Protein AF-A0AAJ1CRM2-F1 (afdb_monomer_lite)

Secondary structure (DSSP, 8-state):
-------HHHHHHHHHHHHHHHHHHHHHHHHHHHHHHHHHHHHHHHHHHHHHHHHHHHHHHHSEE-TTBSEEEETTEEEEEETTEEEEPSS--TTT-EEPPPSSSSPB-EEE-SS-EEETTEEETTS-TTT-EEEETTEEE-SS-EEEE-SS-EE-HHHHTS-HHHHHHHHHHH--PPP-SEE--EEE-S--SPPEEPTT-TTEEE-SS-EEETTEEETT--TTT-EESSTT-SSEEE-SS-EEETTEEESS---S-EEEE--TT-SS-EEEETTT--EEETTEE--GGGPSPEEE-TT-TT-SS-EEEETTEEEEEETTTTEEEEEES----S--EEEETTEEE-SSEEEEEEEEEEEEEEEETTEEEEEEEEEEEEEEEEEEGGG-EEEEEEGGGTSEEEEEETTEEEEEE-S-GGGT---SEEEE--HHHHHHHHH-S---HHHHHHHHHTTSEEE-PPEEEEEEEEEPPP--HHHHHHHHHHHHHHHHHHHHHHHHHHHHHHHHHHHHHHHHHHHHHHHHHHHHHHTT--

Foldseek 3Di:
DDDDPPPVLVVVLVVVVVVLVVVVVVVVVVVVVVVVVVVVLLVVLVVVVVVQVVVLVVQVVPWDDADQAQWTDDPNWIWGQAPSHTHTAPPDDPVFKHFADDPDDAHGQWIDGCQFTGRRRDTDRPAHRVQWDDQDLQKIHSLFWIKRWARHKDFDVVVVPDDSSVQSSCCPVVVDDRDDRIGTDMDIAPDRADKHAQPLAHQWIDSVPFIAHRNHTQPPDDSVAKDAQDSPDNQWIDGQAFTGGHSDTAPDGDDNQWHWFWALVPPFTWTARPPWLWIDTRNRTADPVFPNWDWALGNAQFDPTIWIDGQAAIWGQQPVVRHIDGFGHHPADADWADPASQWIHGPWWIKGKHKDWDWDWDQDPVGTDTDTFKIKIFIFTPGTPVQKDWDDAALNACQWTWIDGPPWIKTQGRPHCVLVPNARIWTQQDVVVVVPSNPDNYDDSVVVVVCPVVVSTHHDGGHGPTMDIHGDDPDCPVVVVVVVVVCVVVVVVVVVVVVVVVVSVVVVVVSVVVVVVVCVVCVVVVVVVVVVVD

Sequence (534 aa):
MKINGENLSNLKEKNSRKALSKTLLKVVIISILIVVISYLVLIVSVSKMKSDYNFNQEILNNGQKYEKSIYIKYKDKIYACVYGESYQLDNVDIGSFKVLDSMDYSDSCVAVDKNNVYFGNQIVSDLDPNKLYTVGNDYYSDGINSYFCLDTFEKNEDLANKSKIRQYIEYYFFKGEKPQEYSYPFKKVETTKTLKAIKDLRYLASDGEKVYYKGELIKDADLDTLKAVSKYNDDYFYDKNNVYYKTKTLDLSSNENLDLVSVEQGERIYLYDEINGNVSLEEYVFNKKYIPYQVLGIDSGHVKDLMFVSKDGIFFYNFETKEEERVGDNIFKGKITNILSSVISDDKNIYYLQSYNIYKKKRTKHGYRDILVSKNIGIFSLGEKKDWEKIKDIDSGTTGQVWRKGNKYYYFDNLGIDQLIDDVVYEIKDNRTLEKLLDIKYISTDEIREFVRDKKLIAFKGEEVTRASIKYKESHKAEIFLTVFFTIFIGIHVLILYLKWRKVKLETKEIDEEIKRQNKKIEPLIKSYNDKKE

Structure (mmCIF, N/CA/C/O backbone):
data_AF-A0AAJ1CRM2-F1
#
_entry.id   AF-A0AAJ1CRM2-F1
#
loop_
_atom_site.group_PDB
_atom_site.id
_atom_site.type_symbol
_atom_site.label_atom_id
_atom_site.label_alt_id
_atom_site.label_comp_id
_atom_site.label_asym_id
_atom_site.label_entity_id
_atom_site.label_seq_id
_atom_site.pdbx_PDB_ins_code
_atom_site.Cartn_x
_atom_site.Cartn_y
_atom_site.Cartn_z
_atom_site.occupancy
_atom_site.B_iso_or_equiv
_atom_site.auth_seq_id
_atom_site.auth_comp_id
_atom_site.auth_asym_id
_atom_site.auth_atom_id
_atom_site.pdbx_PDB_model_num
ATOM 1 N N . MET A 1 1 ? 45.626 88.480 -4.730 1.00 38.31 1 MET A N 1
ATOM 2 C CA . MET A 1 1 ? 46.119 87.200 -5.278 1.00 38.31 1 MET A CA 1
ATOM 3 C C . MET A 1 1 ? 45.119 86.116 -4.899 1.00 38.31 1 MET A C 1
ATOM 5 O O . MET A 1 1 ? 45.102 85.667 -3.763 1.00 38.31 1 MET A O 1
ATOM 9 N N . LYS A 1 2 ? 44.172 85.820 -5.790 1.00 39.03 2 LYS A N 1
ATOM 10 C CA . LYS A 1 2 ? 43.153 84.784 -5.593 1.00 39.03 2 LYS A CA 1
ATOM 11 C C . LYS A 1 2 ? 43.518 83.628 -6.521 1.00 39.03 2 LYS A C 1
ATOM 13 O O . LYS A 1 2 ? 43.818 83.904 -7.676 1.00 39.03 2 LYS A O 1
ATOM 18 N N . ILE A 1 3 ? 43.403 82.404 -5.994 1.00 35.88 3 ILE A N 1
ATOM 19 C CA . ILE A 1 3 ? 43.083 81.125 -6.662 1.00 35.88 3 ILE A CA 1
ATOM 20 C C . ILE A 1 3 ? 44.063 79.984 -6.306 1.00 35.88 3 ILE A C 1
ATOM 22 O O . ILE A 1 3 ? 45.240 79.997 -6.646 1.00 35.88 3 ILE A O 1
ATOM 26 N N . ASN A 1 4 ? 43.455 78.980 -5.660 1.00 43.16 4 ASN A N 1
ATOM 27 C CA . ASN A 1 4 ? 43.762 77.545 -5.605 1.00 43.16 4 ASN A CA 1
ATOM 28 C C . ASN A 1 4 ? 44.883 77.025 -4.699 1.00 43.16 4 ASN A C 1
ATOM 30 O O . ASN A 1 4 ? 45.849 76.423 -5.151 1.00 43.16 4 ASN A O 1
ATOM 34 N N . GLY A 1 5 ? 44.630 77.082 -3.391 1.00 42.94 5 GLY A N 1
ATOM 35 C CA . GLY A 1 5 ? 45.120 76.073 -2.450 1.00 42.94 5 GLY A CA 1
ATOM 36 C C . GLY A 1 5 ? 44.136 74.902 -2.317 1.00 42.94 5 GLY A C 1
ATOM 37 O O . GLY A 1 5 ? 43.590 74.689 -1.238 1.00 42.94 5 GLY A O 1
ATOM 38 N N . GLU A 1 6 ? 43.861 74.150 -3.391 1.00 44.22 6 GLU A N 1
ATOM 39 C CA . GLU A 1 6 ? 43.325 72.791 -3.208 1.00 44.22 6 GLU A CA 1
ATOM 40 C C . GLU A 1 6 ? 44.481 71.932 -2.673 1.00 44.22 6 GLU A C 1
ATOM 42 O O . GLU A 1 6 ? 45.396 71.563 -3.403 1.00 44.22 6 GLU A O 1
ATOM 47 N N . ASN A 1 7 ? 44.467 71.688 -1.361 1.00 48.00 7 ASN A N 1
ATOM 48 C CA . ASN A 1 7 ? 45.459 70.893 -0.641 1.00 48.00 7 ASN A CA 1
ATOM 49 C C . ASN A 1 7 ? 45.720 69.556 -1.371 1.00 48.00 7 ASN A C 1
ATOM 51 O O . ASN A 1 7 ? 44.783 68.808 -1.655 1.00 48.00 7 ASN A O 1
ATOM 55 N N . LEU A 1 8 ? 46.984 69.231 -1.667 1.00 47.81 8 LEU A N 1
ATOM 56 C CA . LEU A 1 8 ? 47.378 68.016 -2.403 1.00 47.81 8 LEU A CA 1
ATOM 57 C C . LEU A 1 8 ? 46.894 66.723 -1.700 1.00 47.81 8 LEU A C 1
ATOM 59 O O . LEU A 1 8 ? 46.621 65.715 -2.355 1.00 47.81 8 LEU A O 1
ATOM 63 N N . SER A 1 9 ? 46.717 66.779 -0.373 1.00 50.03 9 SER A N 1
ATOM 64 C CA . SER A 1 9 ? 46.083 65.746 0.458 1.00 50.03 9 SER A CA 1
ATOM 65 C C . SER A 1 9 ? 44.593 65.564 0.147 1.00 50.03 9 SER A C 1
ATOM 67 O O . SER A 1 9 ? 44.160 64.436 -0.082 1.00 50.03 9 SER A O 1
ATOM 69 N N . ASN A 1 10 ? 43.832 66.658 0.011 1.00 48.12 10 ASN A N 1
ATOM 70 C CA . ASN A 1 10 ? 42.430 66.627 -0.416 1.00 48.12 10 ASN A CA 1
ATOM 71 C C . ASN A 1 10 ? 42.293 66.068 -1.839 1.00 48.12 10 ASN A C 1
ATOM 73 O O . ASN A 1 10 ? 41.318 65.380 -2.132 1.00 48.12 10 ASN A O 1
ATOM 77 N N . LEU A 1 11 ? 43.265 66.314 -2.728 1.00 46.12 11 LEU A N 1
ATOM 78 C CA . LEU A 1 11 ? 43.252 65.781 -4.094 1.00 46.12 11 LEU A CA 1
ATOM 79 C C . LEU A 1 11 ? 43.533 64.264 -4.131 1.00 46.12 11 LEU A C 1
ATOM 81 O O . LEU A 1 11 ? 42.820 63.529 -4.818 1.00 46.12 11 LEU A O 1
ATOM 85 N N . LYS A 1 12 ? 44.523 63.775 -3.362 1.00 49.28 12 LYS A N 1
ATOM 86 C CA . LYS A 1 12 ? 44.820 62.333 -3.207 1.00 49.28 12 LYS A CA 1
ATOM 87 C C . LYS A 1 12 ? 43.661 61.581 -2.539 1.00 49.28 12 LYS A C 1
ATOM 89 O O . LYS A 1 12 ? 43.252 60.545 -3.055 1.00 49.28 12 LYS A O 1
ATOM 94 N N . GLU A 1 13 ? 43.076 62.124 -1.471 1.00 47.41 13 GLU A N 1
ATOM 95 C CA . GLU A 1 13 ? 41.925 61.535 -0.768 1.00 47.41 13 GLU A CA 1
ATOM 96 C C . GLU A 1 13 ? 40.651 61.527 -1.635 1.00 47.41 13 GLU A C 1
ATOM 98 O O . GLU A 1 13 ? 39.916 60.538 -1.687 1.00 47.41 13 GLU A O 1
ATOM 103 N N . LYS A 1 14 ? 40.400 62.598 -2.399 1.00 46.94 14 LYS A N 1
ATOM 104 C CA . LYS A 1 14 ? 39.297 62.668 -3.375 1.00 46.94 14 LYS A CA 1
ATOM 105 C C . LYS A 1 14 ? 39.495 61.665 -4.514 1.00 46.94 14 L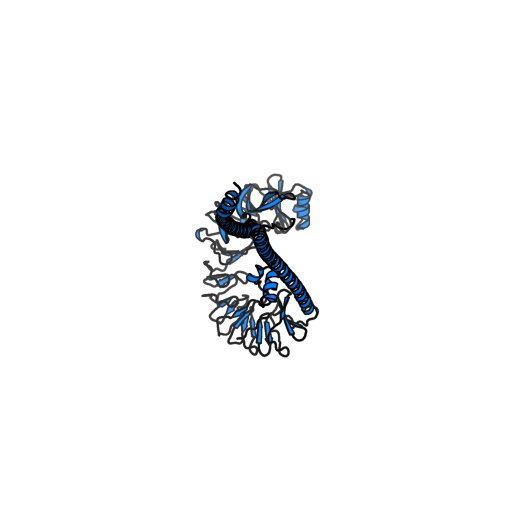YS A C 1
ATOM 107 O O . LYS A 1 14 ? 38.512 61.082 -4.971 1.00 46.94 14 LYS A O 1
ATOM 112 N N . ASN A 1 15 ? 40.739 61.412 -4.933 1.00 49.72 15 ASN A N 1
ATOM 113 C CA . ASN A 1 15 ? 41.083 60.422 -5.958 1.00 49.72 15 ASN A CA 1
ATOM 114 C C . ASN A 1 15 ? 41.013 58.970 -5.449 1.00 49.72 15 ASN A C 1
ATOM 116 O O . ASN A 1 15 ? 40.497 58.120 -6.179 1.00 49.72 15 ASN A O 1
ATOM 120 N N . SER A 1 16 ? 41.429 58.677 -4.210 1.00 49.38 16 SER A N 1
ATOM 121 C CA . SER A 1 16 ? 41.295 57.339 -3.608 1.00 49.38 16 SER A CA 1
ATOM 122 C C . SER A 1 16 ? 39.833 57.001 -3.299 1.00 49.38 16 SER A C 1
ATOM 124 O O . SER A 1 16 ? 39.362 55.940 -3.710 1.00 49.38 16 SER A O 1
ATOM 126 N N . ARG A 1 17 ? 39.049 57.939 -2.737 1.00 48.94 17 ARG A N 1
ATOM 127 C CA . ARG A 1 17 ? 37.582 57.811 -2.595 1.00 48.94 17 ARG A CA 1
ATOM 128 C C . ARG A 1 17 ? 36.892 57.626 -3.954 1.00 48.94 17 ARG A C 1
ATOM 130 O O . ARG A 1 17 ? 35.996 56.787 -4.059 1.00 48.94 17 ARG A O 1
ATOM 137 N N . LYS A 1 18 ? 37.330 58.327 -5.015 1.00 51.34 18 LYS A N 1
ATOM 138 C CA . LYS A 1 18 ? 36.851 58.108 -6.399 1.00 51.34 18 LYS A CA 1
ATOM 139 C C . LYS A 1 18 ? 37.181 56.702 -6.901 1.00 51.34 18 LYS A C 1
ATOM 141 O O . LYS A 1 18 ? 36.298 56.047 -7.449 1.00 51.34 18 LYS A O 1
ATOM 146 N N . ALA A 1 19 ? 38.406 56.216 -6.714 1.00 50.38 19 ALA A N 1
ATOM 147 C CA . ALA A 1 19 ? 38.812 54.873 -7.129 1.00 50.38 19 ALA A CA 1
ATOM 148 C C . ALA A 1 19 ? 38.036 53.779 -6.371 1.00 50.38 19 ALA A C 1
ATOM 150 O O . ALA A 1 19 ? 37.510 52.863 -6.996 1.00 50.38 19 ALA A O 1
ATOM 151 N N . LEU A 1 20 ? 37.851 53.929 -5.055 1.00 48.03 20 LEU A N 1
ATOM 152 C CA . LEU A 1 20 ? 37.049 53.034 -4.212 1.00 48.03 20 LEU A CA 1
ATOM 153 C C . LEU A 1 20 ? 35.557 53.048 -4.581 1.00 48.03 20 LEU A C 1
ATOM 155 O O . LEU A 1 20 ? 34.925 51.992 -4.624 1.00 48.03 20 LEU A O 1
ATOM 159 N N . SER A 1 21 ? 34.997 54.224 -4.895 1.00 57.22 21 SER A N 1
ATOM 160 C CA . SER A 1 21 ? 33.623 54.355 -5.401 1.00 57.22 21 SER A CA 1
ATOM 161 C C . SER A 1 21 ? 33.441 53.664 -6.754 1.00 57.22 21 SER A C 1
ATOM 163 O O . SER A 1 21 ? 32.422 53.018 -6.968 1.00 57.22 21 SER A O 1
ATOM 165 N N . LYS A 1 22 ? 34.458 53.698 -7.630 1.00 58.03 22 LYS A N 1
ATOM 166 C CA . LYS A 1 22 ? 34.457 52.974 -8.909 1.00 58.03 22 LYS A CA 1
ATOM 167 C C . LYS A 1 22 ? 34.514 51.459 -8.710 1.00 58.03 22 LYS A C 1
ATOM 169 O O . LYS A 1 22 ? 33.830 50.744 -9.432 1.00 58.03 22 LYS A O 1
ATOM 174 N N . THR A 1 23 ? 35.282 50.951 -7.747 1.00 57.38 23 THR A N 1
ATOM 175 C CA . THR A 1 23 ? 35.341 49.504 -7.460 1.00 57.38 23 THR A CA 1
ATOM 176 C C . THR A 1 23 ? 34.034 48.988 -6.855 1.00 57.38 23 THR A C 1
ATOM 178 O O . THR A 1 23 ? 33.566 47.923 -7.237 1.00 57.38 23 THR A O 1
ATOM 181 N N . LEU A 1 24 ? 33.392 49.760 -5.972 1.00 57.06 24 LEU A N 1
ATOM 182 C CA . LEU A 1 24 ? 32.059 49.435 -5.444 1.00 57.06 24 LEU A CA 1
ATOM 183 C C . LEU A 1 24 ? 30.986 49.496 -6.515 1.00 57.06 24 LEU A C 1
ATOM 185 O O . LEU A 1 24 ? 30.151 48.605 -6.584 1.00 57.06 24 LEU A O 1
ATOM 189 N N . LEU A 1 25 ? 31.039 50.517 -7.368 1.00 63.53 25 LEU A N 1
ATOM 190 C CA . LEU A 1 25 ? 30.154 50.622 -8.514 1.00 63.53 25 LEU A CA 1
ATOM 191 C C . LEU A 1 25 ? 30.327 49.406 -9.432 1.00 63.53 25 LEU A C 1
ATOM 193 O O . LEU A 1 25 ? 29.330 48.837 -9.846 1.00 63.53 25 LEU A O 1
ATOM 197 N N . LYS A 1 26 ? 31.559 48.929 -9.668 1.00 70.12 26 LYS A N 1
ATOM 198 C CA . LYS A 1 26 ? 31.812 47.683 -10.414 1.00 70.12 26 LYS A CA 1
ATOM 199 C C . LYS A 1 26 ? 31.211 46.453 -9.735 1.00 70.12 26 LYS A C 1
ATOM 201 O O . LYS A 1 26 ? 30.576 45.668 -10.420 1.00 70.12 26 LYS A O 1
ATOM 206 N N . VAL A 1 27 ? 31.375 46.285 -8.421 1.00 69.50 27 VAL A N 1
ATOM 207 C CA . VAL A 1 27 ? 30.786 45.143 -7.692 1.00 69.50 27 VAL A CA 1
ATOM 208 C C . VAL A 1 27 ? 29.260 45.202 -7.722 1.00 69.50 27 VAL A C 1
ATOM 210 O O . VAL A 1 27 ? 28.631 44.197 -8.013 1.00 69.50 27 VAL A O 1
ATOM 213 N N . VAL A 1 28 ? 28.659 46.374 -7.500 1.00 69.31 28 VAL A N 1
ATOM 214 C CA . VAL A 1 28 ? 27.203 46.565 -7.591 1.00 69.31 28 VAL A CA 1
ATOM 215 C C . VAL A 1 28 ? 26.706 46.301 -9.012 1.00 69.31 28 VAL A C 1
ATOM 217 O O . VAL A 1 28 ? 25.714 45.602 -9.174 1.00 69.31 28 VAL A O 1
ATOM 220 N N . ILE A 1 29 ? 27.415 46.780 -10.039 1.00 73.94 29 ILE A N 1
ATOM 221 C CA . ILE A 1 29 ? 27.101 46.487 -11.444 1.00 73.94 29 ILE A CA 1
ATOM 222 C C . ILE A 1 29 ? 27.196 44.982 -11.716 1.00 73.94 29 ILE A C 1
ATOM 224 O O . ILE A 1 29 ? 26.295 44.444 -12.344 1.00 73.94 29 ILE A O 1
ATOM 228 N N . ILE A 1 30 ? 28.231 44.290 -11.225 1.00 77.19 30 ILE A N 1
ATOM 229 C CA . ILE A 1 30 ? 28.379 42.833 -11.379 1.00 77.19 30 ILE A CA 1
ATOM 230 C C . ILE A 1 30 ? 27.246 42.096 -10.656 1.00 77.19 30 ILE A C 1
ATOM 232 O O . ILE A 1 30 ? 26.650 41.197 -11.237 1.00 77.19 30 ILE A O 1
ATOM 236 N N . SER A 1 31 ? 26.893 42.486 -9.431 1.00 69.38 31 SER A N 1
ATOM 237 C CA . SER A 1 31 ? 25.781 41.881 -8.689 1.00 69.38 31 SER A CA 1
ATOM 238 C C . SER A 1 31 ? 24.438 42.105 -9.386 1.00 69.38 31 SER A C 1
ATOM 240 O O . SER A 1 31 ? 23.654 41.168 -9.513 1.00 69.38 31 SER A O 1
ATOM 242 N N . ILE A 1 32 ? 24.182 43.318 -9.891 1.00 75.31 32 ILE A N 1
ATOM 243 C CA . ILE A 1 32 ? 22.992 43.622 -10.701 1.00 75.31 32 ILE A CA 1
ATOM 244 C C . ILE A 1 32 ? 23.004 42.777 -11.976 1.00 75.31 32 ILE A C 1
ATOM 246 O O . ILE A 1 32 ? 21.986 42.186 -12.318 1.00 75.31 32 ILE A O 1
ATOM 250 N N . LEU A 1 33 ? 24.151 42.661 -12.646 1.00 84.31 33 LEU A N 1
ATOM 251 C CA . LEU A 1 33 ? 24.302 41.854 -13.852 1.00 84.31 33 LEU A CA 1
ATOM 252 C C . LEU A 1 33 ? 24.013 40.373 -13.576 1.00 84.31 33 LEU A C 1
ATOM 254 O O . LEU A 1 33 ? 23.286 39.757 -14.344 1.00 84.31 33 LEU A O 1
ATOM 258 N N . ILE A 1 34 ? 24.504 39.813 -12.467 1.00 80.12 34 ILE A N 1
ATOM 259 C CA . ILE A 1 34 ? 24.210 38.430 -12.057 1.00 80.12 34 ILE A CA 1
ATOM 260 C C . ILE A 1 34 ? 22.709 38.241 -11.825 1.00 80.12 34 ILE A C 1
ATOM 262 O O . ILE A 1 34 ? 22.146 37.252 -12.293 1.00 80.12 34 ILE A O 1
ATOM 266 N N . VAL A 1 35 ? 22.042 39.179 -11.146 1.00 80.25 35 VAL A N 1
ATOM 267 C CA . VAL A 1 35 ? 20.589 39.116 -10.914 1.00 80.25 35 VAL A CA 1
ATOM 268 C C . VAL A 1 35 ? 19.822 39.190 -12.236 1.00 80.25 35 VAL A C 1
ATOM 270 O O . VAL A 1 35 ? 18.926 38.380 -12.464 1.00 80.25 35 VAL A O 1
ATOM 273 N N . VAL A 1 36 ? 20.205 40.102 -13.133 1.00 84.81 36 VAL A N 1
ATOM 274 C CA . VAL A 1 36 ? 19.596 40.243 -14.465 1.00 84.81 36 VAL A CA 1
ATOM 275 C C . VAL A 1 36 ? 19.798 38.974 -15.296 1.00 84.81 36 VAL A C 1
ATOM 277 O O . VAL A 1 36 ? 18.833 38.471 -15.864 1.00 84.81 36 VAL A O 1
ATOM 280 N N . ILE A 1 37 ? 21.009 38.408 -15.324 1.00 85.38 37 ILE A N 1
ATOM 281 C CA . ILE A 1 37 ? 21.301 37.148 -16.027 1.00 85.38 37 ILE A CA 1
ATOM 282 C C . ILE A 1 37 ? 20.481 36.002 -15.430 1.00 85.38 37 ILE A C 1
ATOM 284 O O . ILE A 1 37 ? 19.869 35.243 -16.175 1.00 85.38 37 ILE A O 1
ATOM 288 N N . SER A 1 38 ? 20.407 35.901 -14.102 1.00 80.94 38 SER A N 1
ATOM 289 C CA . SER A 1 38 ? 19.629 34.857 -13.421 1.00 80.94 38 SER A CA 1
ATOM 290 C C . SER A 1 38 ? 18.138 34.949 -13.765 1.00 80.94 38 SER A C 1
ATOM 292 O O . SER A 1 38 ? 17.493 33.935 -14.027 1.00 80.94 38 SER A O 1
ATOM 294 N N . TYR A 1 39 ? 17.593 36.168 -13.825 1.00 83.44 39 TYR A N 1
ATOM 295 C CA . TYR A 1 39 ? 16.209 36.410 -14.226 1.00 83.44 39 TYR A CA 1
ATOM 296 C C . TYR A 1 39 ? 15.965 36.078 -15.706 1.00 83.44 39 TYR A C 1
ATOM 298 O O . TYR A 1 39 ? 14.951 35.467 -16.041 1.00 83.44 39 TYR A O 1
ATOM 306 N N . LEU A 1 40 ? 16.913 36.402 -16.591 1.00 87.75 40 LEU A N 1
ATOM 307 C CA . LEU A 1 40 ? 16.850 36.026 -18.007 1.00 87.75 40 LEU A CA 1
ATOM 308 C C . LEU A 1 40 ? 16.873 34.505 -18.196 1.00 87.75 40 LEU A C 1
ATOM 310 O O . LEU A 1 40 ? 16.049 33.980 -18.942 1.00 87.75 40 LEU A O 1
ATOM 314 N N . VAL A 1 41 ? 17.758 33.791 -17.491 1.00 87.25 41 VAL A N 1
ATOM 315 C CA . VAL A 1 41 ? 17.806 32.318 -17.492 1.00 87.25 41 VAL A CA 1
ATOM 316 C C . VAL A 1 41 ? 16.454 31.740 -17.073 1.00 87.25 41 VAL A C 1
ATOM 318 O O . VAL A 1 41 ? 15.948 30.825 -17.724 1.00 87.25 41 VAL A O 1
ATOM 321 N N . LEU A 1 42 ? 15.824 32.310 -16.042 1.00 85.69 42 LEU A N 1
ATOM 322 C CA . LEU A 1 42 ? 14.503 31.885 -15.582 1.00 85.69 42 LEU A CA 1
ATOM 323 C C . LEU A 1 42 ? 13.414 32.119 -16.644 1.00 85.69 42 LEU A C 1
ATOM 325 O O . LEU A 1 42 ? 12.656 31.198 -16.943 1.00 85.69 42 LEU A O 1
ATOM 329 N N . ILE A 1 43 ? 13.363 33.308 -17.259 1.00 86.81 43 ILE A N 1
ATOM 330 C CA . ILE A 1 43 ? 12.395 33.624 -18.327 1.00 86.81 43 ILE A CA 1
ATOM 331 C C . ILE A 1 43 ? 12.552 32.673 -19.514 1.00 86.81 43 ILE A C 1
ATOM 333 O O . ILE A 1 43 ? 11.558 32.145 -20.020 1.00 86.81 43 ILE A O 1
ATOM 337 N N . VAL A 1 44 ? 13.788 32.454 -19.968 1.00 88.12 44 VAL A N 1
ATOM 338 C CA . VAL A 1 44 ? 14.071 31.559 -21.096 1.00 88.12 44 VAL A CA 1
ATOM 339 C C . VAL A 1 44 ? 13.653 30.131 -20.753 1.00 88.12 44 VAL A C 1
ATOM 341 O O . VAL A 1 44 ? 12.991 29.492 -21.568 1.00 88.12 44 VAL A O 1
ATOM 344 N N . SER A 1 45 ? 13.953 29.661 -19.540 1.00 84.81 45 SER A N 1
ATOM 345 C CA . SER A 1 45 ? 13.570 28.318 -19.081 1.00 84.81 45 SER A CA 1
ATOM 346 C C . SER A 1 45 ? 12.052 28.135 -19.074 1.00 84.81 45 SER A C 1
ATOM 348 O O . SER A 1 45 ? 11.551 27.182 -19.659 1.00 84.81 45 SER A O 1
ATOM 350 N N . VAL A 1 46 ? 11.299 29.087 -18.512 1.00 86.56 46 VAL A N 1
ATOM 351 C CA . VAL A 1 46 ? 9.823 29.051 -18.506 1.00 86.56 46 VAL A CA 1
ATOM 352 C C . VAL A 1 46 ? 9.248 29.119 -19.925 1.00 86.56 46 VAL A C 1
ATOM 354 O O . VAL A 1 46 ? 8.295 28.411 -20.252 1.00 86.56 46 VAL A O 1
ATOM 357 N N . SER A 1 47 ? 9.839 29.936 -20.797 1.00 87.56 47 SER A N 1
ATOM 358 C CA . SER A 1 47 ? 9.411 30.039 -22.198 1.00 87.56 47 SER A CA 1
ATOM 359 C C . SER A 1 47 ? 9.628 28.723 -22.948 1.00 87.56 47 SER A C 1
ATOM 361 O O . SER A 1 47 ? 8.755 28.285 -23.697 1.00 87.56 47 SER A O 1
ATOM 363 N N . LYS A 1 48 ? 10.765 28.059 -22.711 1.00 88.00 48 LYS A N 1
ATOM 364 C CA . LYS A 1 48 ? 11.065 26.735 -23.263 1.00 88.00 48 LYS A CA 1
ATOM 365 C C . LYS A 1 48 ? 10.127 25.655 -22.730 1.00 88.00 48 LYS A C 1
ATOM 367 O O . LYS A 1 48 ? 9.602 24.898 -23.535 1.00 88.00 48 LYS A O 1
ATOM 372 N N . MET A 1 49 ? 9.819 25.652 -21.431 1.00 86.81 49 MET A N 1
ATOM 373 C CA . MET A 1 49 ? 8.802 24.759 -20.850 1.00 86.81 49 MET A CA 1
ATOM 374 C C . MET A 1 49 ? 7.459 24.878 -21.577 1.00 86.81 49 MET A C 1
ATOM 376 O O . MET A 1 49 ? 6.864 23.874 -21.955 1.00 86.81 49 MET A O 1
ATOM 380 N N . LYS A 1 50 ? 6.997 26.111 -21.822 1.00 88.62 50 LYS A N 1
ATOM 381 C CA . LYS A 1 50 ? 5.748 26.353 -22.556 1.00 88.62 50 LYS A CA 1
ATOM 382 C C . LYS A 1 50 ? 5.820 25.848 -23.999 1.00 88.62 50 LYS A C 1
ATOM 384 O O . LYS A 1 50 ? 4.850 25.288 -24.499 1.00 88.62 50 LYS A O 1
ATOM 389 N N . SER A 1 51 ? 6.957 26.048 -24.663 1.00 90.25 51 SER A N 1
ATOM 390 C CA . SER A 1 51 ? 7.184 25.549 -26.021 1.00 90.25 51 SER A CA 1
ATOM 391 C C . SER A 1 51 ? 7.122 24.022 -26.083 1.00 90.25 51 SER A C 1
ATOM 393 O O . SER A 1 51 ? 6.433 23.487 -26.947 1.00 90.25 51 SER A O 1
ATOM 395 N N . ASP A 1 52 ? 7.798 23.330 -25.164 1.00 88.38 52 ASP A N 1
ATOM 396 C CA . ASP A 1 52 ? 7.819 21.864 -25.112 1.00 88.38 52 ASP A CA 1
ATOM 397 C C . ASP A 1 52 ? 6.437 21.294 -24.798 1.00 88.38 52 ASP A C 1
ATOM 399 O O . ASP A 1 52 ? 6.016 20.325 -25.425 1.00 88.38 52 ASP A O 1
ATOM 403 N N . TYR A 1 53 ? 5.696 21.937 -23.890 1.00 90.00 53 TYR A N 1
ATOM 404 C CA . TYR A 1 53 ? 4.308 21.583 -23.608 1.00 90.00 53 TYR A CA 1
ATOM 405 C C . TYR A 1 53 ? 3.428 21.693 -24.860 1.00 90.00 53 TYR A C 1
ATOM 407 O O . TYR A 1 53 ? 2.714 20.750 -25.193 1.00 90.00 53 TYR A O 1
ATOM 415 N N . ASN A 1 54 ? 3.504 22.812 -25.586 1.00 93.38 54 ASN A N 1
ATOM 416 C CA . ASN A 1 54 ? 2.720 23.009 -26.806 1.00 93.38 54 ASN A CA 1
ATOM 417 C C . ASN A 1 54 ? 3.069 21.972 -27.883 1.00 93.38 54 ASN A C 1
ATOM 419 O O . ASN A 1 54 ? 2.172 21.425 -28.518 1.00 93.38 54 ASN A O 1
ATOM 423 N N . PHE A 1 55 ? 4.359 21.681 -28.067 1.00 93.62 55 PHE A N 1
ATOM 424 C CA . PHE A 1 55 ? 4.809 20.675 -29.028 1.00 93.62 55 PHE A CA 1
ATOM 425 C C . PHE A 1 55 ? 4.343 19.266 -28.643 1.00 93.62 55 PHE A C 1
ATOM 427 O O . PHE A 1 55 ? 3.898 18.504 -29.496 1.00 93.62 55 PHE A O 1
ATOM 434 N N . ASN A 1 56 ? 4.370 18.934 -27.350 1.00 94.06 56 ASN A N 1
ATOM 435 C CA . ASN A 1 56 ? 3.817 17.684 -26.847 1.00 94.06 56 ASN A CA 1
ATOM 436 C C . ASN A 1 56 ? 2.316 17.553 -27.165 1.00 94.06 56 ASN A C 1
ATOM 438 O O . ASN A 1 56 ? 1.885 16.520 -27.663 1.00 94.06 56 ASN A O 1
ATOM 442 N N . GLN A 1 57 ? 1.529 18.615 -26.961 1.00 95.38 57 GLN A N 1
ATOM 443 C CA . GLN A 1 57 ? 0.109 18.624 -27.338 1.00 95.38 57 GLN A CA 1
ATOM 444 C C . GLN A 1 57 ? -0.094 18.457 -28.852 1.00 95.38 57 GLN A C 1
ATOM 446 O O . GLN A 1 57 ? -1.035 17.796 -29.283 1.00 95.38 57 GLN A O 1
ATOM 451 N N . GLU A 1 58 ? 0.791 19.026 -29.672 1.00 96.31 58 GLU A N 1
ATOM 452 C CA . GLU A 1 58 ? 0.755 18.865 -31.128 1.00 96.31 58 GLU A CA 1
ATOM 453 C C . GLU A 1 58 ? 0.955 17.398 -31.543 1.00 96.31 58 GLU A C 1
ATOM 455 O O . GLU A 1 58 ? 0.227 16.918 -32.412 1.00 96.31 58 GLU A O 1
ATOM 460 N N . ILE A 1 59 ? 1.885 16.681 -30.894 1.00 96.44 59 ILE A N 1
ATOM 461 C CA . ILE A 1 59 ? 2.121 15.245 -31.119 1.00 96.44 59 ILE A CA 1
ATOM 462 C C . ILE A 1 59 ? 0.903 14.424 -30.695 1.00 96.44 59 ILE A C 1
ATOM 464 O O . ILE A 1 59 ? 0.435 13.596 -31.470 1.00 96.44 59 ILE A O 1
ATOM 468 N N . LEU A 1 60 ? 0.376 14.654 -29.489 1.00 94.31 60 LEU A N 1
ATOM 469 C CA . LEU A 1 60 ? -0.739 13.865 -28.953 1.00 94.31 60 LEU A CA 1
ATOM 470 C C . LEU A 1 60 ? -2.032 14.041 -29.762 1.00 94.31 60 LEU A C 1
ATOM 472 O O . LEU A 1 60 ? -2.774 13.079 -29.934 1.00 94.31 60 LEU A O 1
ATOM 476 N N . ASN A 1 61 ? -2.291 15.248 -30.275 1.00 95.00 61 ASN A N 1
ATOM 477 C CA . ASN A 1 61 ? -3.528 15.550 -31.000 1.00 95.00 61 ASN A CA 1
ATOM 478 C C . ASN A 1 61 ? -3.472 15.189 -32.492 1.00 95.00 61 ASN A C 1
ATOM 480 O O . ASN A 1 61 ? -4.509 14.885 -33.076 1.00 95.00 61 ASN A O 1
ATOM 484 N N . ASN A 1 62 ? -2.292 15.259 -33.119 1.00 96.50 62 ASN A N 1
ATOM 485 C CA . ASN A 1 62 ? -2.152 15.110 -34.575 1.00 96.50 62 ASN A CA 1
ATOM 486 C C . ASN A 1 62 ? -1.302 13.901 -34.997 1.00 96.50 62 ASN A C 1
ATOM 488 O O . ASN A 1 62 ? -1.149 13.645 -36.192 1.00 96.50 62 ASN A O 1
ATOM 492 N N . GLY A 1 63 ? -0.685 13.199 -34.048 1.00 95.81 63 GLY A N 1
ATOM 493 C CA . GLY A 1 63 ? 0.140 12.030 -34.311 1.00 95.81 63 GLY A CA 1
ATOM 494 C C . GLY A 1 63 ? -0.681 10.776 -34.600 1.00 95.81 63 GLY A C 1
ATOM 495 O O . GLY A 1 63 ? -1.812 10.618 -34.146 1.00 95.81 63 GLY A O 1
ATOM 496 N N . GLN A 1 64 ? -0.086 9.855 -35.353 1.00 95.62 64 GLN A N 1
ATOM 497 C CA . GLN A 1 64 ? -0.676 8.555 -35.647 1.00 95.62 64 GLN A CA 1
ATOM 498 C C . GLN A 1 64 ? -0.182 7.527 -34.624 1.00 95.62 64 GLN A C 1
ATOM 500 O O . GLN A 1 64 ? 1.003 7.194 -34.609 1.00 95.62 64 GLN A O 1
ATOM 505 N N . LYS A 1 65 ? -1.081 7.024 -33.772 1.00 93.56 65 LYS A N 1
ATOM 506 C CA . LYS A 1 65 ? -0.772 5.979 -32.783 1.00 93.56 65 LYS A CA 1
ATOM 507 C C . LYS A 1 65 ? -0.478 4.645 -33.483 1.00 93.56 65 LYS A C 1
ATOM 509 O O . LYS A 1 65 ? -1.180 4.279 -34.427 1.00 93.56 65 LYS A O 1
ATOM 514 N N . TYR A 1 66 ? 0.546 3.929 -33.023 1.00 92.25 66 TYR A N 1
ATOM 515 C CA . TYR A 1 66 ? 0.805 2.554 -33.446 1.00 92.25 66 TYR A CA 1
ATOM 516 C C . TYR A 1 66 ? -0.048 1.606 -32.614 1.00 92.25 66 TYR A C 1
ATOM 518 O O . TYR A 1 66 ? 0.209 1.451 -31.423 1.00 92.25 66 TYR A O 1
ATOM 526 N N . GLU A 1 67 ? -1.037 0.973 -33.243 1.00 88.12 67 GLU A N 1
ATOM 527 C CA . GLU A 1 67 ? -1.866 -0.065 -32.615 1.00 88.12 67 GLU A CA 1
ATOM 528 C C . GLU A 1 67 ? -2.352 0.351 -31.205 1.00 88.12 67 GLU A C 1
ATOM 530 O O . GLU A 1 67 ? -2.675 1.521 -30.961 1.00 88.12 67 GLU A O 1
ATOM 535 N N . LYS A 1 68 ? -2.409 -0.595 -30.265 1.00 88.69 68 LYS A N 1
ATOM 536 C CA . LYS A 1 68 ? -2.680 -0.343 -28.848 1.00 88.69 68 LYS A CA 1
ATOM 537 C C . LYS A 1 68 ? -1.355 -0.209 -28.083 1.00 88.69 68 LYS A C 1
ATOM 539 O O . LYS A 1 68 ? -0.956 -1.104 -27.346 1.00 88.69 68 LYS A O 1
ATOM 544 N N . SER A 1 69 ? -0.630 0.888 -28.317 1.00 91.81 69 SER A N 1
ATOM 545 C CA . SER A 1 69 ? 0.700 1.114 -27.725 1.00 91.81 69 SER A CA 1
ATOM 546 C C . SER A 1 69 ? 0.961 2.552 -27.306 1.00 91.81 69 SER A C 1
ATOM 548 O O . SER A 1 69 ? 0.255 3.474 -27.696 1.00 91.81 69 SER A O 1
ATOM 550 N N . ILE A 1 70 ? 2.045 2.784 -26.580 1.00 93.44 70 ILE A N 1
ATOM 551 C CA . ILE A 1 70 ? 2.472 4.139 -26.213 1.00 93.44 70 ILE A CA 1
ATOM 552 C C . ILE A 1 70 ? 3.078 4.925 -27.387 1.00 93.44 70 ILE A C 1
ATOM 554 O O . ILE A 1 70 ? 3.402 6.104 -27.232 1.00 93.44 70 ILE A O 1
ATOM 558 N N . TYR A 1 71 ? 3.294 4.288 -28.540 1.00 96.25 71 TYR A N 1
ATOM 559 C CA . TYR A 1 71 ? 4.083 4.848 -29.629 1.00 96.25 71 TYR A CA 1
ATOM 560 C C . TYR A 1 71 ? 3.238 5.661 -30.610 1.00 96.25 71 TYR A C 1
ATOM 562 O O . TYR A 1 71 ? 2.161 5.250 -31.043 1.00 96.25 71 TYR A O 1
ATOM 570 N N . ILE A 1 72 ? 3.761 6.818 -31.012 1.00 96.88 72 ILE A N 1
ATOM 571 C CA . ILE A 1 72 ? 3.102 7.784 -31.891 1.00 96.88 72 ILE A CA 1
ATOM 572 C C . ILE A 1 72 ? 4.068 8.196 -33.001 1.00 96.88 72 ILE A C 1
ATOM 574 O O . ILE A 1 72 ? 5.174 8.674 -32.737 1.00 96.88 72 ILE A O 1
ATOM 578 N N . LYS A 1 73 ? 3.640 8.061 -34.257 1.00 97.25 73 LYS A N 1
ATOM 579 C CA . LYS A 1 73 ? 4.329 8.627 -35.418 1.00 97.25 73 LYS A CA 1
ATOM 580 C C . LYS A 1 73 ? 3.910 10.082 -35.618 1.00 97.25 73 LYS A C 1
ATOM 582 O O . LYS A 1 73 ? 2.726 10.375 -35.778 1.00 97.25 73 LYS A O 1
ATOM 587 N N . TYR A 1 74 ? 4.879 10.990 -35.680 1.00 97.25 74 TYR A N 1
ATOM 588 C CA . TYR A 1 74 ? 4.640 12.402 -35.977 1.00 97.25 74 TYR A CA 1
ATOM 589 C C . TYR A 1 74 ? 5.812 13.014 -36.752 1.00 97.25 74 TYR A C 1
ATOM 591 O O . TYR A 1 74 ? 6.955 12.865 -36.332 1.00 97.25 74 TYR A O 1
ATOM 599 N N . LYS A 1 75 ? 5.541 13.703 -37.875 1.00 94.56 75 LYS A N 1
ATOM 600 C CA . LYS A 1 75 ? 6.552 14.362 -38.742 1.00 94.56 75 LYS A CA 1
ATOM 601 C C . LYS A 1 75 ? 7.801 13.493 -39.001 1.00 94.56 75 LYS A C 1
ATOM 603 O O . LYS A 1 75 ? 8.918 13.913 -38.711 1.00 94.56 75 LYS A O 1
ATOM 608 N N . ASP A 1 76 ? 7.587 12.273 -39.500 1.00 92.88 76 ASP A N 1
ATOM 609 C CA . ASP A 1 76 ? 8.642 11.289 -39.805 1.00 92.88 76 ASP A CA 1
ATOM 610 C C . ASP A 1 76 ? 9.566 10.955 -38.626 1.00 92.88 76 ASP A C 1
ATOM 612 O O . ASP A 1 76 ? 10.757 10.704 -38.785 1.00 92.88 76 ASP A O 1
ATOM 616 N N . LYS A 1 77 ? 9.002 10.947 -37.419 1.00 96.50 77 LYS A N 1
ATOM 617 C CA . LYS A 1 77 ? 9.651 10.501 -36.187 1.00 96.50 77 LYS A CA 1
ATOM 618 C C . LYS A 1 77 ? 8.692 9.646 -35.377 1.00 96.50 77 LYS A C 1
ATOM 620 O O . LYS A 1 77 ? 7.476 9.733 -35.561 1.00 96.50 77 LYS A O 1
ATOM 625 N N . ILE A 1 78 ? 9.244 8.845 -34.472 1.00 97.50 78 ILE A N 1
ATOM 626 C CA . ILE A 1 78 ? 8.471 8.049 -33.519 1.00 97.50 78 ILE A CA 1
ATOM 627 C C . ILE A 1 78 ? 8.731 8.569 -32.111 1.00 97.50 78 ILE A C 1
ATOM 629 O O . ILE A 1 78 ? 9.864 8.894 -31.753 1.00 97.50 78 ILE A O 1
ATOM 633 N N . TYR A 1 79 ? 7.660 8.664 -31.333 1.00 96.94 79 TYR A N 1
ATOM 634 C CA . TYR A 1 79 ? 7.659 9.112 -29.951 1.00 96.94 79 TYR A CA 1
ATOM 635 C C . TYR A 1 79 ? 6.990 8.061 -29.069 1.00 96.94 79 TYR A C 1
ATOM 637 O O . TYR A 1 79 ? 5.988 7.491 -29.481 1.00 96.94 79 TYR A O 1
ATOM 645 N N . ALA A 1 80 ? 7.494 7.845 -27.859 1.00 95.38 80 ALA A N 1
ATOM 646 C CA . ALA A 1 80 ? 6.788 7.136 -26.799 1.00 95.38 80 ALA A CA 1
ATOM 647 C C . ALA A 1 80 ? 6.084 8.148 -25.888 1.00 95.38 80 ALA A C 1
ATOM 649 O O . ALA A 1 80 ? 6.709 9.096 -25.405 1.00 95.38 80 ALA A O 1
ATOM 650 N N . CYS A 1 81 ? 4.793 7.947 -25.650 1.00 93.50 81 CYS A N 1
ATOM 651 C CA . CYS A 1 81 ? 4.013 8.707 -24.686 1.00 93.50 81 CYS A CA 1
ATOM 652 C C . CYS A 1 81 ? 4.164 8.080 -23.295 1.00 93.50 81 CYS A C 1
ATOM 654 O O . CYS A 1 81 ? 3.683 6.976 -23.040 1.00 93.50 81 CYS A O 1
ATOM 656 N N . VAL A 1 82 ? 4.821 8.791 -22.383 1.00 91.94 82 VAL A N 1
ATOM 657 C CA . VAL A 1 82 ? 5.020 8.359 -20.997 1.00 91.94 82 VAL A CA 1
ATOM 658 C C . VAL A 1 82 ? 4.404 9.406 -20.080 1.00 91.94 82 VAL A C 1
ATOM 660 O O . VAL A 1 82 ? 4.815 10.564 -20.094 1.00 91.94 82 VAL A O 1
ATOM 663 N N . TYR A 1 83 ? 3.372 9.020 -19.326 1.00 89.31 83 TYR A N 1
ATOM 664 C CA . TYR A 1 83 ? 2.600 9.923 -18.460 1.00 89.31 83 TYR A CA 1
ATOM 665 C C . TYR A 1 83 ? 2.146 11.228 -19.151 1.00 89.31 83 TYR A C 1
ATOM 667 O O . TYR A 1 83 ? 2.247 12.327 -18.607 1.00 89.31 83 TYR A O 1
ATOM 675 N N . GLY A 1 84 ? 1.662 11.116 -20.393 1.00 88.44 84 GLY A N 1
ATOM 676 C CA . GLY A 1 84 ? 1.180 12.259 -21.172 1.00 88.44 84 GLY A CA 1
ATOM 677 C C . GLY A 1 84 ? 2.278 13.154 -21.753 1.00 88.44 84 GLY A C 1
ATOM 678 O O . GLY A 1 84 ? 1.957 14.205 -22.304 1.00 88.44 84 GLY A O 1
ATOM 679 N N . GLU A 1 85 ? 3.551 12.766 -21.666 1.00 90.81 85 GLU A N 1
ATOM 680 C CA . GLU A 1 85 ? 4.671 13.451 -22.310 1.00 90.81 85 GLU A CA 1
ATOM 681 C C . GLU A 1 85 ? 5.309 12.585 -23.401 1.00 90.81 85 GLU A C 1
ATOM 683 O O . GLU A 1 85 ? 5.548 11.395 -23.223 1.00 90.81 85 GLU A O 1
ATOM 688 N N . SER A 1 86 ? 5.604 13.200 -24.545 1.00 93.62 86 SER A N 1
ATOM 689 C CA . SER A 1 86 ? 6.161 12.530 -25.718 1.00 93.62 86 SER A CA 1
ATOM 690 C C . SER A 1 86 ? 7.690 12.596 -25.714 1.00 93.62 86 SER A C 1
ATOM 692 O O . SER A 1 86 ? 8.290 13.682 -25.710 1.00 93.62 86 SER A O 1
ATOM 694 N N . TYR A 1 87 ? 8.328 11.430 -25.763 1.00 93.69 87 TYR A N 1
ATOM 695 C CA . TYR A 1 87 ? 9.778 11.254 -25.818 1.00 93.69 87 TYR A CA 1
ATOM 696 C C . TYR A 1 87 ? 10.160 10.641 -27.158 1.00 93.69 87 TYR A C 1
ATOM 698 O O . TYR A 1 87 ? 9.659 9.582 -27.517 1.00 93.69 87 TYR A O 1
ATOM 706 N N . GLN A 1 88 ? 11.001 11.332 -27.927 1.00 94.56 88 GLN A N 1
ATOM 707 C CA . GLN A 1 88 ? 11.426 10.845 -29.238 1.00 94.56 88 GLN A CA 1
ATOM 708 C C . GLN A 1 88 ? 12.287 9.590 -29.058 1.00 94.56 88 GLN A C 1
ATOM 710 O O . GLN A 1 88 ? 13.148 9.574 -28.183 1.00 94.56 88 GLN A O 1
ATOM 715 N N . LEU A 1 89 ? 12.064 8.571 -29.884 1.00 95.69 89 LEU A N 1
ATOM 716 C CA . LEU A 1 89 ? 12.954 7.418 -29.963 1.00 95.69 89 LEU A CA 1
ATOM 717 C C . LEU A 1 89 ? 14.177 7.765 -30.822 1.00 95.69 89 LEU A C 1
ATOM 719 O O . LEU A 1 89 ? 14.073 8.489 -31.823 1.00 95.69 89 LEU A O 1
ATOM 723 N N . ASP A 1 90 ? 15.320 7.198 -30.450 1.00 93.31 90 ASP A N 1
ATOM 724 C CA . ASP A 1 90 ? 16.577 7.345 -31.177 1.00 93.31 90 ASP A CA 1
ATOM 725 C C . ASP A 1 90 ? 16.804 6.190 -32.167 1.00 93.31 90 ASP A C 1
ATOM 727 O O . ASP A 1 90 ? 16.366 5.059 -31.955 1.00 93.31 90 ASP A O 1
ATOM 731 N N . ASN A 1 91 ? 17.512 6.481 -33.265 1.00 94.06 91 ASN A N 1
ATOM 732 C CA . ASN A 1 91 ? 17.980 5.507 -34.267 1.00 94.06 91 ASN A CA 1
ATOM 733 C C . ASN A 1 91 ? 16.903 4.589 -34.881 1.00 94.06 91 ASN A C 1
ATOM 735 O O . ASN A 1 91 ? 17.205 3.463 -35.267 1.00 94.06 91 ASN A O 1
ATOM 739 N N . VAL A 1 92 ? 15.670 5.083 -34.993 1.00 96.44 92 VAL A N 1
ATOM 740 C CA . VAL A 1 92 ? 14.521 4.306 -35.474 1.00 96.44 92 VAL A CA 1
ATOM 741 C C . VAL A 1 92 ? 14.532 4.112 -36.988 1.00 96.44 92 VAL A C 1
ATOM 743 O O . VAL A 1 92 ? 14.580 5.082 -37.750 1.00 96.44 92 VAL A O 1
ATOM 746 N N . ASP A 1 93 ? 14.350 2.871 -37.433 1.00 96.50 93 ASP A N 1
ATOM 747 C CA . ASP A 1 93 ? 13.939 2.549 -38.799 1.00 96.50 93 ASP A CA 1
ATOM 748 C C . ASP A 1 93 ? 12.407 2.511 -38.910 1.00 96.50 93 ASP A C 1
ATOM 750 O O . ASP A 1 93 ? 11.747 1.516 -38.627 1.00 96.50 93 ASP A O 1
ATOM 754 N N . ILE A 1 94 ? 11.824 3.623 -39.362 1.00 95.06 94 ILE A N 1
ATOM 755 C CA . ILE A 1 94 ? 10.362 3.815 -39.411 1.00 95.06 94 ILE A CA 1
ATOM 756 C C . ILE A 1 94 ? 9.665 2.790 -40.316 1.00 95.06 94 ILE A C 1
ATOM 758 O O . ILE A 1 94 ? 8.509 2.456 -40.081 1.00 95.06 94 ILE A O 1
ATOM 762 N N . GLY A 1 95 ? 10.343 2.310 -41.363 1.00 95.00 95 GLY A N 1
ATOM 763 C CA . GLY A 1 95 ? 9.762 1.373 -42.325 1.00 95.00 95 GLY A CA 1
ATOM 764 C C . GLY A 1 95 ? 9.544 -0.030 -41.759 1.00 95.00 95 GLY A C 1
ATOM 765 O O . GLY A 1 95 ? 8.644 -0.728 -42.219 1.00 95.00 95 GLY A O 1
ATOM 766 N N . SER A 1 96 ? 10.349 -0.433 -40.774 1.00 96.25 96 SER A N 1
ATOM 767 C CA . SER A 1 96 ? 10.271 -1.746 -40.120 1.00 96.25 96 SER A CA 1
ATOM 768 C C . SER A 1 96 ? 9.773 -1.695 -38.675 1.00 96.25 96 SER A C 1
ATOM 770 O O . SER A 1 96 ? 9.669 -2.745 -38.043 1.00 96.25 96 SER A O 1
ATOM 772 N N . PHE A 1 97 ? 9.452 -0.504 -38.161 1.00 97.00 97 PHE A N 1
ATOM 773 C CA . PHE A 1 97 ? 8.969 -0.330 -36.797 1.00 97.00 97 PHE A CA 1
ATOM 774 C C . PHE A 1 97 ? 7.642 -1.061 -36.575 1.00 97.00 97 PHE A C 1
ATOM 776 O O . PHE A 1 97 ? 6.659 -0.826 -37.283 1.00 97.00 97 PHE A O 1
ATOM 783 N N . LYS A 1 98 ? 7.612 -1.920 -35.560 1.00 94.75 98 LYS A N 1
ATOM 784 C CA . LYS A 1 98 ? 6.445 -2.695 -35.146 1.00 94.75 98 LYS A CA 1
ATOM 785 C C . LYS A 1 98 ? 6.352 -2.740 -33.626 1.00 94.75 98 LYS A C 1
ATOM 787 O O . LYS A 1 98 ? 7.361 -2.821 -32.927 1.00 94.75 98 LYS A O 1
ATOM 792 N N . VAL A 1 99 ? 5.127 -2.710 -33.123 1.00 93.62 99 VAL A N 1
ATOM 793 C CA . VAL A 1 99 ? 4.839 -2.905 -31.702 1.00 93.62 99 VAL A CA 1
ATOM 794 C C . VAL A 1 99 ? 4.789 -4.406 -31.429 1.00 93.62 99 VAL A C 1
ATOM 796 O O . VAL A 1 99 ? 4.319 -5.177 -32.265 1.00 93.62 99 VAL A O 1
ATOM 799 N N . LEU A 1 100 ? 5.304 -4.830 -30.278 1.00 88.56 100 LEU A N 1
ATOM 800 C CA . LEU A 1 100 ? 5.052 -6.175 -29.771 1.00 88.56 100 LEU A CA 1
ATOM 801 C C . LEU A 1 100 ? 3.823 -6.126 -28.877 1.00 88.56 100 LEU A C 1
ATOM 803 O O . LEU A 1 100 ? 3.802 -5.381 -27.900 1.00 88.56 100 LEU A O 1
ATOM 807 N N . ASP A 1 101 ? 2.793 -6.882 -29.246 1.00 69.44 101 ASP A N 1
ATOM 808 C CA . ASP A 1 101 ? 1.520 -6.850 -28.536 1.00 69.44 101 ASP A CA 1
ATOM 809 C C . ASP A 1 101 ? 1.684 -7.326 -27.084 1.00 69.44 101 ASP A C 1
ATOM 811 O O . ASP A 1 101 ? 2.360 -8.324 -26.804 1.00 69.44 101 ASP A O 1
ATOM 815 N N . SER A 1 102 ? 1.065 -6.582 -26.169 1.00 63.97 102 SER A N 1
ATOM 816 C CA . SER A 1 102 ? 0.972 -6.934 -24.756 1.00 63.97 102 SER A CA 1
ATOM 817 C C . SER A 1 102 ? -0.370 -7.627 -24.554 1.00 63.97 102 SER A C 1
ATOM 819 O O . SER A 1 102 ? -1.422 -7.039 -24.815 1.00 63.97 102 SER A O 1
ATOM 821 N N . MET A 1 103 ? -0.343 -8.891 -24.128 1.00 58.19 103 MET A N 1
ATOM 822 C CA . MET A 1 103 ? -1.547 -9.674 -23.852 1.00 58.19 103 MET A CA 1
ATOM 823 C C . MET A 1 103 ? -2.308 -9.062 -22.665 1.00 58.19 103 MET A C 1
ATOM 825 O O . MET A 1 103 ? -2.032 -9.339 -21.503 1.00 58.19 103 MET A O 1
ATOM 829 N N . ASP A 1 104 ? -3.253 -8.184 -22.998 1.00 56.31 104 ASP A N 1
ATOM 830 C CA . ASP A 1 104 ? -4.660 -8.234 -22.580 1.00 56.31 104 ASP A CA 1
ATOM 831 C C . ASP A 1 104 ? -5.251 -6.957 -21.961 1.00 56.31 104 ASP A C 1
ATOM 833 O O . ASP A 1 104 ? -6.468 -6.797 -22.053 1.00 56.31 104 ASP A O 1
ATOM 837 N N . TYR A 1 105 ? -4.491 -5.970 -21.452 1.00 57.56 105 TYR A N 1
ATOM 838 C CA . TYR A 1 105 ? -5.138 -4.794 -20.814 1.00 57.56 105 TYR A CA 1
ATOM 839 C C . TYR A 1 105 ? -4.467 -3.423 -21.019 1.00 57.56 105 TYR A C 1
ATOM 841 O O . TYR A 1 105 ? -5.195 -2.459 -21.281 1.00 57.56 105 TYR A O 1
ATOM 849 N N . SER A 1 106 ? -3.139 -3.312 -21.013 1.00 66.00 106 SER A N 1
ATOM 850 C CA . SER A 1 106 ? -2.390 -2.046 -21.132 1.00 66.00 106 SER A CA 1
ATOM 851 C C . SER A 1 106 ? -2.028 -1.677 -22.584 1.00 66.00 106 SER A C 1
ATOM 853 O O . SER A 1 106 ? -2.175 -2.482 -23.503 1.00 66.00 106 SER A O 1
ATOM 855 N N . ASP A 1 107 ? -1.636 -0.417 -22.813 1.00 78.06 107 ASP A N 1
ATOM 856 C CA . ASP A 1 107 ? -0.957 -0.027 -24.055 1.00 78.06 107 ASP A CA 1
ATOM 857 C C . ASP A 1 107 ? 0.448 -0.645 -24.030 1.00 78.06 107 ASP A C 1
ATOM 859 O O . ASP A 1 107 ? 1.183 -0.439 -23.065 1.00 78.06 107 ASP A O 1
ATOM 863 N N . SER A 1 108 ? 0.846 -1.364 -25.082 1.00 87.12 108 SER A N 1
ATOM 864 C CA . SER A 1 108 ? 2.194 -1.930 -25.151 1.00 87.12 108 SER A CA 1
ATOM 865 C C . SER A 1 108 ? 3.269 -0.842 -25.047 1.00 87.12 108 SER A C 1
ATOM 867 O O . SER A 1 108 ? 3.214 0.192 -25.727 1.00 87.12 108 SER A O 1
ATOM 869 N N . CYS A 1 109 ? 4.259 -1.099 -24.194 1.00 91.81 109 CYS A N 1
ATOM 870 C CA . CYS A 1 109 ? 5.442 -0.271 -23.989 1.00 91.81 109 CYS A CA 1
ATOM 871 C C . CYS A 1 109 ? 6.695 -0.841 -24.672 1.00 91.81 109 CYS A C 1
ATOM 873 O O . CYS A 1 109 ? 7.791 -0.330 -24.434 1.00 91.81 109 CYS A O 1
ATOM 875 N N . VAL A 1 110 ? 6.540 -1.874 -25.512 1.00 94.44 110 VAL A N 1
ATOM 876 C CA . VAL A 1 110 ? 7.642 -2.558 -26.196 1.00 94.44 110 VAL A CA 1
ATOM 877 C C . VAL A 1 110 ? 7.450 -2.533 -27.708 1.00 94.44 110 VAL A C 1
ATOM 879 O O . VAL A 1 110 ? 6.402 -2.900 -28.242 1.00 94.44 110 VAL A O 1
ATOM 882 N N . ALA A 1 111 ? 8.493 -2.122 -28.420 1.00 95.50 111 ALA A N 1
ATOM 883 C CA . ALA A 1 111 ? 8.522 -2.118 -29.875 1.00 95.50 111 ALA A CA 1
ATOM 884 C C . ALA A 1 111 ? 9.882 -2.560 -30.404 1.00 95.50 111 ALA A C 1
ATOM 886 O O . ALA A 1 111 ? 10.879 -2.576 -29.684 1.00 95.50 111 ALA A O 1
ATOM 887 N N . VAL A 1 112 ? 9.931 -2.903 -31.685 1.00 96.56 112 VAL A N 1
ATOM 888 C CA . VAL A 1 112 ? 11.172 -3.233 -32.382 1.00 96.56 112 VAL A CA 1
ATOM 889 C C . VAL A 1 112 ? 11.177 -2.628 -33.776 1.00 96.56 112 VAL A C 1
ATOM 891 O O . VAL A 1 112 ? 10.130 -2.426 -34.388 1.00 96.56 112 VAL A O 1
ATOM 894 N N . ASP A 1 113 ? 12.367 -2.394 -34.304 1.00 96.75 113 ASP A N 1
ATOM 895 C CA . ASP A 1 113 ? 12.598 -2.243 -35.736 1.00 96.75 113 ASP A CA 1
ATOM 896 C C . ASP A 1 113 ? 13.650 -3.264 -36.193 1.00 96.75 113 ASP A C 1
ATOM 898 O O . ASP A 1 113 ? 14.070 -4.122 -35.421 1.00 96.75 113 ASP A O 1
ATOM 902 N N . LYS A 1 114 ? 14.083 -3.221 -37.453 1.00 95.69 114 LYS A N 1
ATOM 903 C CA . LYS A 1 114 ? 15.074 -4.181 -37.976 1.00 95.69 114 LYS A CA 1
ATOM 904 C C . LYS A 1 114 ? 16.447 -4.141 -37.275 1.00 95.69 114 LYS A C 1
ATOM 906 O O . LYS A 1 114 ? 17.241 -5.059 -37.473 1.00 95.69 114 LYS A O 1
ATOM 911 N N . ASN A 1 115 ? 16.750 -3.076 -36.532 1.00 95.94 115 ASN A N 1
ATOM 912 C CA . ASN A 1 115 ? 18.039 -2.813 -35.896 1.00 95.94 115 ASN A CA 1
ATOM 913 C C . ASN A 1 115 ? 17.974 -2.857 -34.360 1.00 95.94 115 ASN A C 1
ATOM 915 O O . ASN A 1 115 ? 18.962 -3.239 -33.742 1.00 95.94 115 ASN A O 1
ATOM 919 N N . ASN A 1 116 ? 16.858 -2.443 -33.751 1.00 97.25 116 ASN A N 1
ATOM 920 C CA . ASN A 1 116 ? 16.773 -2.153 -32.320 1.00 97.25 116 ASN A CA 1
ATOM 921 C C . ASN A 1 116 ? 15.500 -2.701 -31.668 1.00 97.25 116 ASN A C 1
ATOM 923 O O . ASN A 1 116 ? 14.432 -2.764 -32.279 1.00 97.25 116 ASN A O 1
ATOM 927 N N . VAL A 1 117 ? 15.620 -2.989 -30.372 1.00 97.38 117 VAL A N 1
ATOM 928 C CA . VAL A 1 117 ? 14.503 -3.206 -29.449 1.00 97.38 117 VAL A CA 1
ATOM 929 C C . VAL A 1 117 ? 14.331 -1.973 -28.568 1.00 97.38 117 VAL A C 1
ATOM 931 O O . VAL A 1 117 ? 15.315 -1.410 -28.088 1.00 97.38 117 VAL A O 1
ATOM 934 N N . TYR A 1 118 ? 13.083 -1.573 -28.338 1.00 96.75 118 TYR A N 1
ATOM 935 C CA . TYR A 1 118 ? 12.702 -0.399 -27.565 1.00 96.75 118 TYR A CA 1
ATOM 936 C C . TYR A 1 118 ? 11.822 -0.790 -26.381 1.00 96.75 118 TYR A C 1
ATOM 938 O O . TYR A 1 118 ? 10.767 -1.389 -26.581 1.00 96.75 118 TYR A O 1
ATOM 946 N N . PHE A 1 119 ? 12.220 -0.385 -25.174 1.00 95.12 119 PHE A N 1
ATOM 947 C CA . PHE A 1 119 ? 11.390 -0.404 -23.967 1.00 95.12 119 PHE A CA 1
ATOM 948 C C . PHE A 1 119 ? 11.108 1.036 -23.549 1.00 95.12 119 PHE A C 1
ATOM 950 O O . PHE A 1 119 ? 12.023 1.810 -23.247 1.00 95.12 119 PHE A O 1
ATOM 957 N N . GLY A 1 120 ? 9.842 1.445 -23.600 1.00 94.00 120 GLY A N 1
ATOM 958 C CA . GLY A 1 120 ? 9.509 2.861 -23.527 1.00 94.00 120 GLY A CA 1
ATOM 959 C C . GLY A 1 120 ? 10.188 3.624 -24.671 1.00 94.00 120 GLY A C 1
ATOM 960 O O . GLY A 1 120 ? 10.095 3.249 -25.838 1.00 94.00 120 GLY A O 1
ATOM 961 N N . ASN A 1 121 ? 10.918 4.683 -24.329 1.00 93.75 121 ASN A N 1
ATOM 962 C CA . ASN A 1 121 ? 11.755 5.453 -25.253 1.00 93.75 121 ASN A CA 1
ATOM 963 C C . ASN A 1 121 ? 13.232 5.016 -25.288 1.00 93.75 121 ASN A C 1
ATOM 965 O O . ASN A 1 121 ? 14.035 5.707 -25.913 1.00 93.75 121 ASN A O 1
ATOM 969 N N . GLN A 1 122 ? 13.616 3.929 -24.612 1.00 94.69 122 GLN A N 1
ATOM 970 C CA . GLN A 1 122 ? 15.016 3.511 -24.480 1.00 94.69 122 GLN A CA 1
ATOM 971 C C . GLN A 1 122 ? 15.339 2.300 -25.361 1.00 94.69 122 GLN A C 1
ATOM 973 O O . GLN A 1 122 ? 14.516 1.400 -25.504 1.00 94.69 122 GLN A O 1
ATOM 978 N N . ILE A 1 123 ? 16.547 2.279 -25.935 1.00 96.12 123 ILE A N 1
ATOM 979 C CA . ILE A 1 123 ? 17.063 1.148 -26.722 1.00 96.12 123 ILE A CA 1
ATOM 980 C C . ILE A 1 123 ? 17.654 0.096 -25.781 1.00 96.12 123 ILE A C 1
ATOM 982 O O . ILE A 1 123 ? 18.488 0.424 -24.934 1.00 96.12 123 ILE A O 1
ATOM 986 N N . VAL A 1 124 ? 17.296 -1.171 -25.992 1.00 96.56 124 VAL A N 1
ATOM 987 C CA . VAL A 1 124 ? 17.917 -2.331 -25.338 1.00 96.56 124 VAL A CA 1
ATOM 988 C C . VAL A 1 124 ? 18.801 -3.044 -26.356 1.00 96.56 124 VAL A C 1
ATOM 990 O O . VAL A 1 124 ? 18.329 -3.804 -27.196 1.00 96.56 124 VAL A O 1
ATOM 993 N N . SER A 1 125 ? 20.093 -2.718 -26.334 1.00 93.69 125 SER A N 1
ATOM 994 C CA . SER A 1 125 ? 21.026 -3.013 -27.430 1.00 93.69 125 SER A CA 1
ATOM 995 C C . SER A 1 125 ? 21.519 -4.457 -27.502 1.00 93.69 125 SER A C 1
ATOM 997 O O . SER A 1 125 ? 22.110 -4.841 -28.509 1.00 93.69 125 SER A O 1
ATOM 999 N N . ASP A 1 126 ? 21.326 -5.250 -26.453 1.00 94.62 126 ASP A N 1
ATOM 1000 C CA . ASP A 1 126 ? 21.751 -6.646 -26.391 1.00 94.62 126 ASP A CA 1
ATOM 1001 C C . ASP A 1 126 ? 20.634 -7.644 -26.729 1.00 94.62 126 ASP A C 1
ATOM 1003 O O . ASP A 1 126 ? 20.907 -8.841 -26.777 1.00 94.62 126 ASP A O 1
ATOM 1007 N N . LEU A 1 127 ? 19.413 -7.176 -27.012 1.00 96.56 127 LEU A N 1
ATOM 1008 C CA . LEU A 1 127 ? 18.332 -8.006 -27.548 1.00 96.56 127 LEU A CA 1
ATOM 1009 C C . LEU A 1 127 ? 18.367 -8.043 -29.084 1.00 96.56 127 LEU A C 1
ATOM 1011 O O . LEU A 1 127 ? 18.448 -7.003 -29.736 1.00 96.56 127 LEU A O 1
ATOM 1015 N N . ASP A 1 128 ? 18.245 -9.238 -29.670 1.00 96.44 128 ASP A N 1
ATOM 1016 C CA . ASP A 1 128 ? 18.105 -9.435 -31.120 1.00 96.44 128 ASP A CA 1
ATOM 1017 C C . ASP A 1 128 ? 16.661 -9.123 -31.575 1.00 96.44 128 ASP A C 1
ATOM 1019 O O . ASP A 1 128 ? 15.741 -9.911 -31.313 1.00 96.44 128 ASP A O 1
ATOM 1023 N N . PRO A 1 129 ? 16.424 -8.015 -32.308 1.00 96.12 129 PRO A N 1
ATOM 1024 C CA . PRO A 1 129 ? 15.076 -7.610 -32.711 1.00 96.12 129 PRO A CA 1
ATOM 1025 C C . PRO A 1 129 ? 14.392 -8.598 -33.666 1.00 96.12 129 PRO A C 1
ATOM 1027 O O . PRO A 1 129 ? 13.164 -8.599 -33.781 1.00 96.12 129 PRO A O 1
ATOM 1030 N N . ASN A 1 130 ? 15.155 -9.460 -34.350 1.00 94.88 130 ASN A N 1
ATOM 1031 C CA . ASN A 1 130 ? 14.595 -10.456 -35.267 1.00 94.88 130 ASN A CA 1
ATOM 1032 C C . ASN A 1 130 ? 14.094 -11.710 -34.545 1.00 94.88 130 ASN A C 1
ATOM 1034 O O . ASN A 1 130 ? 13.356 -12.497 -35.139 1.00 94.88 130 ASN A O 1
ATOM 1038 N N . LYS A 1 131 ? 14.501 -11.904 -33.288 1.00 95.69 131 LYS A N 1
ATOM 1039 C CA . LYS A 1 131 ? 14.164 -13.081 -32.479 1.00 95.69 131 LYS A CA 1
ATOM 1040 C C . LYS A 1 131 ? 13.343 -12.755 -31.243 1.00 95.69 131 LYS A C 1
ATOM 1042 O O . LYS A 1 131 ? 12.934 -13.686 -30.562 1.00 95.69 131 LYS A O 1
ATOM 1047 N N . LEU A 1 132 ? 13.103 -11.477 -30.952 1.00 95.50 132 LEU A N 1
ATOM 1048 C CA . LEU A 1 132 ? 12.364 -11.067 -29.767 1.00 95.50 132 LEU A CA 1
ATOM 1049 C C . LEU A 1 132 ? 10.937 -11.636 -29.762 1.00 95.50 132 LEU A C 1
ATOM 1051 O O . LEU A 1 132 ? 10.189 -11.489 -30.732 1.00 95.50 132 LEU A O 1
ATOM 1055 N N . TYR A 1 133 ? 10.555 -12.241 -28.642 1.00 93.25 133 TYR A N 1
ATOM 1056 C CA . TYR A 1 133 ? 9.211 -12.736 -28.376 1.00 93.25 133 TYR A CA 1
ATOM 1057 C C . TYR A 1 133 ? 8.787 -12.444 -26.931 1.00 93.25 133 TYR A C 1
ATOM 1059 O O . TYR A 1 133 ? 9.613 -12.284 -26.028 1.00 93.25 133 TYR A O 1
ATOM 1067 N N . THR A 1 134 ? 7.474 -12.390 -26.716 1.00 93.06 134 THR A N 1
ATOM 1068 C CA . THR A 1 134 ? 6.866 -12.218 -25.393 1.00 93.06 134 THR A CA 1
ATOM 1069 C C . THR A 1 134 ? 6.858 -13.552 -24.645 1.00 93.06 134 THR A C 1
ATOM 1071 O O . THR A 1 134 ? 6.369 -14.557 -25.161 1.00 93.06 134 THR A O 1
ATOM 1074 N N . VAL A 1 135 ? 7.391 -13.570 -23.423 1.00 94.00 135 VAL A N 1
ATOM 1075 C CA . VAL A 1 135 ? 7.386 -14.739 -22.523 1.00 94.00 135 VAL A CA 1
ATOM 1076 C C . VAL A 1 135 ? 6.093 -14.796 -21.693 1.00 94.00 135 VAL A C 1
ATOM 1078 O O . VAL A 1 135 ? 5.636 -15.884 -21.345 1.00 94.00 135 VAL A O 1
ATOM 1081 N N . GLY A 1 136 ? 5.506 -13.632 -21.395 1.00 91.00 136 GLY A N 1
ATOM 1082 C CA . GLY A 1 136 ? 4.378 -13.441 -20.474 1.00 91.00 136 GLY A CA 1
ATOM 1083 C C . GLY A 1 136 ? 4.827 -12.802 -19.154 1.00 91.00 136 GLY A C 1
ATOM 1084 O O . GLY A 1 136 ? 6.025 -12.734 -18.884 1.00 91.00 136 GLY A O 1
ATOM 1085 N N . ASN A 1 137 ? 3.885 -12.321 -18.336 1.00 91.69 137 ASN A N 1
ATOM 1086 C CA . ASN A 1 137 ? 4.167 -11.608 -17.076 1.00 91.69 137 ASN A CA 1
ATOM 1087 C C . ASN A 1 137 ? 5.152 -10.434 -17.237 1.00 91.69 137 ASN A C 1
ATOM 1089 O O . ASN A 1 137 ? 5.996 -10.210 -16.371 1.00 91.69 137 ASN A O 1
ATOM 1093 N N . ASP A 1 138 ? 5.055 -9.724 -18.364 1.00 92.25 138 ASP A N 1
ATOM 1094 C CA . ASP A 1 138 ? 5.914 -8.590 -18.728 1.00 92.25 138 ASP A CA 1
ATOM 1095 C C . ASP A 1 138 ? 7.392 -8.954 -18.984 1.00 92.25 138 ASP A C 1
ATOM 1097 O O . ASP A 1 138 ? 8.282 -8.099 -18.981 1.00 92.25 138 ASP A O 1
ATOM 1101 N N . TYR A 1 139 ? 7.668 -10.237 -19.249 1.00 94.88 139 TYR A N 1
ATOM 1102 C CA . TYR A 1 139 ? 8.974 -10.710 -19.701 1.00 94.88 139 TYR A CA 1
ATOM 1103 C C . TYR A 1 139 ? 9.051 -10.834 -21.225 1.00 94.88 139 TYR A C 1
ATOM 1105 O O . TYR A 1 139 ? 8.124 -11.305 -21.891 1.00 94.88 139 TYR A O 1
ATOM 1113 N N . TYR A 1 140 ? 10.222 -10.495 -21.756 1.00 95.19 140 TYR A N 1
ATOM 1114 C CA . TYR A 1 140 ? 10.579 -10.550 -23.171 1.00 95.19 140 TYR A CA 1
ATOM 1115 C C . TYR A 1 140 ? 11.936 -11.237 -23.326 1.00 95.19 140 TYR A C 1
ATOM 1117 O O . TYR A 1 140 ? 12.821 -11.079 -22.480 1.00 95.19 140 TYR A O 1
ATOM 1125 N N . SER A 1 141 ? 12.113 -12.012 -24.394 1.00 95.94 141 SER A N 1
ATOM 1126 C CA . SER A 1 141 ? 13.353 -12.753 -24.641 1.00 95.94 141 SER A CA 1
ATOM 1127 C C . SER A 1 141 ? 13.648 -12.870 -26.129 1.00 95.94 141 SER A C 1
ATOM 1129 O O . SER A 1 141 ? 12.730 -12.946 -26.940 1.00 95.94 141 SER A O 1
ATOM 1131 N N . ASP A 1 142 ? 14.928 -12.909 -26.489 1.00 96.06 142 ASP A N 1
ATOM 1132 C CA . ASP A 1 142 ? 15.395 -13.259 -27.838 1.00 96.06 142 ASP A CA 1
ATOM 1133 C C . ASP A 1 142 ? 15.935 -14.706 -27.925 1.00 96.06 142 ASP A C 1
ATOM 1135 O O . ASP A 1 142 ? 16.503 -15.121 -28.940 1.00 96.06 142 ASP A O 1
ATOM 1139 N N . GLY A 1 143 ? 15.768 -15.478 -26.843 1.00 94.00 143 GLY A N 1
ATOM 1140 C CA . GLY A 1 143 ? 16.292 -16.833 -26.673 1.00 94.00 143 GLY A CA 1
ATOM 1141 C C . GLY A 1 143 ? 17.697 -16.913 -26.061 1.00 94.00 143 GLY A C 1
ATOM 1142 O O . GLY A 1 143 ? 18.118 -18.009 -25.696 1.00 94.00 143 GLY A O 1
ATOM 1143 N N . ILE A 1 144 ? 18.412 -15.791 -25.923 1.00 93.06 144 ILE A N 1
ATOM 1144 C CA . ILE A 1 144 ? 19.726 -15.691 -25.262 1.00 93.06 144 ILE A CA 1
ATOM 1145 C C . ILE A 1 144 ? 19.648 -14.717 -24.085 1.00 93.06 144 ILE A C 1
ATOM 1147 O O . ILE A 1 144 ? 19.997 -15.068 -22.959 1.00 93.06 144 ILE A O 1
ATOM 1151 N N . ASN A 1 145 ? 19.198 -13.494 -24.347 1.00 96.94 145 ASN A N 1
ATOM 1152 C CA . ASN A 1 145 ? 18.986 -12.440 -23.375 1.00 96.94 145 ASN A CA 1
ATOM 1153 C C . ASN A 1 145 ? 17.496 -12.336 -23.059 1.00 96.94 145 ASN A C 1
ATOM 1155 O O . ASN A 1 145 ? 16.633 -12.456 -23.930 1.00 96.94 145 ASN A O 1
ATOM 1159 N N . SER A 1 146 ? 17.196 -12.096 -21.787 1.00 97.12 146 SER A N 1
ATOM 1160 C CA . SER A 1 146 ? 15.827 -11.915 -21.322 1.00 97.12 146 SER A CA 1
ATOM 1161 C C . SER A 1 146 ? 15.728 -10.704 -20.417 1.00 97.12 146 SER A C 1
ATOM 1163 O O . SER A 1 146 ? 16.648 -10.406 -19.653 1.00 97.12 146 SER A O 1
ATOM 1165 N N . TYR A 1 147 ? 14.596 -10.021 -20.496 1.00 97.19 147 TYR A N 1
ATOM 1166 C CA . TYR A 1 147 ? 14.314 -8.818 -19.736 1.00 97.19 147 TYR A CA 1
ATOM 1167 C C . TYR A 1 147 ? 12.900 -8.857 -19.177 1.00 97.19 147 TYR A C 1
ATOM 1169 O O . TYR A 1 147 ? 11.980 -9.356 -19.818 1.00 97.19 147 TYR A O 1
ATOM 1177 N N . PHE A 1 148 ? 12.742 -8.270 -18.002 1.00 95.94 148 PHE A N 1
ATOM 1178 C CA . PHE A 1 148 ? 11.465 -7.783 -17.511 1.00 95.94 148 PHE A CA 1
ATOM 1179 C C . PHE A 1 148 ? 11.293 -6.328 -17.956 1.00 95.94 148 PHE A C 1
ATOM 1181 O O . PHE A 1 148 ? 12.233 -5.549 -17.796 1.00 95.94 148 PHE A O 1
ATOM 1188 N N . CYS A 1 149 ? 10.131 -5.946 -18.479 1.00 93.94 149 CYS A N 1
ATOM 1189 C CA . CYS A 1 149 ? 9.784 -4.554 -18.769 1.00 93.94 149 CYS A CA 1
ATOM 1190 C C . CYS A 1 149 ? 8.366 -4.281 -18.279 1.00 93.94 149 CYS A C 1
ATOM 1192 O O . CYS A 1 149 ? 7.415 -4.763 -18.880 1.00 93.94 149 CYS A O 1
ATOM 1194 N N . LEU A 1 150 ? 8.242 -3.513 -17.196 1.00 91.19 150 LEU A N 1
ATOM 1195 C CA . LEU A 1 150 ? 6.962 -3.216 -16.565 1.00 91.19 150 LEU A CA 1
ATOM 1196 C C . LEU A 1 150 ? 6.020 -2.539 -17.570 1.00 91.19 150 LEU A C 1
ATOM 1198 O O . LEU A 1 150 ? 6.410 -1.602 -18.266 1.00 91.19 150 LEU A O 1
ATOM 1202 N N . ASP A 1 151 ? 4.764 -2.969 -17.601 1.00 86.50 151 ASP A N 1
ATOM 1203 C CA . ASP A 1 151 ? 3.724 -2.432 -18.488 1.00 86.50 151 ASP A CA 1
ATOM 1204 C C . ASP A 1 151 ? 3.079 -1.132 -17.964 1.00 86.50 151 ASP A C 1
ATOM 1206 O O . ASP A 1 151 ? 2.167 -0.566 -18.570 1.00 86.50 151 ASP A O 1
ATOM 1210 N N . THR A 1 152 ? 3.591 -0.622 -16.845 1.00 87.44 152 THR A N 1
ATOM 1211 C CA . THR A 1 152 ? 3.257 0.676 -16.252 1.00 87.44 152 THR A CA 1
ATOM 1212 C C . THR A 1 152 ? 4.518 1.512 -16.046 1.00 87.44 152 THR A C 1
ATOM 1214 O O . THR A 1 152 ? 5.639 1.001 -16.051 1.00 87.44 152 THR A O 1
ATOM 1217 N N . PHE A 1 153 ? 4.344 2.820 -15.874 1.00 87.81 153 PHE A N 1
ATOM 1218 C CA . PHE A 1 153 ? 5.448 3.735 -15.606 1.00 87.81 153 PHE A CA 1
ATOM 1219 C C . PHE A 1 153 ? 5.626 3.967 -14.101 1.00 87.81 153 PHE A C 1
ATOM 1221 O O . PHE A 1 153 ? 4.659 4.097 -13.352 1.00 87.81 153 PHE A O 1
ATOM 1228 N N . GLU A 1 154 ? 6.877 4.113 -13.675 1.00 90.56 154 GLU A N 1
ATOM 1229 C CA . GLU A 1 154 ? 7.236 4.529 -12.320 1.00 90.56 154 GLU A CA 1
ATOM 1230 C C . GLU A 1 154 ? 7.845 5.929 -12.339 1.00 90.56 154 GLU A C 1
ATOM 1232 O O . GLU A 1 154 ? 8.393 6.393 -13.345 1.00 90.56 154 GLU A O 1
ATOM 1237 N N . LYS A 1 155 ? 7.716 6.627 -11.210 1.00 89.00 155 LYS A N 1
ATOM 1238 C CA . LYS A 1 155 ? 8.207 7.992 -11.056 1.00 89.00 155 LYS A CA 1
ATOM 1239 C C . LYS A 1 155 ? 9.691 7.990 -10.697 1.00 89.00 155 LYS A C 1
ATOM 1241 O O . LYS A 1 155 ? 10.103 7.336 -9.747 1.00 89.00 155 LYS A O 1
ATOM 1246 N N . ASN A 1 156 ? 10.477 8.809 -11.383 1.00 86.12 156 ASN A N 1
ATOM 1247 C CA . ASN A 1 156 ? 11.866 9.069 -11.031 1.00 86.12 156 ASN A CA 1
ATOM 1248 C C . ASN A 1 156 ? 11.937 9.971 -9.780 1.00 86.12 156 ASN A C 1
ATOM 1250 O O . ASN A 1 156 ? 11.662 11.175 -9.850 1.00 86.12 156 ASN A O 1
ATOM 1254 N N . GLU A 1 157 ? 12.302 9.399 -8.629 1.00 80.94 157 GLU A N 1
ATOM 1255 C CA . GLU A 1 157 ? 12.353 10.118 -7.346 1.00 80.94 157 GLU A CA 1
ATOM 1256 C C . GLU A 1 157 ? 13.397 11.250 -7.310 1.00 80.94 157 GLU A C 1
ATOM 1258 O O . GLU A 1 157 ? 13.155 12.302 -6.705 1.00 80.94 157 GLU A O 1
ATOM 1263 N N . ASP A 1 158 ? 14.528 11.096 -8.003 1.00 79.69 158 ASP A N 1
ATOM 1264 C CA . ASP A 1 158 ? 15.584 12.116 -8.054 1.00 79.69 158 ASP A CA 1
ATOM 1265 C C . ASP A 1 158 ? 15.104 13.393 -8.750 1.00 79.69 158 ASP A C 1
ATOM 1267 O O . ASP A 1 158 ? 15.407 14.514 -8.320 1.00 79.69 158 ASP A O 1
ATOM 1271 N N . LEU A 1 159 ? 14.320 13.237 -9.820 1.00 79.62 159 LEU A N 1
ATOM 1272 C CA . LEU A 1 159 ? 13.678 14.356 -10.506 1.00 79.62 159 LEU A CA 1
ATOM 1273 C C . LEU A 1 159 ? 12.474 14.884 -9.725 1.00 79.62 159 LEU A C 1
ATOM 1275 O O . LEU A 1 159 ? 12.290 16.102 -9.669 1.00 79.62 159 LEU A O 1
ATOM 1279 N N . ALA A 1 160 ? 11.711 14.011 -9.057 1.00 74.50 160 ALA A N 1
ATOM 1280 C CA . ALA A 1 160 ? 10.560 14.398 -8.238 1.00 74.50 160 ALA A CA 1
ATOM 1281 C C . ALA A 1 160 ? 10.930 15.387 -7.118 1.00 74.50 160 ALA A C 1
ATOM 1283 O O . ALA A 1 160 ? 10.134 16.261 -6.770 1.00 74.50 160 ALA A O 1
ATOM 1284 N N . ASN A 1 161 ? 12.151 15.285 -6.588 1.00 76.88 161 ASN A N 1
ATOM 1285 C CA . ASN A 1 161 ? 12.675 16.173 -5.550 1.00 76.88 161 ASN A CA 1
ATOM 1286 C C . ASN A 1 161 ? 13.240 17.505 -6.090 1.00 76.88 161 ASN A C 1
ATOM 1288 O O . ASN A 1 161 ? 13.603 18.393 -5.309 1.00 76.88 161 ASN A O 1
ATOM 1292 N N . LYS A 1 162 ? 13.310 17.689 -7.416 1.00 82.88 162 LYS A N 1
ATOM 1293 C CA . LYS A 1 162 ? 13.765 18.925 -8.072 1.00 82.88 162 LYS A CA 1
ATOM 1294 C C . LYS A 1 162 ? 12.579 19.724 -8.614 1.00 82.88 162 LYS A C 1
ATOM 1296 O O . LYS A 1 162 ? 11.647 19.180 -9.194 1.00 82.88 162 LYS A O 1
ATOM 1301 N N . SER A 1 163 ? 12.643 21.055 -8.522 1.00 85.31 163 SER A N 1
ATOM 1302 C CA . SER A 1 163 ? 11.644 21.903 -9.185 1.00 85.31 163 SER A CA 1
ATOM 1303 C C . SER A 1 163 ? 11.745 21.777 -10.709 1.00 85.31 163 SER A C 1
ATOM 1305 O O . SER A 1 163 ? 12.849 21.764 -11.256 1.00 85.31 163 SER A O 1
ATOM 1307 N N . LYS A 1 164 ? 10.605 21.774 -11.414 1.00 82.69 164 LYS A N 1
ATOM 1308 C CA . LYS A 1 164 ? 10.578 21.714 -12.890 1.00 82.69 164 LYS A CA 1
ATOM 1309 C C . LYS A 1 164 ? 11.439 22.797 -13.546 1.00 82.69 164 LYS A C 1
ATOM 1311 O O . LYS A 1 164 ? 12.150 22.532 -14.506 1.00 82.69 164 LYS A O 1
ATOM 1316 N N . ILE A 1 165 ? 11.451 24.005 -12.974 1.00 84.94 165 ILE A N 1
ATOM 1317 C CA . ILE A 1 165 ? 12.303 25.107 -13.450 1.00 84.94 165 ILE A CA 1
ATOM 1318 C C . ILE A 1 165 ? 13.786 24.723 -13.377 1.00 84.94 165 ILE A C 1
ATOM 1320 O O . ILE A 1 165 ? 14.520 24.958 -14.332 1.00 84.94 165 ILE A O 1
ATOM 1324 N N . ARG A 1 166 ? 14.235 24.113 -12.271 1.00 85.44 166 ARG A N 1
ATOM 1325 C CA . ARG A 1 166 ? 15.624 23.660 -12.131 1.00 85.44 166 ARG A CA 1
ATOM 1326 C C . ARG A 1 166 ? 15.963 22.580 -13.157 1.00 85.44 166 ARG A C 1
ATOM 1328 O O . ARG A 1 166 ? 17.013 22.678 -13.780 1.00 85.44 166 ARG A O 1
ATOM 1335 N N . GLN A 1 167 ? 15.075 21.606 -13.354 1.00 86.19 167 GLN A N 1
ATOM 1336 C CA . GLN A 1 167 ? 15.265 20.547 -14.350 1.00 86.19 167 GLN A CA 1
ATOM 1337 C C . GLN A 1 167 ? 15.459 21.135 -15.763 1.00 86.19 167 GLN A C 1
ATOM 1339 O O . GLN A 1 167 ? 16.385 20.766 -16.479 1.00 86.19 167 GLN A O 1
ATOM 1344 N N . TYR A 1 168 ? 14.646 22.126 -16.139 1.00 85.88 168 TYR A N 1
ATOM 1345 C CA . TYR A 1 168 ? 14.739 22.791 -17.442 1.00 85.88 168 TYR A CA 1
ATOM 1346 C C . TYR A 1 168 ? 15.969 23.692 -17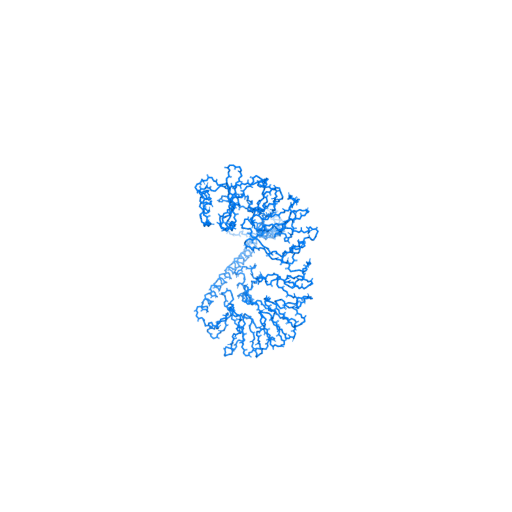.595 1.00 85.88 168 TYR A C 1
ATOM 1348 O O . TYR A 1 168 ? 16.519 23.784 -18.692 1.00 85.88 168 TYR A O 1
ATOM 1356 N N . ILE A 1 169 ? 16.433 24.333 -16.516 1.00 86.00 169 ILE A N 1
ATOM 1357 C CA . ILE A 1 169 ? 17.720 25.043 -16.524 1.00 86.00 169 ILE A CA 1
ATOM 1358 C C . ILE A 1 169 ? 18.860 24.045 -16.790 1.00 86.00 169 ILE A C 1
ATOM 1360 O O . ILE A 1 169 ? 19.704 24.305 -17.647 1.00 86.00 169 ILE A O 1
ATOM 1364 N N . GLU A 1 170 ? 18.863 22.900 -16.096 1.00 86.50 170 GLU A N 1
ATOM 1365 C CA . GLU A 1 170 ? 19.837 21.810 -16.278 1.00 86.50 170 GLU A CA 1
ATOM 1366 C C . GLU A 1 170 ? 19.852 21.294 -17.725 1.00 86.50 170 GLU A C 1
ATOM 1368 O O . GLU A 1 170 ? 20.905 21.263 -18.367 1.00 86.50 170 GLU A O 1
ATOM 1373 N N . TYR A 1 171 ? 18.681 21.012 -18.287 1.00 87.19 171 TYR A N 1
ATOM 1374 C CA . TYR A 1 171 ? 18.541 20.561 -19.669 1.00 87.19 171 TYR A CA 1
ATOM 1375 C C . TYR A 1 171 ? 19.034 21.600 -20.696 1.00 87.19 171 TYR A C 1
ATOM 1377 O O . TYR A 1 171 ? 19.938 21.322 -21.485 1.00 87.19 171 TYR A O 1
ATOM 1385 N N . TYR A 1 172 ? 18.499 22.826 -20.673 1.00 85.25 172 TYR A N 1
ATOM 1386 C CA . TYR A 1 172 ? 18.737 23.800 -21.746 1.00 85.25 172 TYR A CA 1
ATOM 1387 C C . TYR A 1 172 ? 20.067 24.550 -21.654 1.00 85.25 172 TYR A C 1
ATOM 1389 O O . TYR A 1 172 ? 20.652 24.875 -22.689 1.00 85.25 172 TYR A O 1
ATOM 1397 N N . PHE A 1 173 ? 20.541 24.863 -20.445 1.00 85.12 173 PHE A N 1
ATOM 1398 C CA . PHE A 1 173 ? 21.746 25.680 -20.259 1.00 85.12 173 PHE A CA 1
ATOM 1399 C C . PHE A 1 173 ? 22.994 24.845 -19.979 1.00 85.12 173 PHE A C 1
ATOM 1401 O O . PHE A 1 173 ? 24.090 25.270 -20.342 1.00 85.12 173 PHE A O 1
ATOM 1408 N N . PHE A 1 174 ? 22.837 23.659 -19.385 1.00 83.94 174 PHE A N 1
ATOM 1409 C CA . PHE A 1 174 ? 23.951 22.758 -19.080 1.00 83.94 174 PHE A CA 1
ATOM 1410 C C . PHE A 1 174 ? 24.010 21.526 -19.996 1.00 83.94 174 PHE A C 1
ATOM 1412 O O . PHE A 1 174 ? 24.889 20.690 -19.811 1.00 83.94 174 PHE A O 1
ATOM 1419 N N . LYS A 1 175 ? 23.144 21.454 -21.023 1.00 75.19 175 LYS A N 1
ATOM 1420 C CA . LYS A 1 175 ? 23.067 20.349 -21.999 1.00 75.19 175 LYS A CA 1
ATOM 1421 C C . LYS A 1 175 ? 22.908 18.977 -21.332 1.00 75.19 175 LYS A C 1
ATOM 1423 O O . LYS A 1 175 ? 23.520 18.004 -21.766 1.00 75.19 175 LYS A O 1
ATOM 1428 N N . GLY A 1 176 ? 22.122 18.924 -20.258 1.00 75.44 176 GLY A N 1
ATOM 1429 C CA . GLY A 1 176 ? 21.717 17.660 -19.651 1.00 75.44 176 GLY A CA 1
ATOM 1430 C C . GLY A 1 176 ? 20.765 16.871 -20.551 1.00 75.44 176 GLY A C 1
ATOM 1431 O O . GLY A 1 176 ? 20.396 17.313 -21.639 1.00 75.44 176 GLY A O 1
ATOM 1432 N N . GLU A 1 177 ? 20.333 15.711 -20.074 1.00 78.25 177 GLU A N 1
ATOM 1433 C CA . GLU A 1 177 ? 19.249 14.956 -20.702 1.00 78.25 177 GLU A CA 1
ATOM 1434 C C . GLU A 1 177 ? 17.909 15.672 -20.504 1.00 78.25 177 GLU A C 1
ATOM 1436 O O . GLU A 1 177 ? 17.724 16.438 -19.548 1.00 78.25 177 GLU A O 1
ATOM 1441 N N . LYS A 1 178 ? 16.962 15.443 -21.422 1.00 81.75 178 LYS A N 1
ATOM 1442 C CA . LYS A 1 178 ? 15.593 15.933 -21.245 1.00 81.75 178 LYS A CA 1
ATOM 1443 C C . LYS A 1 178 ? 15.042 15.308 -19.956 1.00 81.75 178 LYS A C 1
ATOM 1445 O O . LYS A 1 178 ? 15.137 14.091 -19.809 1.00 81.75 178 LYS A O 1
ATOM 1450 N N . PRO A 1 179 ? 14.464 16.097 -19.034 1.00 84.12 179 PRO A N 1
ATOM 1451 C CA . PRO A 1 179 ? 13.907 15.534 -17.818 1.00 84.12 179 PRO A CA 1
ATOM 1452 C C . PRO A 1 179 ? 12.790 14.556 -18.162 1.00 84.12 179 PRO A C 1
ATOM 1454 O O . PRO A 1 179 ? 11.904 14.881 -18.952 1.00 84.12 179 PRO A O 1
ATOM 1457 N N . GLN A 1 180 ? 12.852 13.380 -17.551 1.00 88.94 180 GLN A N 1
ATOM 1458 C CA . GLN A 1 180 ? 11.861 12.330 -17.693 1.00 88.94 180 GLN A CA 1
ATOM 1459 C C . GLN A 1 180 ? 11.407 11.888 -16.303 1.00 88.94 180 GLN A C 1
ATOM 1461 O O . GLN A 1 180 ? 12.029 11.044 -15.665 1.00 88.94 180 GLN A O 1
ATOM 1466 N N . GLU A 1 181 ? 10.338 12.515 -15.804 1.00 87.75 181 GLU A N 1
ATOM 1467 C CA . GLU A 1 181 ? 9.813 12.245 -14.456 1.00 87.75 181 GLU A CA 1
ATOM 1468 C C . GLU A 1 181 ? 9.190 10.849 -14.338 1.00 87.75 181 GLU A C 1
ATOM 1470 O O . GLU A 1 181 ? 9.066 10.352 -13.224 1.00 87.75 181 GLU A O 1
ATOM 1475 N N . TYR A 1 182 ? 8.820 10.227 -15.460 1.00 90.69 182 TYR A N 1
ATOM 1476 C CA . TYR A 1 182 ? 8.231 8.894 -15.514 1.00 90.69 182 TYR A CA 1
ATOM 1477 C C . TYR A 1 182 ? 8.876 8.069 -16.622 1.00 90.69 182 TYR A C 1
ATOM 1479 O O . TYR A 1 182 ? 9.060 8.552 -17.741 1.00 90.69 182 TYR A O 1
ATOM 1487 N N . SER A 1 183 ? 9.181 6.811 -16.338 1.00 91.31 183 SER A N 1
ATOM 1488 C CA . SER A 1 183 ? 9.726 5.859 -17.311 1.00 91.31 183 SER A CA 1
ATOM 1489 C C . SER A 1 183 ? 9.126 4.482 -17.083 1.00 91.31 183 SER A C 1
ATOM 1491 O O . SER A 1 183 ? 8.636 4.217 -15.992 1.00 91.31 183 SER A O 1
ATOM 1493 N N . TYR A 1 184 ? 9.181 3.617 -18.095 1.00 91.25 184 TYR A N 1
ATOM 1494 C CA . TYR A 1 184 ? 8.846 2.198 -17.967 1.00 91.25 184 TYR A CA 1
ATOM 1495 C C . TYR A 1 184 ? 10.079 1.456 -17.438 1.00 91.25 184 TYR A C 1
ATOM 1497 O O . TYR A 1 184 ? 11.062 1.349 -18.177 1.00 91.25 184 TYR A O 1
ATOM 1505 N N . PRO A 1 185 ? 10.097 1.008 -16.169 1.00 92.56 185 PRO A N 1
ATOM 1506 C CA . PRO A 1 185 ? 11.235 0.283 -15.625 1.00 92.56 185 PRO A CA 1
ATOM 1507 C C . PRO A 1 185 ? 11.437 -1.037 -16.356 1.00 92.56 185 PRO A C 1
ATOM 1509 O O . PRO A 1 185 ? 10.487 -1.769 -16.636 1.00 92.56 185 PRO A O 1
ATOM 1512 N N . PHE A 1 186 ? 12.692 -1.375 -16.612 1.00 94.62 186 PHE A N 1
ATOM 1513 C CA . PHE A 1 186 ? 13.053 -2.680 -17.133 1.00 94.62 186 PHE A CA 1
ATOM 1514 C C . PHE A 1 186 ? 14.344 -3.174 -16.501 1.00 94.62 186 PHE A C 1
ATOM 1516 O O . PHE A 1 186 ? 15.192 -2.393 -16.062 1.00 94.62 186 PHE A O 1
ATOM 1523 N N . LYS A 1 187 ? 14.494 -4.496 -16.453 1.00 96.56 187 LYS A N 1
ATOM 1524 C CA . LYS A 1 187 ? 15.635 -5.156 -15.831 1.00 96.56 187 LYS A CA 1
ATOM 1525 C C . LYS A 1 187 ? 16.035 -6.397 -16.609 1.00 96.56 187 LYS A C 1
ATOM 1527 O O . LYS A 1 187 ? 15.193 -7.231 -16.935 1.00 96.56 187 LYS A O 1
ATOM 1532 N N . LYS A 1 188 ? 17.337 -6.522 -16.878 1.00 97.31 188 LYS A N 1
ATOM 1533 C CA . LYS A 1 188 ? 17.912 -7.737 -17.455 1.00 97.31 188 LYS A CA 1
ATOM 1534 C C . LYS A 1 188 ? 17.805 -8.874 -16.447 1.00 97.31 188 LYS A C 1
ATOM 1536 O O . LYS A 1 188 ? 18.184 -8.703 -15.289 1.00 97.31 188 LYS A O 1
ATOM 1541 N N . VAL A 1 189 ? 17.330 -10.026 -16.899 1.00 97.75 189 VAL A N 1
ATOM 1542 C CA . VAL A 1 189 ? 17.271 -11.241 -16.088 1.00 97.75 189 VAL A CA 1
ATOM 1543 C C . VAL A 1 189 ? 18.625 -11.935 -16.146 1.00 97.75 189 VAL A C 1
ATOM 1545 O O . VAL A 1 189 ? 19.170 -12.167 -17.224 1.00 97.75 189 VAL A O 1
ATOM 1548 N N . GLU A 1 190 ? 19.172 -12.297 -14.989 1.00 95.44 190 GLU A N 1
ATOM 1549 C CA . GLU A 1 190 ? 20.446 -13.016 -14.894 1.00 95.44 190 GLU A CA 1
ATOM 1550 C C . GLU A 1 190 ? 20.269 -14.515 -15.203 1.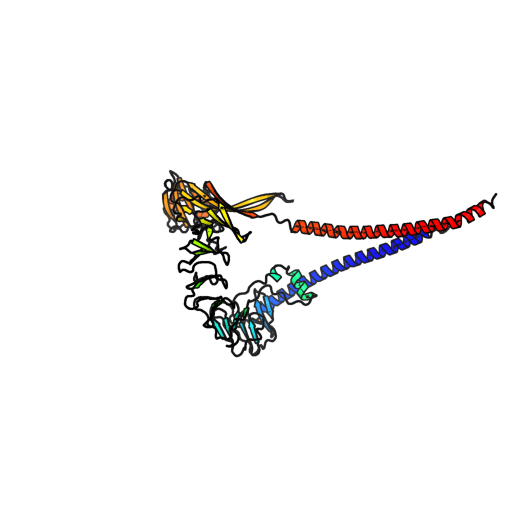00 95.44 190 GLU A C 1
ATOM 1552 O O . GLU A 1 190 ? 20.390 -15.383 -14.332 1.00 95.44 190 GLU A O 1
ATOM 1557 N N . THR A 1 191 ? 19.939 -14.821 -16.461 1.00 94.00 191 THR A N 1
ATOM 1558 C CA . THR A 1 191 ? 19.884 -16.178 -17.017 1.00 94.00 191 THR A CA 1
ATOM 1559 C C . THR A 1 191 ? 20.047 -16.157 -18.535 1.00 94.00 191 THR A C 1
ATOM 1561 O O . THR A 1 191 ? 19.691 -15.185 -19.198 1.00 94.00 191 THR A O 1
ATOM 1564 N N . THR A 1 192 ? 20.578 -17.247 -19.083 1.00 92.25 192 THR A N 1
ATOM 1565 C CA . THR A 1 192 ? 20.610 -17.526 -20.530 1.00 92.25 192 THR A CA 1
ATOM 1566 C C . THR A 1 192 ? 19.708 -18.699 -20.911 1.00 92.25 192 THR A C 1
ATOM 1568 O O . THR A 1 192 ? 19.663 -19.110 -22.069 1.00 92.25 192 THR A O 1
ATOM 1571 N N . LYS A 1 193 ? 19.011 -19.282 -19.929 1.00 95.06 193 LYS A N 1
ATOM 1572 C CA . LYS A 1 193 ? 18.043 -20.355 -20.138 1.00 95.06 193 LYS A CA 1
ATOM 1573 C C . LYS A 1 193 ? 16.707 -19.769 -20.590 1.00 95.06 193 LYS A C 1
ATOM 1575 O O . LYS A 1 193 ? 16.392 -18.609 -20.333 1.00 95.06 193 LYS A O 1
ATOM 1580 N N . THR A 1 194 ? 15.907 -20.593 -21.257 1.00 94.81 194 THR A N 1
ATOM 1581 C CA . THR A 1 194 ? 14.577 -20.197 -21.723 1.00 94.81 194 THR A CA 1
ATOM 1582 C C . THR A 1 194 ? 13.658 -19.905 -20.541 1.00 94.81 194 THR A C 1
ATOM 1584 O O . THR A 1 194 ? 13.357 -20.803 -19.757 1.00 94.81 194 THR A O 1
ATOM 1587 N N . LEU A 1 195 ? 13.177 -18.664 -20.449 1.00 96.12 195 LEU A N 1
ATOM 1588 C CA . LEU A 1 195 ? 12.181 -18.277 -19.457 1.00 96.12 195 LEU A CA 1
ATOM 1589 C C . LEU A 1 195 ? 10.777 -18.737 -19.845 1.00 96.12 195 LEU A C 1
ATOM 1591 O O . LEU A 1 195 ? 10.406 -18.775 -21.020 1.00 96.12 195 LEU A O 1
ATOM 1595 N N . LYS A 1 196 ? 9.976 -19.016 -18.821 1.00 96.12 196 LYS A N 1
ATOM 1596 C CA . LYS A 1 196 ? 8.529 -19.190 -18.899 1.00 96.12 196 LYS A CA 1
ATOM 1597 C C . LYS A 1 196 ? 7.872 -18.343 -17.821 1.00 96.12 196 LYS A C 1
ATOM 1599 O O . LYS A 1 196 ? 8.308 -18.360 -16.670 1.00 96.12 196 LYS A O 1
ATOM 1604 N N . ALA A 1 197 ? 6.821 -17.624 -18.191 1.00 94.69 197 ALA A N 1
ATOM 1605 C CA . ALA A 1 197 ? 5.964 -16.947 -17.232 1.00 94.69 197 ALA A CA 1
ATOM 1606 C C . ALA A 1 197 ? 5.318 -17.973 -16.289 1.00 94.69 197 ALA A C 1
ATOM 1608 O O . ALA A 1 197 ? 4.897 -19.048 -16.731 1.00 94.69 197 ALA A O 1
ATOM 1609 N N . ILE A 1 198 ? 5.246 -17.651 -14.997 1.00 94.81 198 ILE A N 1
ATOM 1610 C CA . ILE A 1 198 ? 4.552 -18.496 -14.025 1.00 94.81 198 ILE A CA 1
ATOM 1611 C C . ILE A 1 198 ? 3.071 -18.130 -14.043 1.00 94.81 198 ILE A C 1
ATOM 1613 O O . ILE A 1 198 ? 2.688 -16.975 -13.858 1.00 94.81 198 ILE A O 1
ATOM 1617 N N . LYS A 1 199 ? 2.226 -19.123 -14.317 1.00 90.50 199 LYS A N 1
ATOM 1618 C CA . LYS A 1 199 ? 0.785 -18.918 -14.440 1.00 90.50 199 LYS A CA 1
ATOM 1619 C C . LYS A 1 199 ? 0.200 -18.415 -13.115 1.00 90.50 199 LYS A C 1
ATOM 1621 O O . LYS A 1 199 ? 0.610 -18.872 -12.056 1.00 90.50 199 LYS A O 1
ATOM 1626 N N . ASP A 1 200 ? -0.767 -17.504 -13.204 1.00 87.44 200 ASP A N 1
ATOM 1627 C CA . ASP A 1 200 ? -1.510 -16.937 -12.070 1.00 87.44 200 ASP A CA 1
ATOM 1628 C C . ASP A 1 200 ? -0.645 -16.121 -11.078 1.00 87.44 200 ASP A C 1
ATOM 1630 O O . ASP A 1 200 ? -1.163 -15.644 -10.073 1.00 87.44 200 ASP A O 1
ATOM 1634 N N . LEU A 1 201 ? 0.643 -15.904 -11.386 1.00 91.94 201 LEU A N 1
ATOM 1635 C CA . LEU A 1 201 ? 1.594 -15.114 -10.603 1.00 91.94 201 LEU A CA 1
ATOM 1636 C C . LEU A 1 201 ? 2.202 -14.009 -11.476 1.00 91.94 201 LEU A C 1
ATOM 1638 O O . LEU A 1 201 ? 3.199 -14.228 -12.169 1.00 91.94 201 LEU A O 1
ATOM 1642 N N . ARG A 1 202 ? 1.598 -12.816 -11.479 1.00 90.56 202 ARG A N 1
ATOM 1643 C CA . ARG A 1 202 ? 2.090 -11.692 -12.289 1.00 90.56 202 ARG A CA 1
ATOM 1644 C C . ARG A 1 202 ? 3.511 -11.303 -11.872 1.00 90.56 202 ARG A C 1
ATOM 1646 O O . ARG A 1 202 ? 3.924 -11.502 -10.736 1.00 90.56 202 ARG A O 1
ATOM 1653 N N . TYR A 1 203 ? 4.273 -10.759 -12.819 1.00 93.62 203 TYR A N 1
ATOM 1654 C CA . TYR A 1 203 ? 5.673 -10.352 -12.654 1.00 93.62 203 TYR A CA 1
ATOM 1655 C C . TYR A 1 203 ? 6.655 -11.473 -12.290 1.00 93.62 203 TYR A C 1
ATOM 1657 O O . TYR A 1 203 ? 7.831 -11.180 -12.063 1.00 93.62 203 TYR A O 1
ATOM 1665 N N . LEU A 1 204 ? 6.212 -12.734 -12.267 1.00 96.38 204 LEU A N 1
ATOM 1666 C CA . LEU A 1 204 ? 7.049 -13.888 -11.971 1.00 96.38 204 LEU A CA 1
ATOM 1667 C C . LEU A 1 204 ? 7.339 -14.721 -13.224 1.00 96.38 204 LEU A C 1
ATOM 1669 O O . LEU A 1 204 ? 6.441 -15.082 -13.987 1.00 96.38 204 LEU A O 1
ATOM 1673 N N . ALA A 1 205 ? 8.604 -15.073 -13.422 1.00 97.12 205 ALA A N 1
ATOM 1674 C CA . ALA A 1 205 ? 9.042 -15.993 -14.468 1.00 97.12 205 ALA A CA 1
ATOM 1675 C C . ALA A 1 205 ? 10.080 -16.973 -13.920 1.00 97.12 205 ALA A C 1
ATOM 1677 O O . ALA A 1 205 ? 10.766 -16.689 -12.940 1.00 97.12 205 ALA A O 1
ATOM 1678 N N . SER A 1 206 ? 10.222 -18.125 -14.568 1.00 97.12 206 SER A N 1
ATOM 1679 C CA . SER A 1 206 ? 11.220 -19.127 -14.210 1.00 97.12 206 SER A CA 1
ATOM 1680 C C . SER A 1 206 ? 11.990 -19.611 -15.424 1.00 97.12 206 SER A C 1
ATOM 1682 O O . SER A 1 206 ? 11.443 -19.714 -16.520 1.00 97.12 206 SER A O 1
ATOM 1684 N N . ASP A 1 207 ? 13.259 -19.946 -15.211 1.00 96.62 207 ASP A N 1
ATOM 1685 C CA . ASP A 1 207 ? 14.094 -20.638 -16.191 1.00 96.62 207 ASP A CA 1
ATOM 1686 C C . ASP A 1 207 ? 14.096 -22.173 -16.026 1.00 96.62 207 ASP A C 1
ATOM 1688 O O . ASP A 1 207 ? 14.898 -22.875 -16.645 1.00 96.62 207 ASP A O 1
ATOM 1692 N N . GLY A 1 208 ? 13.194 -22.691 -15.185 1.00 95.19 208 GLY A N 1
ATOM 1693 C CA . GLY A 1 208 ? 13.069 -24.101 -14.818 1.00 95.19 208 GLY A CA 1
ATOM 1694 C C . GLY A 1 208 ? 13.856 -24.503 -13.567 1.00 95.19 208 GLY A C 1
ATOM 1695 O O . GLY A 1 208 ? 13.576 -25.558 -13.009 1.00 95.19 208 GLY A O 1
ATOM 1696 N N . GLU A 1 209 ? 14.803 -23.681 -13.105 1.00 94.31 209 GLU A N 1
ATOM 1697 C CA . GLU A 1 209 ? 15.555 -23.917 -11.860 1.00 94.31 209 GLU A CA 1
ATOM 1698 C C . GLU A 1 209 ? 15.405 -22.771 -10.862 1.00 94.31 209 GLU A C 1
ATOM 1700 O O . GLU A 1 209 ? 15.377 -22.991 -9.654 1.00 94.31 209 GLU A O 1
ATOM 1705 N N . LYS A 1 210 ? 15.335 -21.540 -11.364 1.00 97.06 210 LYS A N 1
ATOM 1706 C CA . LYS A 1 210 ? 15.253 -20.315 -10.578 1.00 97.06 210 LYS A CA 1
ATOM 1707 C C . LYS A 1 210 ? 13.949 -19.598 -10.859 1.00 97.06 210 LYS A C 1
ATOM 1709 O O . LYS A 1 210 ? 13.387 -19.704 -11.951 1.00 97.06 210 LYS A O 1
ATOM 1714 N N . VAL A 1 211 ? 13.500 -18.831 -9.876 1.00 97.88 211 VAL A N 1
ATOM 1715 C CA . VAL A 1 211 ? 12.338 -17.953 -9.991 1.00 97.88 211 VAL A CA 1
ATOM 1716 C C . VAL A 1 211 ? 12.807 -16.508 -9.938 1.00 97.88 211 VAL A C 1
ATOM 1718 O O . VAL A 1 211 ? 13.676 -16.151 -9.142 1.00 97.88 211 VAL A O 1
ATOM 1721 N N . TYR A 1 212 ? 12.227 -15.679 -10.793 1.00 98.25 212 TYR A N 1
ATOM 1722 C CA . TYR A 1 212 ? 12.534 -14.267 -10.910 1.00 98.25 212 TYR A CA 1
ATOM 1723 C C . TYR A 1 212 ? 11.263 -13.448 -10.700 1.00 98.25 212 TYR A C 1
ATOM 1725 O O . TYR A 1 212 ? 10.254 -13.757 -11.324 1.00 98.25 212 TYR A O 1
ATOM 1733 N N . TYR A 1 213 ? 11.331 -12.396 -9.887 1.00 97.62 213 TYR A N 1
ATOM 1734 C CA . TYR A 1 213 ? 10.286 -11.382 -9.724 1.00 97.62 213 TYR A CA 1
ATOM 1735 C C . TYR A 1 213 ? 10.792 -10.057 -10.300 1.00 97.62 213 TYR A C 1
ATOM 1737 O O . TYR A 1 213 ? 11.851 -9.576 -9.895 1.00 97.62 213 TYR A O 1
ATOM 1745 N N . LYS A 1 214 ? 10.084 -9.474 -11.275 1.00 96.31 214 LYS A N 1
ATOM 1746 C CA . LYS A 1 214 ? 10.490 -8.231 -11.972 1.00 96.31 214 LYS A CA 1
ATOM 1747 C C . LYS A 1 214 ? 11.942 -8.250 -12.487 1.00 96.31 214 LYS A C 1
ATOM 1749 O O . LYS A 1 214 ? 12.675 -7.263 -12.446 1.00 96.31 214 LYS A O 1
ATOM 1754 N N . GLY A 1 215 ? 12.370 -9.421 -12.953 1.00 96.75 215 GLY A N 1
ATOM 1755 C CA . GLY A 1 215 ? 13.720 -9.702 -13.449 1.00 96.75 215 GLY A CA 1
ATOM 1756 C C . GLY A 1 215 ? 14.785 -9.954 -12.377 1.00 96.75 215 GLY A C 1
ATOM 1757 O O . GLY A 1 215 ? 15.925 -10.260 -12.721 1.00 96.75 215 GLY A O 1
ATOM 1758 N N . GLU A 1 216 ? 14.439 -9.881 -11.093 1.00 97.81 216 GLU A N 1
ATOM 1759 C CA . GLU A 1 216 ? 15.341 -10.159 -9.975 1.00 97.81 216 GLU A CA 1
ATOM 1760 C C . GLU A 1 216 ? 15.197 -11.589 -9.458 1.00 97.81 216 GLU A C 1
ATOM 1762 O O . GLU A 1 216 ? 14.087 -12.090 -9.323 1.00 97.81 216 GLU A O 1
ATOM 1767 N N . LEU A 1 217 ? 16.315 -12.240 -9.128 1.00 97.69 217 LEU A N 1
ATOM 1768 C CA . LEU A 1 217 ? 16.315 -13.594 -8.575 1.00 97.69 217 LEU A CA 1
ATOM 1769 C C . LEU A 1 217 ? 15.674 -13.629 -7.181 1.00 97.69 217 LEU A C 1
ATOM 1771 O O . LEU A 1 217 ? 16.108 -12.920 -6.272 1.00 97.69 217 LEU A O 1
ATOM 1775 N N . ILE A 1 218 ? 14.724 -14.540 -6.994 1.00 97.31 218 ILE A N 1
ATOM 1776 C CA . ILE A 1 218 ? 14.204 -14.922 -5.683 1.00 97.31 218 ILE A CA 1
ATOM 1777 C C . ILE A 1 218 ? 15.032 -16.103 -5.201 1.00 97.31 218 ILE A C 1
ATOM 1779 O O . ILE A 1 218 ? 15.064 -17.168 -5.824 1.00 97.31 218 ILE A O 1
ATOM 1783 N N . LYS A 1 219 ? 15.766 -15.897 -4.113 1.00 95.19 219 LYS A N 1
ATOM 1784 C CA . LYS A 1 219 ? 16.697 -16.905 -3.622 1.00 95.19 219 LYS A CA 1
ATOM 1785 C C . LYS A 1 219 ? 15.933 -18.085 -3.012 1.00 95.19 219 LYS A C 1
ATOM 1787 O O . LYS A 1 219 ? 15.021 -17.884 -2.216 1.00 95.19 219 LYS A O 1
ATOM 1792 N N . ASP A 1 220 ? 16.350 -19.298 -3.372 1.00 91.81 220 ASP A N 1
ATOM 1793 C CA . ASP A 1 220 ? 15.871 -20.562 -2.795 1.00 91.81 220 ASP A CA 1
ATOM 1794 C C . ASP A 1 220 ? 14.346 -20.796 -2.925 1.00 91.81 220 ASP A C 1
ATOM 1796 O O . ASP A 1 220 ? 13.780 -21.564 -2.152 1.00 91.81 220 ASP A O 1
ATOM 1800 N N . ALA A 1 221 ? 13.687 -20.142 -3.893 1.00 96.44 221 ALA A N 1
ATOM 1801 C CA . ALA A 1 221 ? 12.264 -20.328 -4.178 1.00 96.44 221 ALA A CA 1
ATOM 1802 C C . ALA A 1 221 ? 11.977 -21.705 -4.788 1.00 96.44 221 ALA A C 1
ATOM 1804 O O . ALA A 1 221 ? 12.606 -22.109 -5.770 1.00 96.44 221 ALA A O 1
ATOM 1805 N N . ASP A 1 222 ? 10.993 -22.404 -4.230 1.00 96.56 222 ASP A N 1
ATOM 1806 C CA . ASP A 1 222 ? 10.515 -23.689 -4.732 1.00 96.56 222 ASP A CA 1
ATOM 1807 C C . ASP A 1 222 ? 9.411 -23.471 -5.776 1.00 96.56 222 ASP A C 1
ATOM 1809 O O . ASP A 1 222 ? 8.261 -23.183 -5.450 1.00 96.56 222 ASP A O 1
ATOM 1813 N N . LEU A 1 223 ? 9.781 -23.606 -7.053 1.00 95.56 223 LEU A N 1
ATOM 1814 C CA . LEU A 1 223 ? 8.887 -23.380 -8.194 1.00 95.56 223 LEU A CA 1
ATOM 1815 C C . LEU A 1 223 ? 7.620 -24.251 -8.153 1.00 95.56 223 LEU A C 1
ATOM 1817 O O . LEU A 1 223 ? 6.547 -23.773 -8.513 1.00 95.56 223 LEU A O 1
ATOM 1821 N N . ASP A 1 224 ? 7.740 -25.511 -7.731 1.00 95.06 224 ASP A N 1
ATOM 1822 C CA . ASP A 1 224 ? 6.650 -26.492 -7.801 1.00 95.06 224 ASP A CA 1
ATOM 1823 C C . ASP A 1 224 ? 5.535 -26.208 -6.785 1.00 95.06 224 ASP A C 1
ATOM 1825 O O . ASP A 1 224 ? 4.391 -26.630 -6.973 1.00 95.06 224 ASP A O 1
ATOM 1829 N N . THR A 1 225 ? 5.863 -25.512 -5.695 1.00 96.12 225 THR A N 1
ATOM 1830 C CA . THR A 1 225 ? 4.932 -25.223 -4.595 1.00 96.12 225 THR A CA 1
ATOM 1831 C C . THR A 1 225 ? 4.620 -23.742 -4.415 1.00 96.12 225 THR A C 1
ATOM 1833 O O . THR A 1 225 ? 3.841 -23.404 -3.523 1.00 96.12 225 THR A O 1
ATOM 1836 N N . LEU A 1 226 ? 5.175 -22.876 -5.267 1.00 95.88 226 LEU A N 1
ATOM 1837 C CA . LEU A 1 226 ? 4.975 -21.432 -5.221 1.00 95.88 226 LEU A CA 1
ATOM 1838 C C . LEU A 1 226 ? 3.511 -21.047 -5.491 1.00 95.88 226 LEU A C 1
ATOM 1840 O O . LEU A 1 226 ? 2.915 -21.451 -6.492 1.00 95.88 226 LEU A O 1
ATOM 1844 N N . LYS A 1 227 ? 2.941 -20.222 -4.613 1.00 95.25 227 LYS A N 1
ATOM 1845 C CA . LYS A 1 227 ? 1.567 -19.708 -4.679 1.00 95.25 227 LYS A CA 1
ATOM 1846 C C . LYS A 1 227 ? 1.529 -18.235 -4.265 1.00 95.25 227 LYS A C 1
ATOM 1848 O O . LYS A 1 227 ? 2.310 -17.801 -3.422 1.00 95.25 227 LYS A O 1
ATOM 1853 N N . ALA A 1 228 ? 0.591 -17.472 -4.821 1.00 94.25 228 ALA A N 1
ATOM 1854 C CA . ALA A 1 228 ? 0.283 -16.132 -4.329 1.00 94.25 228 ALA A CA 1
ATOM 1855 C C . ALA A 1 228 ? -0.456 -16.238 -2.994 1.00 94.25 228 ALA A C 1
ATOM 1857 O O . ALA A 1 228 ? -1.256 -17.158 -2.801 1.00 94.25 228 ALA A O 1
ATOM 1858 N N . VAL A 1 229 ? -0.231 -15.274 -2.100 1.00 94.62 229 VAL A N 1
ATOM 1859 C CA . VAL A 1 229 ? -1.036 -15.156 -0.873 1.00 94.62 229 VAL A CA 1
ATOM 1860 C C . VAL A 1 229 ? -2.476 -14.763 -1.222 1.00 94.62 229 VAL A C 1
ATOM 1862 O O . VAL A 1 229 ? -3.420 -15.341 -0.699 1.00 94.62 229 VAL A O 1
ATOM 1865 N N . SER A 1 230 ? -2.659 -13.828 -2.159 1.00 90.75 230 SER A N 1
ATOM 1866 C CA . SER A 1 230 ? -3.977 -13.379 -2.619 1.00 90.75 230 SER A CA 1
ATOM 1867 C C . SER A 1 230 ? -3.992 -13.167 -4.129 1.00 90.75 230 SER A C 1
ATOM 1869 O O . SER A 1 230 ? -3.002 -12.737 -4.713 1.00 90.75 230 SER A O 1
ATOM 1871 N N . LYS A 1 231 ? -5.138 -13.426 -4.772 1.00 82.19 231 LYS A N 1
ATOM 1872 C CA . LYS A 1 231 ? -5.304 -13.368 -6.238 1.00 82.19 231 LYS A CA 1
ATOM 1873 C C . LYS A 1 231 ? -4.961 -12.002 -6.850 1.00 82.19 231 LYS A C 1
ATOM 1875 O O . LYS A 1 231 ? -4.575 -11.943 -8.012 1.00 82.19 231 LYS A O 1
ATOM 1880 N N . TYR A 1 232 ? -5.161 -10.919 -6.103 1.00 77.88 232 TYR A N 1
ATOM 1881 C CA . TYR A 1 232 ? -4.961 -9.546 -6.583 1.00 77.88 232 TYR A CA 1
ATOM 1882 C C . TYR A 1 232 ? -3.730 -8.877 -5.967 1.00 77.88 232 TYR A C 1
ATOM 1884 O O . TYR A 1 232 ? -3.634 -7.651 -5.955 1.00 77.88 232 TYR A O 1
ATOM 1892 N N . ASN A 1 233 ? -2.806 -9.673 -5.427 1.00 84.62 233 ASN A N 1
ATOM 1893 C CA . ASN A 1 233 ? -1.546 -9.182 -4.904 1.00 84.62 233 ASN A CA 1
ATOM 1894 C C . ASN A 1 233 ? -0.379 -9.845 -5.635 1.00 84.62 233 ASN A C 1
ATOM 1896 O O . ASN A 1 233 ? -0.239 -11.064 -5.617 1.00 84.62 233 ASN A O 1
ATOM 1900 N N . ASP A 1 234 ? 0.469 -9.014 -6.234 1.00 90.00 234 ASP A N 1
ATOM 1901 C CA . ASP A 1 234 ? 1.613 -9.478 -7.019 1.00 90.00 234 ASP A CA 1
ATOM 1902 C C . ASP A 1 234 ? 2.918 -9.504 -6.200 1.00 90.00 234 ASP A C 1
ATOM 1904 O O . ASP A 1 234 ? 3.948 -9.956 -6.691 1.00 90.00 234 ASP A O 1
ATOM 1908 N N . ASP A 1 235 ? 2.897 -9.008 -4.959 1.00 94.69 235 ASP A N 1
ATOM 1909 C CA . ASP A 1 235 ? 4.101 -8.759 -4.159 1.00 94.69 235 ASP A CA 1
ATOM 1910 C C . ASP A 1 235 ? 4.334 -9.814 -3.068 1.00 94.69 235 ASP A C 1
ATOM 1912 O O . ASP A 1 235 ? 5.473 -9.979 -2.637 1.00 94.69 235 ASP A O 1
ATOM 1916 N N . TYR A 1 236 ? 3.298 -10.536 -2.636 1.00 95.69 236 TYR A N 1
ATOM 1917 C CA . TYR A 1 236 ? 3.359 -11.570 -1.607 1.00 95.69 236 TYR A CA 1
ATOM 1918 C C . TYR A 1 236 ? 3.063 -12.953 -2.169 1.00 95.69 236 TYR A C 1
ATOM 1920 O O . TYR A 1 236 ? 1.993 -13.232 -2.718 1.00 95.69 236 TYR A O 1
ATOM 1928 N N . PHE A 1 237 ? 3.997 -13.862 -1.937 1.00 95.25 237 PHE A N 1
ATOM 1929 C CA . PHE A 1 237 ? 3.892 -15.253 -2.347 1.00 95.25 237 PHE A CA 1
ATOM 1930 C C . PHE A 1 237 ? 4.600 -16.150 -1.340 1.00 95.25 237 PHE A C 1
ATOM 1932 O O . PHE A 1 237 ? 5.413 -15.701 -0.533 1.00 95.25 237 PHE A O 1
ATOM 1939 N N . TYR A 1 238 ? 4.267 -17.429 -1.362 1.00 96.50 238 TYR A N 1
ATOM 1940 C CA . TYR A 1 238 ? 4.832 -18.426 -0.470 1.00 96.50 238 TYR A CA 1
ATOM 1941 C C . TYR A 1 238 ? 5.024 -19.739 -1.216 1.00 96.50 238 TYR A C 1
ATOM 1943 O O . TYR A 1 238 ? 4.322 -20.030 -2.182 1.00 96.50 238 TYR A O 1
ATOM 1951 N N . ASP A 1 239 ? 5.986 -20.529 -0.768 1.00 96.88 239 ASP A N 1
ATOM 1952 C CA . ASP A 1 239 ? 6.184 -21.904 -1.213 1.00 96.88 239 ASP A CA 1
ATOM 1953 C C . ASP A 1 239 ? 6.102 -22.851 -0.011 1.00 96.88 239 ASP A C 1
ATOM 1955 O O . ASP A 1 239 ? 5.751 -22.433 1.088 1.00 96.88 239 ASP A O 1
ATOM 1959 N N . LYS A 1 240 ? 6.406 -24.140 -0.160 1.00 95.81 240 LYS A N 1
ATOM 1960 C CA . LYS A 1 240 ? 6.313 -25.092 0.965 1.00 95.81 240 LYS A CA 1
ATOM 1961 C C . LYS A 1 240 ? 7.216 -24.771 2.173 1.00 95.81 240 LYS A C 1
ATOM 1963 O O . LYS A 1 240 ? 6.991 -25.327 3.245 1.00 95.81 240 LYS A O 1
ATOM 1968 N N . ASN A 1 241 ? 8.248 -23.945 2.002 1.00 95.19 241 ASN A N 1
ATOM 1969 C CA . ASN A 1 241 ? 9.269 -23.656 3.009 1.00 95.19 241 ASN A CA 1
ATOM 1970 C C . ASN A 1 241 ? 9.224 -22.202 3.496 1.00 95.19 241 ASN A C 1
ATOM 1972 O O . ASN A 1 241 ? 9.452 -21.947 4.677 1.00 95.19 241 ASN A O 1
ATOM 1976 N N . ASN A 1 242 ? 8.964 -21.258 2.594 1.00 96.94 242 ASN A N 1
ATOM 1977 C CA . ASN A 1 242 ? 9.256 -19.843 2.782 1.00 96.94 242 ASN A CA 1
ATOM 1978 C C . ASN A 1 242 ? 8.076 -18.957 2.386 1.00 96.94 242 ASN A C 1
ATOM 1980 O O . ASN A 1 242 ? 7.277 -19.296 1.514 1.00 96.94 242 ASN A O 1
ATOM 1984 N N . VAL A 1 243 ? 8.032 -17.774 2.993 1.00 97.31 243 VAL A N 1
ATOM 1985 C CA . VAL A 1 243 ? 7.156 -16.676 2.582 1.00 97.31 243 VAL A CA 1
ATOM 1986 C C . VAL A 1 243 ? 8.017 -15.541 2.059 1.00 97.31 243 VAL A C 1
ATOM 1988 O O . VAL A 1 243 ? 9.108 -15.296 2.575 1.00 97.31 243 VAL A O 1
ATOM 1991 N N . TYR A 1 244 ? 7.536 -14.845 1.043 1.00 97.44 244 TYR A N 1
ATOM 1992 C CA . TYR A 1 244 ? 8.281 -13.822 0.340 1.00 97.44 244 TYR A CA 1
ATOM 1993 C C . TYR A 1 244 ? 7.463 -12.540 0.210 1.00 97.44 244 TYR A C 1
ATOM 1995 O O . TYR A 1 244 ? 6.254 -12.575 -0.023 1.00 97.44 244 TYR A O 1
ATOM 2003 N N . TYR A 1 245 ? 8.160 -11.412 0.311 1.00 97.31 245 TYR A N 1
ATOM 2004 C CA . TYR A 1 245 ? 7.708 -10.126 -0.201 1.00 97.31 245 TYR A CA 1
ATOM 2005 C C . TYR A 1 245 ? 8.691 -9.692 -1.284 1.00 97.31 245 TYR A C 1
ATOM 2007 O O . TYR A 1 245 ? 9.867 -9.433 -1.001 1.00 97.31 245 TYR A O 1
ATOM 2015 N N . LYS A 1 246 ? 8.235 -9.646 -2.538 1.00 96.31 246 LYS A N 1
ATOM 2016 C CA . LYS A 1 246 ? 9.092 -9.440 -3.712 1.00 96.31 246 LYS A CA 1
ATOM 2017 C C . LYS A 1 246 ? 10.260 -10.436 -3.658 1.00 96.31 246 LYS A C 1
ATOM 2019 O O . LYS A 1 246 ? 10.074 -11.617 -3.393 1.00 96.31 246 LYS A O 1
ATOM 2024 N N . THR A 1 247 ? 11.497 -9.998 -3.843 1.00 96.69 247 THR A N 1
ATOM 2025 C CA . THR A 1 247 ? 12.660 -10.898 -3.797 1.00 96.69 247 THR A CA 1
ATOM 2026 C C . THR A 1 247 ? 13.132 -11.286 -2.397 1.00 96.69 247 THR A C 1
ATOM 2028 O O . THR A 1 247 ? 14.089 -12.055 -2.267 1.00 96.69 247 THR A O 1
ATOM 2031 N N . LYS A 1 248 ? 12.497 -10.781 -1.334 1.00 97.31 248 LYS A N 1
ATOM 2032 C CA . LYS A 1 248 ? 12.927 -11.006 0.048 1.00 97.31 248 LYS A CA 1
ATOM 2033 C C . LYS A 1 248 ? 12.166 -12.150 0.685 1.00 97.31 248 LYS A C 1
ATOM 2035 O O . LYS A 1 248 ? 10.949 -12.094 0.807 1.00 97.31 248 LYS A O 1
ATOM 2040 N N . THR A 1 249 ? 12.903 -13.138 1.179 1.00 97.06 249 THR A N 1
ATOM 2041 C CA . THR A 1 249 ? 12.366 -14.129 2.112 1.00 97.06 249 THR A CA 1
ATOM 2042 C C . THR A 1 249 ? 12.083 -13.461 3.450 1.00 97.06 249 THR A C 1
ATOM 2044 O O . THR A 1 249 ? 12.974 -12.857 4.053 1.00 97.06 249 THR A O 1
ATOM 2047 N N . LEU A 1 250 ? 10.845 -13.572 3.909 1.00 96.62 250 LEU A N 1
ATOM 2048 C CA . LEU A 1 250 ? 10.417 -13.101 5.211 1.00 96.62 250 LEU A CA 1
ATOM 2049 C C . LEU A 1 250 ? 10.685 -14.169 6.265 1.00 96.62 250 LEU A C 1
ATOM 2051 O O . LEU A 1 250 ? 10.549 -15.366 6.018 1.00 96.62 250 LEU A O 1
ATOM 2055 N N . ASP A 1 251 ? 11.009 -13.727 7.474 1.00 93.94 251 ASP A N 1
ATOM 2056 C CA . ASP A 1 251 ? 11.175 -14.609 8.627 1.00 93.94 251 ASP A CA 1
ATOM 2057 C C . ASP A 1 251 ? 9.801 -15.026 9.203 1.00 93.94 251 ASP A C 1
ATOM 2059 O O . ASP A 1 251 ? 9.485 -14.760 10.363 1.00 93.94 251 ASP A O 1
ATOM 2063 N N . LEU A 1 252 ? 8.951 -15.645 8.377 1.00 91.19 252 LEU A N 1
ATOM 2064 C CA . LEU A 1 252 ? 7.622 -16.167 8.718 1.00 91.19 252 LEU A CA 1
ATOM 2065 C C . LEU A 1 252 ? 7.515 -17.644 8.327 1.00 91.19 252 LEU A C 1
ATOM 2067 O O . LEU A 1 252 ? 8.170 -18.112 7.399 1.00 91.19 252 LEU A O 1
ATOM 2071 N N . SER A 1 253 ? 6.664 -18.384 9.039 1.00 90.75 253 SER A N 1
ATOM 2072 C CA . SER A 1 253 ? 6.369 -19.776 8.690 1.00 90.75 253 SER A CA 1
ATOM 2073 C C . SER A 1 253 ? 5.401 -19.830 7.515 1.00 90.75 253 SER A C 1
ATOM 2075 O O . SER A 1 253 ? 4.305 -19.274 7.592 1.00 90.75 253 SER A O 1
ATOM 2077 N N . SER A 1 254 ? 5.787 -20.528 6.451 1.00 94.25 254 SER A N 1
ATOM 2078 C CA . SER A 1 254 ? 4.895 -20.743 5.318 1.00 94.25 254 SER A CA 1
ATOM 2079 C C . SER A 1 254 ? 3.738 -21.673 5.673 1.00 94.25 254 SER A C 1
ATOM 2081 O O . SER A 1 254 ? 3.936 -22.704 6.322 1.00 94.25 254 SER A O 1
ATOM 2083 N N . ASN A 1 255 ? 2.525 -21.296 5.267 1.00 94.38 255 ASN A N 1
ATOM 2084 C CA . ASN A 1 255 ? 1.313 -22.090 5.416 1.00 94.38 255 ASN A CA 1
ATOM 2085 C C . ASN A 1 255 ? 0.194 -21.568 4.492 1.00 94.38 255 ASN A C 1
ATOM 2087 O O . ASN A 1 255 ? 0.310 -20.494 3.914 1.00 94.38 255 ASN A O 1
ATOM 2091 N N . GLU A 1 256 ? -0.897 -22.326 4.355 1.00 93.88 256 GLU A N 1
ATOM 2092 C CA . GLU A 1 256 ? -2.015 -21.969 3.462 1.00 93.88 256 GLU A CA 1
ATOM 2093 C C . GLU A 1 256 ? -3.006 -20.947 4.059 1.00 93.88 256 GLU A C 1
ATOM 2095 O O . GLU A 1 256 ? -3.896 -20.499 3.345 1.00 93.88 256 GLU A O 1
ATOM 2100 N N . ASN A 1 257 ? -2.864 -20.566 5.336 1.00 95.50 257 ASN A N 1
ATOM 2101 C CA . ASN A 1 257 ? -3.716 -19.587 6.036 1.00 95.50 257 ASN A CA 1
ATOM 2102 C C . ASN A 1 257 ? -2.969 -18.256 6.232 1.00 95.50 257 ASN A C 1
ATOM 2104 O O . ASN A 1 257 ? -2.993 -17.643 7.301 1.00 95.50 257 ASN A O 1
ATOM 2108 N N . LEU A 1 258 ? -2.243 -17.856 5.190 1.00 96.56 258 LEU A N 1
ATOM 2109 C CA . LEU A 1 258 ? -1.705 -16.513 5.044 1.00 96.56 258 LEU A CA 1
ATOM 2110 C C . LEU A 1 258 ? -2.760 -15.663 4.339 1.00 96.56 258 LEU A C 1
ATOM 2112 O O . LEU A 1 258 ? -3.247 -16.057 3.281 1.00 96.56 258 LEU A O 1
ATOM 2116 N N . ASP A 1 259 ? -3.067 -14.498 4.896 1.00 96.00 259 ASP A N 1
ATOM 2117 C CA . ASP A 1 259 ? -4.013 -13.553 4.310 1.00 96.00 259 ASP A CA 1
ATOM 2118 C C . ASP A 1 259 ? -3.429 -12.137 4.253 1.00 96.00 259 ASP A C 1
ATOM 2120 O O . ASP A 1 259 ? -2.473 -11.798 4.957 1.00 96.00 259 ASP A O 1
ATOM 2124 N N . LEU A 1 260 ? -3.997 -11.306 3.384 1.00 96.69 260 LEU A N 1
ATOM 2125 C CA . LEU A 1 260 ? -3.669 -9.895 3.261 1.00 96.69 260 LEU A CA 1
ATOM 2126 C C . LEU A 1 260 ? -4.809 -9.056 3.828 1.00 96.69 260 LEU A C 1
ATOM 2128 O O . LEU A 1 260 ? -5.874 -8.950 3.226 1.00 96.69 260 LEU A O 1
ATOM 2132 N N . VAL A 1 261 ? -4.553 -8.415 4.964 1.00 96.62 261 VAL A N 1
ATOM 2133 C CA . VAL A 1 261 ? -5.557 -7.666 5.722 1.00 96.62 261 VAL A CA 1
ATOM 2134 C C . VAL A 1 261 ? -5.243 -6.172 5.733 1.00 96.62 261 VAL A C 1
ATOM 2136 O O . VAL A 1 261 ? -4.089 -5.753 5.859 1.00 96.62 261 VAL A O 1
ATOM 2139 N N . SER A 1 262 ? -6.277 -5.343 5.626 1.00 96.44 262 SER A N 1
ATOM 2140 C CA . SER A 1 262 ? -6.173 -3.883 5.700 1.00 96.44 262 SER A CA 1
ATOM 2141 C C . SER A 1 262 ? -7.421 -3.274 6.336 1.00 96.44 262 SER A C 1
ATOM 2143 O O . SER A 1 262 ? -8.412 -3.955 6.590 1.00 96.44 262 SER A O 1
ATOM 2145 N N . VAL A 1 263 ? -7.377 -1.966 6.586 1.00 95.94 263 VAL A N 1
ATOM 2146 C CA . VAL A 1 263 ? -8.601 -1.167 6.756 1.00 95.94 263 VAL A CA 1
ATOM 2147 C C . VAL A 1 263 ? -9.319 -1.015 5.409 1.00 95.94 263 VAL A C 1
ATOM 2149 O O . VAL A 1 263 ? -8.726 -1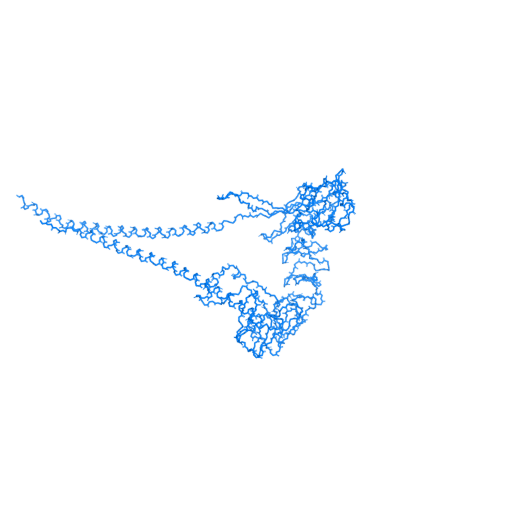.303 4.367 1.00 95.94 263 VAL A O 1
ATOM 2152 N N . GLU A 1 264 ? -10.557 -0.515 5.411 1.00 92.56 264 GLU A N 1
ATOM 2153 C CA . GLU A 1 264 ? -11.376 -0.364 4.193 1.00 92.56 264 GLU A CA 1
ATOM 2154 C C . GLU A 1 264 ? -10.680 0.476 3.107 1.00 92.56 264 GLU A C 1
ATOM 2156 O O . GLU A 1 264 ? -10.739 0.153 1.924 1.00 92.56 264 GLU A O 1
ATOM 2161 N N . GLN A 1 265 ? -9.950 1.524 3.504 1.00 83.75 265 GLN A N 1
ATOM 2162 C CA . GLN A 1 265 ? -9.236 2.399 2.569 1.00 83.75 265 GLN A CA 1
ATOM 2163 C C . GLN A 1 265 ? -8.041 1.726 1.885 1.00 83.75 265 GLN A C 1
ATOM 2165 O O . GLN A 1 265 ? -7.526 2.259 0.903 1.00 83.75 265 GLN A O 1
ATOM 2170 N N . GLY A 1 266 ? -7.549 0.607 2.425 1.00 80.94 266 GLY A N 1
ATOM 2171 C CA . GLY A 1 266 ? -6.414 -0.116 1.857 1.00 80.94 266 GLY A CA 1
ATOM 2172 C C . GLY A 1 266 ? -5.093 0.666 1.837 1.00 80.94 266 GLY A C 1
ATOM 2173 O O . GLY A 1 266 ? -4.227 0.343 1.032 1.00 80.94 266 GLY A O 1
ATOM 2174 N N . GLU A 1 267 ? -4.904 1.690 2.690 1.00 84.00 267 GLU A N 1
ATOM 2175 C CA . GLU A 1 267 ? -3.659 2.490 2.699 1.00 84.00 267 GLU A CA 1
ATOM 2176 C C . GLU A 1 267 ? -2.409 1.638 2.991 1.00 84.00 267 GLU A C 1
ATOM 2178 O O . GLU A 1 267 ? -1.333 1.905 2.453 1.00 84.00 267 GLU A O 1
ATOM 2183 N N . ARG A 1 268 ? -2.537 0.639 3.873 1.00 93.12 268 ARG A N 1
ATOM 2184 C CA . ARG A 1 268 ? -1.491 -0.329 4.221 1.00 93.12 268 ARG A CA 1
ATOM 2185 C C . ARG A 1 268 ? -2.089 -1.727 4.263 1.00 93.12 268 ARG A C 1
ATOM 2187 O O . ARG A 1 268 ? -3.106 -1.944 4.919 1.00 93.12 268 ARG A O 1
ATOM 2194 N N . ILE A 1 269 ? -1.434 -2.651 3.568 1.00 95.31 269 ILE A N 1
ATOM 2195 C CA . ILE A 1 269 ? -1.826 -4.055 3.475 1.00 95.31 269 ILE A CA 1
ATOM 2196 C C . ILE A 1 269 ? -0.816 -4.870 4.275 1.00 95.31 269 ILE A C 1
ATOM 2198 O O . ILE A 1 269 ? 0.380 -4.831 3.990 1.00 95.31 269 ILE A O 1
ATOM 2202 N N . TYR A 1 270 ? -1.302 -5.592 5.275 1.00 97.38 270 TYR A N 1
ATOM 2203 C CA . TYR A 1 270 ? -0.495 -6.429 6.148 1.00 97.38 270 TYR A CA 1
ATOM 2204 C C . TYR A 1 270 ? -0.643 -7.882 5.732 1.00 97.38 270 TYR A C 1
ATOM 2206 O O . TYR A 1 270 ? -1.757 -8.362 5.545 1.00 97.38 270 TYR A O 1
ATOM 2214 N N . LEU A 1 271 ? 0.472 -8.595 5.655 1.00 97.88 271 LEU A N 1
ATOM 2215 C CA . LEU A 1 271 ? 0.453 -10.048 5.620 1.00 97.88 271 LEU A CA 1
ATOM 2216 C C . LEU A 1 271 ? 0.204 -10.564 7.038 1.00 97.88 271 LEU A C 1
ATOM 2218 O O . LEU A 1 271 ? 0.958 -10.233 7.960 1.00 97.88 271 LEU A O 1
ATOM 2222 N N . TYR A 1 272 ? -0.833 -11.379 7.196 1.00 97.69 272 TYR A N 1
ATOM 2223 C CA . TYR A 1 272 ? -1.234 -11.986 8.454 1.00 97.69 272 TYR A CA 1
ATOM 2224 C C . TYR A 1 272 ? -1.212 -13.511 8.355 1.00 97.69 272 TYR A C 1
ATOM 2226 O O . TYR A 1 272 ? -1.788 -14.100 7.449 1.00 97.69 272 TYR A O 1
ATOM 2234 N N . ASP A 1 273 ? -0.531 -14.146 9.302 1.00 96.81 273 ASP A N 1
ATOM 2235 C CA . ASP A 1 273 ? -0.529 -15.594 9.494 1.00 96.81 273 ASP A CA 1
ATOM 2236 C C . ASP A 1 273 ? -1.606 -15.950 10.518 1.00 96.81 273 ASP A C 1
ATOM 2238 O O . ASP A 1 273 ? -1.400 -15.782 11.724 1.00 96.81 273 ASP A O 1
ATOM 2242 N N . GLU A 1 274 ? -2.751 -16.437 10.045 1.00 94.94 274 GLU A N 1
ATOM 2243 C CA . GLU A 1 274 ? -3.918 -16.703 10.891 1.00 94.94 274 GLU A CA 1
ATOM 2244 C C . GLU A 1 274 ? -3.684 -17.834 11.904 1.00 94.94 274 GLU A C 1
ATOM 2246 O O . GLU A 1 274 ? -4.370 -17.900 12.927 1.00 94.94 274 GLU A O 1
ATOM 2251 N N . ILE A 1 275 ? -2.708 -18.719 11.657 1.00 94.56 275 ILE A N 1
ATOM 2252 C CA . ILE A 1 275 ? -2.401 -19.834 12.560 1.00 94.56 275 ILE A CA 1
ATOM 2253 C C . ILE A 1 275 ? -1.499 -19.376 13.705 1.00 94.56 275 ILE A C 1
ATOM 2255 O O . ILE A 1 275 ? -1.811 -19.613 14.875 1.00 94.56 275 ILE A O 1
ATOM 2259 N N . ASN A 1 276 ? -0.360 -18.755 13.388 1.00 95.12 276 ASN A N 1
ATOM 2260 C CA . ASN A 1 276 ? 0.642 -18.418 14.407 1.00 95.12 276 ASN A CA 1
ATOM 2261 C C . ASN A 1 276 ? 0.521 -16.975 14.913 1.00 95.12 276 ASN A C 1
ATOM 2263 O O . ASN A 1 276 ? 1.204 -16.594 15.867 1.00 95.12 276 ASN A O 1
ATOM 2267 N N . GLY A 1 277 ? -0.321 -16.163 14.274 1.00 96.06 277 GLY A N 1
ATOM 2268 C CA . GLY A 1 277 ? -0.489 -14.751 14.572 1.00 96.06 277 GLY A CA 1
ATOM 2269 C C . GLY A 1 277 ? 0.751 -13.926 14.246 1.00 96.06 277 GLY A C 1
ATOM 2270 O O . GLY A 1 277 ? 1.019 -12.972 14.968 1.00 96.06 277 GLY A O 1
ATOM 2271 N N . ASN A 1 278 ? 1.542 -14.300 13.231 1.00 96.88 278 ASN A N 1
ATOM 2272 C CA . ASN A 1 278 ? 2.616 -13.440 12.722 1.00 96.88 278 ASN A CA 1
ATOM 2273 C C . ASN A 1 278 ? 2.022 -12.330 11.853 1.00 96.88 278 ASN A C 1
ATOM 2275 O O . ASN A 1 278 ? 1.031 -12.535 11.157 1.00 96.88 278 ASN A O 1
ATOM 2279 N N . VAL A 1 279 ? 2.662 -11.164 11.869 1.00 97.75 279 VAL A N 1
ATOM 2280 C CA . VAL A 1 279 ? 2.275 -10.016 11.047 1.00 97.75 279 VAL A CA 1
ATOM 2281 C C . VAL A 1 279 ? 3.522 -9.477 10.362 1.00 97.75 279 VAL A C 1
ATOM 2283 O O . VAL A 1 279 ? 4.582 -9.370 10.985 1.00 97.75 279 VAL A O 1
ATOM 2286 N N . SER A 1 280 ? 3.403 -9.097 9.096 1.00 97.44 280 SER A N 1
ATOM 2287 C CA . SER A 1 280 ? 4.410 -8.270 8.437 1.00 97.44 280 SER A CA 1
ATOM 2288 C C . SER A 1 280 ? 3.774 -7.199 7.569 1.00 97.44 280 SER A C 1
ATOM 2290 O O . SER A 1 280 ? 2.705 -7.400 6.998 1.00 97.44 280 SER A O 1
ATOM 2292 N N . LEU A 1 281 ? 4.471 -6.078 7.440 1.00 96.94 281 LEU A N 1
ATOM 2293 C CA . LEU A 1 281 ? 4.172 -5.029 6.480 1.00 96.94 281 LEU A CA 1
ATOM 2294 C C . LEU A 1 281 ? 5.385 -4.875 5.570 1.00 96.94 281 LEU A C 1
ATOM 2296 O O . LEU A 1 281 ? 6.465 -4.507 6.027 1.00 96.94 281 LEU A O 1
ATOM 2300 N N . GLU A 1 282 ? 5.205 -5.159 4.288 1.00 95.31 282 GLU A N 1
ATOM 2301 C CA . GLU A 1 282 ? 6.296 -5.300 3.323 1.00 95.31 282 GLU A CA 1
ATOM 2302 C C . GLU A 1 282 ? 7.37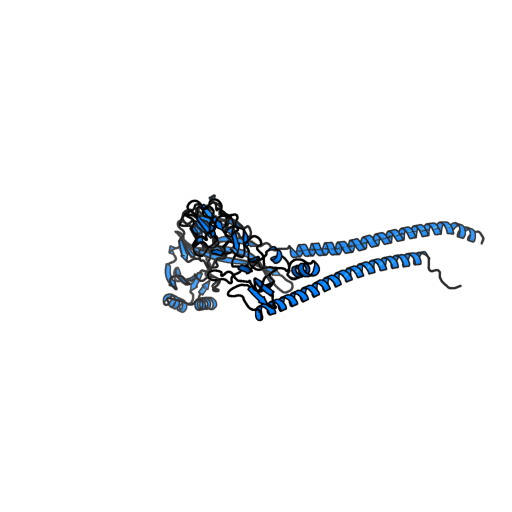5 -6.276 3.842 1.00 95.31 282 GLU A C 1
ATOM 2304 O O . GLU A 1 282 ? 7.060 -7.405 4.219 1.00 95.31 282 GLU A O 1
ATOM 2309 N N . GLU A 1 283 ? 8.637 -5.839 3.903 1.00 95.25 283 GLU A N 1
ATOM 2310 C CA . GLU A 1 283 ? 9.766 -6.592 4.469 1.00 95.25 283 GLU A CA 1
ATOM 2311 C C . GLU A 1 283 ? 9.797 -6.583 6.011 1.00 95.25 283 GLU A C 1
ATOM 2313 O O . GLU A 1 283 ? 10.553 -7.337 6.627 1.00 95.25 283 GLU A O 1
ATOM 2318 N N . TYR A 1 284 ? 9.021 -5.705 6.656 1.00 96.50 284 TYR A N 1
ATOM 2319 C CA . TYR A 1 284 ? 9.059 -5.516 8.102 1.00 96.50 284 TYR A CA 1
ATOM 2320 C C . TYR A 1 284 ? 8.194 -6.557 8.813 1.00 96.50 284 TYR A C 1
ATOM 2322 O O . TYR A 1 284 ? 6.966 -6.466 8.834 1.00 96.50 284 TYR A O 1
ATOM 2330 N N . VAL A 1 285 ? 8.849 -7.536 9.433 1.00 96.81 285 VAL A N 1
ATOM 2331 C CA . VAL A 1 285 ? 8.208 -8.554 10.271 1.00 96.81 285 VAL A CA 1
ATOM 2332 C C . VAL A 1 285 ? 8.070 -8.038 11.702 1.00 96.81 285 VAL A C 1
ATOM 2334 O O . VAL A 1 285 ? 9.036 -7.546 12.288 1.00 96.81 285 VAL A O 1
ATOM 2337 N N . PHE A 1 286 ? 6.872 -8.166 12.270 1.00 97.69 286 PHE A N 1
ATOM 2338 C CA . PHE A 1 286 ? 6.582 -7.739 13.637 1.00 97.69 286 PHE A CA 1
ATOM 2339 C C . PHE A 1 286 ? 7.345 -8.581 14.661 1.00 97.69 286 PHE A C 1
ATOM 2341 O O . PHE A 1 286 ? 7.849 -9.674 14.378 1.00 97.69 286 PHE A O 1
ATOM 2348 N N . ASN A 1 287 ? 7.450 -8.071 15.886 1.00 96.88 287 ASN A N 1
ATOM 2349 C CA . ASN A 1 287 ? 8.291 -8.698 16.889 1.00 96.88 287 ASN A CA 1
ATOM 2350 C C . ASN A 1 287 ? 7.729 -10.053 17.352 1.00 96.88 287 ASN A C 1
ATOM 2352 O O . ASN A 1 287 ? 6.791 -10.140 18.144 1.00 96.88 287 ASN A O 1
ATOM 2356 N N . LYS A 1 288 ? 8.416 -11.132 16.963 1.00 95.31 288 LYS A N 1
ATOM 2357 C CA . LYS A 1 288 ? 8.096 -12.517 17.344 1.00 95.31 288 LYS A CA 1
ATOM 2358 C C . LYS A 1 288 ? 7.978 -12.769 18.848 1.00 95.31 288 LYS A C 1
ATOM 2360 O O . LYS A 1 288 ? 7.404 -13.772 19.249 1.00 95.31 288 LYS A O 1
ATOM 2365 N N . LYS A 1 289 ? 8.503 -11.893 19.709 1.00 96.25 289 LYS A N 1
ATOM 2366 C CA . LYS A 1 289 ? 8.312 -11.996 21.163 1.00 96.25 289 LYS A CA 1
ATOM 2367 C C . LYS A 1 289 ? 6.836 -11.905 21.563 1.00 96.25 289 LYS A C 1
ATOM 2369 O O . LYS A 1 289 ? 6.460 -12.507 22.567 1.00 96.25 289 LYS A O 1
ATOM 2374 N N . TYR A 1 290 ? 6.038 -11.141 20.820 1.00 97.19 290 TYR A N 1
ATOM 2375 C CA . TYR A 1 290 ? 4.660 -10.825 21.185 1.00 97.19 290 TYR A CA 1
ATOM 2376 C C . TYR A 1 290 ? 3.627 -11.644 20.407 1.00 97.19 290 TYR A C 1
ATOM 2378 O O . TYR A 1 290 ? 2.442 -11.406 20.588 1.00 97.19 290 TYR A O 1
ATOM 2386 N N . ILE A 1 291 ? 4.033 -12.617 19.589 1.00 95.56 291 ILE A N 1
ATOM 2387 C CA . ILE A 1 291 ? 3.083 -13.517 18.918 1.00 95.56 291 ILE A CA 1
ATOM 2388 C C . ILE A 1 291 ? 2.382 -14.439 19.943 1.00 95.56 291 ILE A C 1
ATOM 2390 O O . ILE A 1 291 ? 2.972 -14.787 20.976 1.00 95.56 291 ILE A O 1
ATOM 2394 N N . PRO A 1 292 ? 1.138 -14.876 19.679 1.00 97.00 292 PRO A N 1
ATOM 2395 C CA . PRO A 1 292 ? 0.326 -14.538 18.509 1.00 97.00 292 PRO A CA 1
ATOM 2396 C C . PRO A 1 292 ? -0.288 -13.135 18.610 1.00 97.00 292 PRO A C 1
ATOM 2398 O O . PRO A 1 292 ? -0.778 -12.736 19.671 1.00 97.00 292 PRO A O 1
ATOM 2401 N N . TYR A 1 293 ? -0.300 -12.418 17.486 1.00 98.06 293 TYR A N 1
ATOM 2402 C CA . TYR A 1 293 ? -1.093 -11.207 17.317 1.00 98.06 293 TYR A CA 1
ATOM 2403 C C . TYR A 1 293 ? -2.502 -11.545 16.826 1.00 98.06 293 TYR A C 1
ATOM 2405 O O . TYR A 1 293 ? -2.693 -12.353 15.916 1.00 98.06 293 TYR A O 1
ATOM 2413 N N . GLN A 1 294 ? -3.488 -10.866 17.398 1.00 97.50 294 GLN A N 1
ATOM 2414 C CA . GLN A 1 294 ? -4.834 -10.752 16.861 1.00 97.50 294 GLN A CA 1
ATOM 2415 C C . GLN A 1 294 ? -5.008 -9.362 16.247 1.00 97.50 294 GLN A C 1
ATOM 2417 O O . GLN A 1 294 ? -4.741 -8.350 16.901 1.00 97.50 294 GLN A O 1
ATOM 2422 N N . VAL A 1 295 ? -5.457 -9.320 14.997 1.00 97.94 295 VAL A N 1
ATOM 2423 C CA . VAL A 1 295 ? -5.656 -8.083 14.235 1.00 97.94 295 VAL A CA 1
ATOM 2424 C C . VAL A 1 295 ? -7.028 -7.483 14.549 1.00 97.94 295 VAL A C 1
ATOM 2426 O O . VAL A 1 295 ? -8.030 -8.195 14.615 1.00 97.94 295 VAL A O 1
ATOM 2429 N N . LEU A 1 296 ? -7.076 -6.165 14.735 1.00 97.88 296 LEU A N 1
ATOM 2430 C CA . LEU A 1 296 ? -8.286 -5.384 14.971 1.00 97.88 296 LEU A CA 1
ATOM 2431 C C . LEU A 1 296 ? -8.464 -4.326 13.878 1.00 97.88 296 LEU A C 1
ATOM 2433 O O . LEU A 1 296 ? -7.504 -3.646 13.512 1.00 97.88 296 LEU A O 1
ATOM 2437 N N . GLY A 1 297 ? -9.710 -4.129 13.436 1.00 96.81 297 GLY A N 1
ATOM 2438 C CA . GLY A 1 297 ? -10.065 -3.097 12.457 1.00 96.81 297 GLY A CA 1
ATOM 2439 C C . GLY A 1 297 ? -9.943 -3.527 10.994 1.00 96.81 297 GLY A C 1
ATOM 2440 O O . GLY A 1 297 ? -9.875 -2.658 10.129 1.00 96.81 297 GLY A O 1
ATOM 2441 N N . ILE A 1 298 ? -9.907 -4.835 10.712 1.00 97.00 298 ILE A N 1
ATOM 2442 C CA . ILE A 1 298 ? -9.987 -5.351 9.336 1.00 97.00 298 ILE A CA 1
ATOM 2443 C C . ILE A 1 298 ? -11.270 -4.807 8.694 1.00 97.00 298 ILE A C 1
ATOM 2445 O O . ILE A 1 298 ? -12.326 -4.841 9.327 1.00 97.00 298 ILE A O 1
ATOM 2449 N N . ASP A 1 299 ? -11.152 -4.250 7.488 1.00 95.81 299 ASP A N 1
ATOM 2450 C CA . ASP A 1 299 ? -12.235 -3.624 6.714 1.00 95.81 299 ASP A CA 1
ATOM 2451 C C . ASP A 1 299 ? -12.946 -2.459 7.425 1.00 95.81 299 ASP A C 1
ATOM 2453 O O . ASP A 1 299 ? -14.090 -2.126 7.125 1.00 95.81 299 ASP A O 1
ATOM 2457 N N . SER A 1 300 ? -12.312 -1.839 8.423 1.00 96.38 300 SER A N 1
ATOM 2458 C CA . SER A 1 300 ? -12.936 -0.762 9.196 1.00 96.38 300 SER A CA 1
ATOM 2459 C C . SER A 1 300 ? -12.844 0.584 8.478 1.00 96.38 300 SER A C 1
ATOM 2461 O O . SER A 1 300 ? -11.764 1.168 8.425 1.00 96.38 300 SER A O 1
ATOM 2463 N N . GLY A 1 301 ? -13.984 1.163 8.098 1.00 95.62 301 GLY A N 1
ATOM 2464 C CA . GLY A 1 301 ? -14.072 2.528 7.561 1.00 95.62 301 GLY A CA 1
ATOM 2465 C C . GLY A 1 301 ? -13.864 3.664 8.577 1.00 95.62 301 GLY A C 1
ATOM 2466 O O . GLY A 1 301 ? -13.730 4.829 8.195 1.00 95.62 301 GLY A O 1
ATOM 2467 N N . HIS A 1 302 ? -13.820 3.365 9.882 1.00 96.44 302 HIS A N 1
ATOM 2468 C CA . HIS A 1 302 ? -13.640 4.372 10.944 1.00 96.44 302 HIS A CA 1
ATOM 2469 C C . HIS A 1 302 ? -12.211 4.478 11.496 1.00 96.44 302 HIS A C 1
ATOM 2471 O O . HIS A 1 302 ? -11.948 5.310 12.376 1.00 96.44 302 HIS A O 1
ATOM 2477 N N . VAL A 1 303 ? -11.270 3.663 11.007 1.00 95.44 303 VAL A N 1
ATOM 2478 C CA . VAL A 1 303 ? -9.869 3.702 11.445 1.00 95.44 303 VAL A CA 1
ATOM 2479 C C . VAL A 1 303 ? -8.914 3.865 10.277 1.00 95.44 303 VAL A C 1
ATOM 2481 O O . VAL A 1 303 ? -9.159 3.368 9.194 1.00 95.44 303 VAL A O 1
ATOM 2484 N N . LYS A 1 304 ? -7.811 4.580 10.510 1.00 91.88 304 LYS A N 1
ATOM 2485 C CA . LYS A 1 304 ? -6.791 4.851 9.486 1.00 91.88 304 LYS A CA 1
ATOM 2486 C C . LYS A 1 304 ? -5.748 3.749 9.351 1.00 91.88 304 LYS A C 1
ATOM 2488 O O . LYS A 1 304 ? -4.937 3.803 8.435 1.00 91.88 304 LYS A O 1
ATOM 2493 N N . ASP A 1 305 ? -5.688 2.842 10.320 1.00 95.75 305 ASP A N 1
ATOM 2494 C CA . ASP A 1 305 ? -4.753 1.725 10.315 1.00 95.75 305 ASP A CA 1
ATOM 2495 C C . ASP A 1 305 ? -5.218 0.612 11.256 1.00 95.75 305 ASP A C 1
ATOM 2497 O O . ASP A 1 305 ? -6.052 0.848 12.139 1.00 95.75 305 ASP A O 1
ATOM 2501 N N . LEU A 1 306 ? -4.646 -0.577 11.089 1.00 97.50 306 LEU A N 1
ATOM 2502 C CA . LEU A 1 306 ? -4.918 -1.729 11.940 1.00 97.50 306 LEU A CA 1
ATOM 2503 C C . LEU A 1 306 ? -4.245 -1.591 13.311 1.00 97.50 306 LEU A C 1
ATOM 2505 O O . LEU A 1 306 ? -3.196 -0.959 13.477 1.00 97.50 306 LEU A O 1
ATOM 2509 N N . MET A 1 307 ? -4.857 -2.223 14.311 1.00 97.69 307 MET A N 1
ATOM 2510 C CA . MET A 1 307 ? -4.259 -2.417 15.631 1.00 97.69 307 MET A CA 1
ATOM 2511 C C . MET A 1 307 ? -4.037 -3.904 15.888 1.00 97.69 307 MET A C 1
ATOM 2513 O O . MET A 1 307 ? -4.772 -4.747 15.380 1.00 97.69 307 MET A O 1
ATOM 2517 N N . PHE A 1 308 ? -3.047 -4.227 16.712 1.00 98.38 308 PHE A N 1
ATOM 2518 C CA . PHE A 1 308 ? -2.634 -5.604 16.960 1.00 98.38 308 PHE A CA 1
ATOM 2519 C C . PHE A 1 308 ? -2.619 -5.875 18.456 1.00 98.38 308 PHE A C 1
ATOM 2521 O O . PHE A 1 308 ? -2.086 -5.088 19.236 1.00 98.38 308 PHE A O 1
ATOM 2528 N N . VAL A 1 309 ? -3.215 -6.980 18.878 1.00 98.19 309 VAL A N 1
ATOM 2529 C CA . VAL A 1 309 ? -3.315 -7.353 20.289 1.00 98.19 309 VAL A CA 1
ATOM 2530 C C . VAL A 1 309 ? -2.570 -8.648 20.516 1.00 98.19 309 VAL A C 1
ATOM 2532 O O . VAL A 1 309 ? -2.744 -9.601 19.768 1.00 98.19 309 VAL A O 1
ATOM 2535 N N . SER A 1 310 ? -1.801 -8.713 21.593 1.00 97.75 310 SER A N 1
ATOM 2536 C CA . SER A 1 310 ? -1.267 -9.967 22.105 1.00 97.75 310 SER A CA 1
ATOM 2537 C C . SER A 1 310 ? -1.428 -10.054 23.614 1.00 97.75 310 SER A C 1
ATOM 2539 O O . SER A 1 310 ? -1.929 -9.134 24.262 1.00 97.75 310 SER A O 1
ATOM 2541 N N . LYS A 1 311 ? -0.985 -11.156 24.223 1.00 96.69 311 LYS A N 1
ATOM 2542 C CA . LYS A 1 311 ? -0.958 -11.281 25.691 1.00 96.69 311 LYS A CA 1
ATOM 2543 C C . LYS A 1 311 ? -0.143 -10.166 26.368 1.00 96.69 311 LYS A C 1
ATOM 2545 O O . LYS A 1 311 ? -0.437 -9.802 27.501 1.00 96.69 311 LYS A O 1
ATOM 2550 N N . ASP A 1 312 ? 0.869 -9.637 25.678 1.00 96.75 312 ASP A N 1
ATOM 2551 C CA . ASP A 1 312 ? 1.847 -8.701 26.232 1.00 96.75 312 ASP A CA 1
ATOM 2552 C C . ASP A 1 312 ? 1.474 -7.237 25.986 1.00 96.75 312 ASP A C 1
ATOM 2554 O O . ASP A 1 312 ? 2.146 -6.340 26.501 1.00 96.75 312 ASP A O 1
ATOM 2558 N N . GLY A 1 313 ? 0.423 -6.956 25.215 1.00 97.81 313 GLY A N 1
ATOM 2559 C CA . GLY A 1 313 ? 0.009 -5.583 24.978 1.00 97.81 313 GLY A CA 1
ATOM 2560 C C . GLY A 1 313 ? -0.861 -5.362 23.756 1.00 97.81 313 GLY A C 1
ATOM 2561 O O . GLY A 1 313 ? -1.324 -6.290 23.098 1.00 97.81 313 GLY A O 1
ATOM 2562 N N . ILE A 1 314 ? -1.047 -4.080 23.474 1.00 98.44 314 ILE A N 1
ATOM 2563 C CA . ILE A 1 314 ? -1.677 -3.564 22.264 1.00 98.44 314 ILE A CA 1
ATOM 2564 C C . ILE A 1 314 ? -0.614 -2.795 21.489 1.00 98.44 314 ILE A C 1
ATOM 2566 O O . ILE A 1 314 ? 0.147 -2.024 22.079 1.00 98.44 314 ILE A O 1
ATOM 2570 N N . PHE A 1 315 ? -0.574 -3.000 20.183 1.00 98.44 315 PHE A N 1
ATOM 2571 C CA . PHE A 1 315 ? 0.461 -2.530 19.278 1.00 98.44 315 PHE A CA 1
ATOM 2572 C C . PHE A 1 315 ? -0.165 -1.887 18.041 1.00 98.44 315 PHE A C 1
ATOM 2574 O O . PHE A 1 315 ? -1.329 -2.127 17.706 1.00 98.44 315 PHE A O 1
ATOM 2581 N N . PHE A 1 316 ? 0.612 -1.048 17.369 1.00 97.44 316 PHE A N 1
ATOM 2582 C CA . PHE A 1 316 ? 0.271 -0.454 16.081 1.00 97.44 316 PHE A CA 1
ATOM 2583 C C . PHE A 1 316 ? 1.552 -0.209 15.282 1.00 97.44 316 PHE A C 1
ATOM 2585 O O . PHE A 1 316 ? 2.640 -0.137 15.856 1.00 97.44 316 PHE A O 1
ATOM 2592 N N . TYR A 1 317 ? 1.430 -0.047 13.969 1.00 96.94 317 TYR A N 1
ATOM 2593 C CA . TYR A 1 317 ? 2.555 0.359 13.134 1.00 96.94 317 TYR A CA 1
ATOM 2594 C C . TYR A 1 317 ? 2.649 1.886 13.072 1.00 96.94 317 TYR A C 1
ATOM 2596 O O . TYR A 1 317 ? 1.713 2.566 12.643 1.00 96.94 317 TYR A O 1
ATOM 2604 N N . ASN A 1 318 ? 3.781 2.450 13.482 1.00 95.00 318 ASN A N 1
ATOM 2605 C CA . ASN A 1 318 ? 4.024 3.878 13.358 1.00 95.00 318 ASN A CA 1
ATOM 2606 C C . ASN A 1 318 ? 4.740 4.170 12.034 1.00 95.00 318 ASN A C 1
ATOM 2608 O O . ASN A 1 318 ? 5.941 3.965 11.904 1.00 95.00 318 ASN A O 1
ATOM 2612 N N . PHE A 1 319 ? 4.022 4.716 11.052 1.00 89.69 319 PHE A N 1
ATOM 2613 C CA . PHE A 1 319 ? 4.593 5.012 9.732 1.00 89.69 319 PHE A CA 1
ATOM 2614 C C . PHE A 1 319 ? 5.642 6.142 9.722 1.00 89.69 319 PHE A C 1
ATOM 2616 O O . PHE A 1 319 ? 6.384 6.261 8.749 1.00 89.69 319 PHE A O 1
ATOM 2623 N N . GLU A 1 320 ? 5.724 6.979 10.765 1.00 89.94 320 GLU A N 1
ATOM 2624 C CA . GLU A 1 320 ? 6.780 8.001 10.871 1.00 89.94 320 GLU A CA 1
ATOM 2625 C C . GLU A 1 320 ? 8.119 7.373 11.281 1.00 89.94 320 GLU A C 1
ATOM 2627 O O . GLU A 1 320 ? 9.169 7.782 10.783 1.00 89.94 320 GLU A O 1
ATOM 2632 N N . THR A 1 321 ? 8.092 6.388 12.185 1.00 91.94 321 THR A N 1
ATOM 2633 C CA . THR A 1 321 ? 9.285 5.642 12.629 1.00 91.94 321 THR A CA 1
ATOM 2634 C C . THR A 1 321 ? 9.545 4.395 11.785 1.00 91.94 321 THR A C 1
ATOM 2636 O O . THR A 1 321 ? 10.676 3.922 11.755 1.00 91.94 321 THR A O 1
ATOM 2639 N N . LYS A 1 322 ? 8.535 3.934 11.037 1.00 93.50 322 LYS A N 1
ATOM 2640 C CA . LYS A 1 322 ? 8.496 2.694 10.251 1.00 93.50 322 LYS A CA 1
ATOM 2641 C C . LYS A 1 322 ? 8.652 1.420 11.087 1.00 93.50 322 LYS A C 1
ATOM 2643 O O . LYS A 1 322 ? 9.169 0.420 10.595 1.00 93.50 322 LYS A O 1
ATOM 2648 N N . GLU A 1 323 ? 8.185 1.451 12.330 1.00 94.69 323 GLU A N 1
ATOM 2649 C CA . GLU A 1 323 ? 8.323 0.352 13.287 1.00 94.69 323 GLU A CA 1
ATOM 2650 C C . GLU A 1 323 ? 6.997 0.055 14.000 1.00 94.69 323 GLU A C 1
ATOM 2652 O O . GLU A 1 323 ? 6.114 0.909 14.117 1.00 94.69 323 GLU A O 1
ATOM 2657 N N . GLU A 1 324 ? 6.863 -1.174 14.494 1.00 96.12 324 GLU A N 1
ATOM 2658 C CA . GLU A 1 324 ? 5.827 -1.556 15.448 1.00 96.12 324 GLU A CA 1
ATOM 2659 C C . GLU A 1 324 ? 6.083 -0.887 16.807 1.00 96.12 324 GLU A C 1
ATOM 2661 O O . GLU A 1 324 ? 7.166 -0.991 17.386 1.00 96.12 324 GLU A O 1
ATOM 2666 N N . GLU A 1 325 ? 5.054 -0.251 17.365 1.00 97.00 325 GLU A N 1
ATOM 2667 C CA . GLU A 1 325 ? 5.104 0.383 18.677 1.00 97.00 325 GLU A CA 1
ATOM 2668 C C . GLU A 1 325 ? 4.045 -0.189 19.620 1.00 97.00 325 GLU A C 1
ATOM 2670 O O . GLU A 1 325 ? 2.874 -0.356 19.272 1.00 97.00 325 GLU A O 1
ATOM 2675 N N . ARG A 1 326 ? 4.454 -0.439 20.869 1.00 97.06 326 ARG A N 1
ATOM 2676 C CA . ARG A 1 326 ? 3.550 -0.848 21.945 1.00 97.06 326 ARG A CA 1
ATOM 2677 C C . ARG A 1 326 ? 2.829 0.368 22.517 1.00 97.06 326 ARG A C 1
ATOM 2679 O O . ARG A 1 326 ? 3.459 1.288 23.034 1.00 97.06 326 ARG A O 1
ATOM 2686 N N . VAL A 1 327 ? 1.504 0.321 22.505 1.00 95.44 327 VAL A N 1
ATOM 2687 C CA . VAL A 1 327 ? 0.615 1.332 23.085 1.00 95.44 327 VAL A CA 1
ATOM 2688 C C . VAL A 1 327 ? 0.498 1.169 24.599 1.00 95.44 327 VAL A C 1
ATOM 2690 O O . VAL A 1 327 ? 0.561 2.147 25.342 1.00 95.44 327 VAL A O 1
ATOM 2693 N N . GLY A 1 328 ? 0.312 -0.066 25.065 1.00 95.75 328 GLY A N 1
ATOM 2694 C CA . GLY A 1 328 ? -0.003 -0.358 26.461 1.00 95.75 328 GLY A CA 1
ATOM 2695 C C . GLY A 1 328 ? -0.274 -1.838 26.706 1.00 95.75 328 GLY A C 1
ATOM 2696 O O . GLY A 1 328 ? -0.011 -2.673 25.840 1.00 95.75 328 GLY A O 1
ATOM 2697 N N . ASP A 1 329 ? -0.769 -2.151 27.900 1.00 97.75 329 ASP A N 1
ATOM 2698 C CA . ASP A 1 329 ? -1.134 -3.513 28.300 1.00 97.75 329 ASP A CA 1
ATOM 2699 C C . ASP A 1 329 ? -2.372 -4.011 27.541 1.00 97.75 329 ASP A C 1
ATOM 2701 O O . ASP A 1 329 ? -3.182 -3.222 27.053 1.00 97.75 329 ASP A O 1
ATOM 2705 N N . ASN A 1 330 ? -2.537 -5.333 27.456 1.00 97.75 330 ASN A N 1
ATOM 2706 C CA . ASN A 1 330 ? -3.748 -5.918 26.897 1.00 97.75 330 ASN A CA 1
ATOM 2707 C C . ASN A 1 330 ? -4.929 -5.680 27.850 1.00 97.75 330 ASN A C 1
ATOM 2709 O O . ASN A 1 330 ? -4.940 -6.155 28.989 1.00 97.75 330 ASN A O 1
ATOM 2713 N N . ILE A 1 331 ? -5.924 -4.936 27.370 1.00 96.81 331 ILE A N 1
ATOM 2714 C CA . ILE A 1 331 ? -7.107 -4.559 28.148 1.00 96.81 331 ILE A CA 1
ATOM 2715 C C . ILE A 1 331 ? -8.241 -5.592 28.074 1.00 96.81 331 ILE A C 1
ATOM 2717 O O . ILE A 1 331 ? -9.138 -5.564 28.921 1.00 96.81 331 ILE A O 1
ATOM 2721 N N . PHE A 1 332 ? -8.217 -6.481 27.079 1.00 97.81 332 PHE A N 1
ATOM 2722 C CA . PHE A 1 332 ? -9.321 -7.381 26.753 1.00 97.81 332 PHE A CA 1
ATOM 2723 C C . PHE A 1 332 ? -9.367 -8.595 27.685 1.00 97.81 332 PHE A C 1
ATOM 2725 O O . PHE A 1 332 ? -8.354 -9.050 28.228 1.00 97.81 332 PHE A O 1
ATOM 2732 N N . LYS A 1 333 ? -10.571 -9.125 27.895 1.00 95.94 333 LYS A N 1
ATOM 2733 C CA . LYS A 1 333 ? -10.843 -10.295 28.733 1.00 95.94 333 LYS A CA 1
ATOM 2734 C C . LYS A 1 333 ? -11.321 -11.459 27.876 1.00 95.94 333 LYS A C 1
ATOM 2736 O O . LYS A 1 333 ? -12.445 -11.451 27.391 1.00 95.94 333 LYS A O 1
ATOM 2741 N N . GLY A 1 334 ? -10.474 -12.476 27.747 1.00 94.75 334 GLY A N 1
ATOM 2742 C CA . GLY A 1 334 ? -10.811 -13.696 27.019 1.00 94.75 334 GLY A CA 1
ATOM 2743 C C . GLY A 1 334 ? -10.772 -13.515 25.505 1.00 94.75 334 GLY A C 1
ATOM 2744 O O . GLY A 1 334 ? -9.812 -12.938 24.990 1.00 94.75 334 GLY A O 1
ATOM 2745 N N . LYS A 1 335 ? -11.764 -14.051 24.784 1.00 95.44 335 LYS A N 1
ATOM 2746 C CA . LYS A 1 335 ? -11.739 -14.102 23.317 1.00 95.44 335 LYS A CA 1
ATOM 2747 C C . LYS A 1 335 ? -12.291 -12.814 22.712 1.00 95.44 335 LYS A C 1
ATOM 2749 O O . LYS A 1 335 ? -13.449 -12.473 22.924 1.00 95.44 335 LYS A O 1
ATOM 2754 N N . ILE A 1 336 ? -11.499 -12.155 21.869 1.00 97.62 336 ILE A N 1
ATOM 2755 C CA . ILE A 1 336 ? -11.961 -11.000 21.092 1.00 97.62 336 ILE A CA 1
ATOM 2756 C C . ILE A 1 336 ? -12.682 -11.494 19.830 1.00 97.62 336 ILE A C 1
ATOM 2758 O O . ILE A 1 336 ? -12.204 -12.389 19.130 1.00 97.62 336 ILE A O 1
ATOM 2762 N N . THR A 1 337 ? -13.840 -10.907 19.542 1.00 96.69 337 THR A N 1
ATOM 2763 C CA . THR A 1 337 ? -14.715 -11.228 18.408 1.00 96.69 337 THR A CA 1
ATOM 2764 C C . THR A 1 337 ? -15.176 -9.950 17.715 1.00 96.69 337 THR A C 1
ATOM 2766 O O . THR A 1 337 ? -15.567 -8.994 18.387 1.00 96.69 337 THR A O 1
ATOM 2769 N N . ASN A 1 338 ? -15.161 -9.935 16.382 1.00 95.44 338 ASN A N 1
ATOM 2770 C CA . ASN A 1 338 ? -15.693 -8.818 15.603 1.00 95.44 338 ASN A CA 1
ATOM 2771 C C . ASN A 1 338 ? -17.228 -8.889 15.573 1.00 95.44 338 ASN A C 1
ATOM 2773 O O . ASN A 1 338 ? -17.802 -9.936 15.275 1.00 95.44 338 ASN A O 1
ATOM 2777 N N . ILE A 1 339 ? -17.884 -7.778 15.912 1.00 96.31 339 ILE A N 1
ATOM 2778 C CA . ILE A 1 339 ? -19.333 -7.565 15.757 1.00 96.31 339 ILE A CA 1
ATOM 2779 C C . ILE A 1 339 ? -19.607 -6.870 14.416 1.00 96.31 339 ILE A C 1
ATOM 2781 O O . ILE A 1 339 ? -20.528 -7.253 13.696 1.00 96.31 339 ILE A O 1
ATOM 2785 N N . LEU A 1 340 ? -18.802 -5.850 14.125 1.00 96.88 340 LEU A N 1
ATOM 2786 C CA . LEU A 1 340 ? -18.677 -5.103 12.874 1.00 96.88 340 LEU A CA 1
ATOM 2787 C C . LEU A 1 340 ? -17.184 -4.821 12.657 1.00 96.88 340 LEU A C 1
ATOM 2789 O O . LEU A 1 340 ? -16.386 -5.034 13.574 1.00 96.88 340 LEU A O 1
ATOM 2793 N N . SER A 1 341 ? -16.794 -4.293 11.501 1.00 96.19 341 SER A N 1
ATOM 2794 C CA . SER A 1 341 ? -15.382 -4.013 11.208 1.00 96.19 341 SER A CA 1
ATOM 2795 C C . SER A 1 341 ? -14.741 -3.079 12.246 1.00 96.19 341 SER A C 1
ATOM 2797 O O . SER A 1 341 ? -13.604 -3.281 12.672 1.00 96.19 341 SER A O 1
ATOM 2799 N N . SER A 1 342 ? -15.502 -2.092 12.736 1.00 97.25 342 SER A N 1
ATOM 2800 C CA . SER A 1 342 ? -15.059 -1.137 13.765 1.00 97.25 342 SER A CA 1
ATOM 2801 C C . SER A 1 342 ? -15.581 -1.432 15.176 1.00 97.25 342 SER A C 1
ATOM 2803 O O . SER A 1 342 ? -15.265 -0.677 16.096 1.00 97.25 342 SER A O 1
ATOM 2805 N N . VAL A 1 343 ? -16.375 -2.489 15.386 1.00 98.19 343 VAL A N 1
ATOM 2806 C CA . VAL A 1 343 ? -16.985 -2.817 16.691 1.00 98.19 343 VAL A CA 1
ATOM 2807 C C . VAL A 1 343 ? -16.632 -4.243 17.081 1.00 98.19 343 VAL A C 1
ATOM 2809 O O . VAL A 1 343 ? -16.932 -5.190 16.361 1.00 98.19 343 VAL A O 1
ATOM 2812 N N . ILE A 1 344 ? -16.047 -4.415 18.259 1.00 98.25 344 ILE A N 1
ATOM 2813 C CA . ILE A 1 344 ? -15.563 -5.705 18.753 1.00 98.25 344 ILE A CA 1
ATOM 2814 C C . ILE A 1 344 ? -16.136 -5.997 20.137 1.00 98.25 344 ILE A C 1
ATOM 2816 O O . ILE A 1 344 ? -16.556 -5.098 20.865 1.00 98.25 344 ILE A O 1
ATOM 2820 N N . SER A 1 345 ? -16.134 -7.261 20.538 1.00 98.06 345 SER A N 1
ATOM 2821 C CA . SER A 1 345 ? -16.408 -7.646 21.920 1.00 98.06 345 SER A CA 1
ATOM 2822 C C . SER A 1 345 ? -15.401 -8.652 22.423 1.00 98.06 345 SER A C 1
ATOM 2824 O O . SER A 1 345 ? -14.941 -9.499 21.661 1.00 98.06 345 SER A O 1
ATOM 2826 N N . ASP A 1 346 ? -15.100 -8.565 23.710 1.00 97.75 346 ASP A N 1
ATOM 2827 C CA . ASP A 1 346 ? -14.447 -9.645 24.434 1.00 97.75 346 ASP A CA 1
ATOM 2828 C C . ASP A 1 346 ? -15.504 -10.474 25.198 1.00 97.75 346 ASP A C 1
ATOM 2830 O O . ASP A 1 346 ? -16.712 -10.365 24.932 1.00 97.75 346 ASP A O 1
ATOM 2834 N N . ASP A 1 347 ? -15.086 -11.311 26.148 1.00 97.62 347 ASP A N 1
ATOM 2835 C CA . ASP A 1 347 ? -16.015 -12.137 26.927 1.00 97.62 347 ASP A CA 1
ATOM 2836 C C . ASP A 1 347 ? -16.934 -11.298 27.839 1.00 97.62 347 ASP A C 1
ATOM 2838 O O . ASP A 1 347 ? -17.980 -11.785 28.279 1.00 97.62 347 ASP A O 1
ATOM 2842 N N . LYS A 1 348 ? -16.571 -10.043 28.144 1.00 97.62 348 LYS A N 1
ATOM 2843 C CA . LYS A 1 348 ? -17.255 -9.198 29.132 1.00 97.62 348 LYS A CA 1
ATOM 2844 C C . LYS A 1 348 ? -17.847 -7.907 28.561 1.00 97.62 348 LYS A C 1
ATOM 2846 O O . LYS A 1 348 ? -18.919 -7.505 29.009 1.00 97.62 348 LYS A O 1
ATOM 2851 N N . ASN A 1 349 ? -17.183 -7.236 27.632 1.00 98.31 349 ASN A N 1
ATOM 2852 C CA . ASN A 1 349 ? -17.447 -5.860 27.217 1.00 98.31 349 ASN A CA 1
ATOM 2853 C C . ASN A 1 349 ? -17.554 -5.731 25.692 1.00 98.31 349 ASN A C 1
ATOM 2855 O O . ASN A 1 349 ? -17.075 -6.578 24.937 1.00 98.31 349 ASN A O 1
ATOM 2859 N N . ILE A 1 350 ? -18.164 -4.631 25.248 1.00 98.50 350 ILE A N 1
ATOM 2860 C CA . ILE A 1 350 ? -18.162 -4.198 23.845 1.00 98.50 350 ILE A CA 1
ATOM 2861 C C . ILE A 1 350 ? -17.273 -2.964 23.712 1.00 98.50 350 ILE A C 1
ATOM 2863 O O . ILE A 1 350 ? -17.300 -2.072 24.565 1.00 98.50 350 ILE A O 1
ATOM 2867 N N . TYR A 1 351 ? -16.520 -2.904 22.620 1.00 98.69 351 TYR A N 1
ATOM 2868 C CA . TYR A 1 351 ? -15.644 -1.800 22.268 1.00 98.69 351 TYR A CA 1
ATOM 2869 C C . TYR A 1 351 ? -15.878 -1.365 20.827 1.00 98.69 351 TYR A C 1
ATOM 2871 O O . TYR A 1 351 ? -16.330 -2.151 19.998 1.00 98.69 351 TYR A O 1
ATOM 2879 N N . TYR A 1 352 ? -15.501 -0.132 20.514 1.00 98.56 352 TYR A N 1
ATOM 2880 C CA . TYR A 1 352 ? -15.354 0.308 19.134 1.00 98.56 352 TYR A CA 1
ATOM 2881 C C . TYR A 1 352 ? -14.001 0.980 18.903 1.00 98.56 352 TYR A C 1
ATOM 2883 O O . TYR A 1 352 ? -13.372 1.497 19.832 1.00 98.56 352 TYR A O 1
ATOM 2891 N N . LEU A 1 353 ? -13.560 0.949 17.651 1.00 98.19 353 LEU A N 1
ATOM 2892 C CA . LEU A 1 353 ? -12.315 1.531 17.173 1.00 98.19 353 LEU A CA 1
ATOM 2893 C C . LEU A 1 353 ? -12.643 2.780 16.359 1.00 98.19 353 LEU A C 1
ATOM 2895 O O . LEU A 1 353 ? -13.454 2.720 15.440 1.00 98.19 353 LEU A O 1
ATOM 2899 N N . GLN A 1 354 ? -12.017 3.911 16.676 1.00 97.25 354 GLN A N 1
ATOM 2900 C CA . GLN A 1 354 ? -12.240 5.149 15.926 1.00 97.25 354 GLN A CA 1
ATOM 2901 C C . GLN A 1 354 ? -10.960 5.972 15.843 1.00 97.25 354 GLN A C 1
ATOM 2903 O O . GLN A 1 354 ? -10.256 6.184 16.836 1.00 97.25 354 GLN A O 1
ATOM 2908 N N . SER A 1 355 ? -10.663 6.470 14.646 1.00 95.88 355 SER A N 1
ATOM 2909 C CA . SER A 1 355 ? -9.570 7.409 14.423 1.00 95.88 355 SER A CA 1
ATOM 2910 C C . SER A 1 355 ? -9.996 8.852 14.635 1.00 95.88 355 SER A C 1
ATOM 2912 O O . SER A 1 355 ? -11.080 9.271 14.243 1.00 95.88 355 SER A O 1
ATOM 2914 N N . TYR A 1 356 ? -9.098 9.653 15.200 1.00 94.94 356 TYR A N 1
ATOM 2915 C CA . TYR A 1 356 ? -9.314 11.086 15.356 1.00 94.94 356 TYR A CA 1
ATOM 2916 C C . TYR A 1 356 ? -7.995 11.859 15.373 1.00 94.94 356 TYR A C 1
ATOM 2918 O O . TYR A 1 356 ? -6.934 11.369 15.772 1.00 94.94 356 TYR A O 1
ATOM 2926 N N . ASN A 1 357 ? -8.059 13.115 14.943 1.00 94.81 357 ASN A N 1
ATOM 2927 C CA . ASN A 1 357 ? -6.906 14.005 14.884 1.00 94.81 357 ASN A CA 1
ATOM 2928 C C . ASN A 1 357 ? -6.940 15.001 16.052 1.00 94.81 357 ASN A C 1
ATOM 2930 O O . ASN A 1 357 ? -7.996 15.532 16.395 1.00 94.81 357 ASN A O 1
ATOM 2934 N N . ILE A 1 358 ? -5.775 15.313 16.619 1.00 94.38 358 ILE A N 1
ATOM 2935 C CA . ILE A 1 358 ? -5.620 16.414 17.577 1.00 94.38 358 ILE A CA 1
ATOM 2936 C C . ILE A 1 358 ? -4.959 17.583 16.857 1.00 94.38 358 ILE A C 1
ATOM 2938 O O . ILE A 1 358 ? -3.892 17.433 16.259 1.00 94.38 358 ILE A O 1
ATOM 2942 N N . TYR A 1 359 ? -5.574 18.760 16.958 1.00 92.38 359 TYR A N 1
ATOM 2943 C CA . TYR A 1 359 ? -5.072 19.997 16.372 1.00 92.38 359 TYR A CA 1
ATOM 2944 C C . TYR A 1 359 ? -4.735 21.030 17.446 1.00 92.38 359 TYR A C 1
ATOM 2946 O O . TYR A 1 359 ? -5.401 21.133 18.476 1.00 92.38 359 TYR A O 1
ATOM 2954 N N . LYS A 1 360 ? -3.719 21.848 17.172 1.00 90.19 360 LYS A N 1
ATOM 2955 C CA . LYS A 1 360 ? -3.367 23.036 17.951 1.00 90.19 360 LYS A CA 1
ATOM 2956 C C . LYS A 1 360 ? -3.596 24.281 17.108 1.00 90.19 360 LYS A C 1
ATOM 2958 O O . LYS A 1 360 ? -3.092 24.385 15.993 1.00 90.19 360 LYS A O 1
ATOM 2963 N N . LYS A 1 361 ? -4.283 25.269 17.681 1.00 89.50 361 LYS A N 1
ATOM 2964 C CA . LYS A 1 361 ? -4.460 26.586 17.060 1.00 89.50 361 LYS A CA 1
ATOM 2965 C C . LYS A 1 361 ? -3.185 27.416 17.192 1.00 89.50 361 LYS A C 1
ATOM 2967 O O . LYS A 1 361 ? -2.750 27.720 18.303 1.00 89.50 361 LYS A O 1
ATOM 2972 N N . LYS A 1 362 ? -2.611 27.839 16.065 1.00 84.25 362 LYS A N 1
ATOM 2973 C CA . LYS A 1 362 ? -1.500 28.802 16.003 1.00 84.25 362 LYS A CA 1
ATOM 2974 C C . LYS A 1 362 ? -2.004 30.126 15.447 1.00 84.25 362 LYS A C 1
ATOM 2976 O O . LYS A 1 362 ? -2.649 30.169 14.400 1.00 84.25 362 LYS A O 1
ATOM 2981 N N . ARG A 1 363 ? -1.708 31.219 16.151 1.00 83.06 363 ARG A N 1
ATOM 2982 C CA . ARG A 1 363 ? -2.027 32.571 15.683 1.00 83.06 363 ARG A CA 1
ATOM 2983 C C . ARG A 1 363 ? -1.114 32.929 14.511 1.00 83.06 363 ARG A C 1
ATOM 2985 O O . ARG A 1 363 ? 0.095 32.729 14.569 1.00 83.06 363 ARG A O 1
ATOM 2992 N N . THR A 1 364 ? -1.703 33.477 13.462 1.00 81.69 364 THR A N 1
ATOM 2993 C CA . THR A 1 364 ? -1.030 33.984 12.266 1.00 81.69 364 THR A CA 1
ATOM 2994 C C . THR A 1 364 ? -1.423 35.445 12.044 1.00 81.69 364 THR A C 1
ATOM 2996 O O . THR A 1 364 ? -2.314 35.970 12.714 1.00 81.69 364 THR A O 1
ATOM 2999 N N . LYS A 1 365 ? -0.769 36.116 11.089 1.00 79.81 365 LYS A N 1
ATOM 3000 C CA . LYS A 1 365 ? -1.056 37.520 10.751 1.00 79.81 365 LYS A CA 1
ATOM 3001 C C . LYS A 1 365 ? -2.524 37.758 10.350 1.00 79.81 365 LYS A C 1
ATOM 3003 O O . LYS A 1 365 ? -3.031 38.844 10.596 1.00 79.81 365 LYS A O 1
ATOM 3008 N N . HIS A 1 366 ? -3.198 36.750 9.788 1.00 83.62 366 HIS A N 1
ATOM 3009 C CA . HIS A 1 366 ? -4.571 36.849 9.272 1.00 83.62 366 HIS A CA 1
ATOM 3010 C C . HIS A 1 366 ? -5.576 35.949 10.017 1.00 83.62 366 HIS A C 1
ATOM 3012 O O . HIS A 1 366 ? -6.612 35.606 9.462 1.00 83.62 366 HIS A O 1
ATOM 3018 N N . GLY A 1 367 ? -5.289 35.550 11.263 1.00 86.75 367 GLY A N 1
ATOM 3019 C CA . GLY A 1 367 ? -6.221 34.766 12.083 1.00 86.75 367 GLY A CA 1
ATOM 3020 C C . GLY A 1 367 ? -5.561 33.568 12.754 1.00 86.75 367 GLY A C 1
ATOM 3021 O O . GLY A 1 367 ? -4.436 33.667 13.241 1.00 86.75 367 GLY A O 1
ATOM 3022 N N . TYR A 1 368 ? -6.248 32.430 12.782 1.00 85.25 368 TYR A N 1
ATOM 3023 C CA . TYR A 1 368 ? -5.739 31.186 13.356 1.00 85.25 368 TYR A CA 1
ATOM 3024 C C . TYR A 1 368 ? -5.583 30.121 12.279 1.00 85.25 368 TYR A C 1
ATOM 3026 O O . TYR A 1 368 ? -6.373 30.053 11.343 1.00 85.25 368 TYR A O 1
ATOM 3034 N N . ARG A 1 369 ? -4.555 29.291 12.433 1.00 85.12 369 ARG A N 1
ATOM 3035 C CA . ARG A 1 369 ? -4.341 28.090 11.634 1.00 85.12 369 ARG A CA 1
ATOM 3036 C C . ARG A 1 369 ? -4.323 26.885 12.562 1.00 85.12 369 ARG A C 1
ATOM 3038 O O . ARG A 1 369 ? -3.617 26.914 13.571 1.00 85.12 369 ARG A O 1
ATOM 3045 N N . ASP A 1 370 ? -5.058 25.845 12.196 1.00 87.25 370 ASP A N 1
ATOM 3046 C CA . ASP A 1 370 ? -4.979 24.553 12.865 1.00 87.25 370 ASP A CA 1
ATOM 3047 C C . ASP A 1 370 ? -3.742 23.797 12.380 1.00 87.25 370 ASP A C 1
ATOM 3049 O O . ASP A 1 370 ? -3.474 23.677 11.182 1.00 87.25 370 ASP A O 1
ATOM 3053 N N . ILE A 1 371 ? -2.951 23.327 13.337 1.00 87.75 371 ILE A N 1
ATOM 3054 C CA . ILE A 1 371 ? -1.753 22.529 13.105 1.00 87.75 371 ILE A CA 1
ATOM 3055 C C . ILE A 1 371 ? -2.031 21.142 13.643 1.00 87.75 371 ILE A C 1
ATOM 3057 O O . ILE A 1 371 ? -2.362 20.997 14.819 1.00 87.75 371 ILE A O 1
ATOM 3061 N N . LEU A 1 372 ? -1.916 20.137 12.777 1.00 89.81 372 LEU A N 1
ATOM 3062 C CA . LEU A 1 372 ? -2.044 18.741 13.169 1.00 89.81 372 LEU A CA 1
ATOM 3063 C C . LEU A 1 372 ? -0.922 18.397 14.154 1.00 89.81 372 LEU A C 1
ATOM 3065 O O . LEU A 1 372 ? 0.255 18.512 13.823 1.00 89.81 372 LEU A O 1
ATOM 3069 N N . VAL A 1 373 ? -1.303 18.005 15.366 1.00 91.25 373 VAL A N 1
ATOM 3070 C CA . VAL A 1 373 ? -0.389 17.615 16.447 1.00 91.25 373 VAL A CA 1
ATOM 3071 C C . VAL A 1 373 ? -0.218 16.107 16.465 1.00 91.25 373 VAL A C 1
ATOM 3073 O O . VAL A 1 373 ? 0.902 15.618 16.585 1.00 91.25 373 VAL A O 1
ATOM 3076 N N . SER A 1 374 ? -1.318 15.364 16.345 1.00 93.06 374 SER A N 1
ATOM 3077 C CA . SER A 1 374 ? -1.267 13.910 16.254 1.00 93.06 374 SER A CA 1
ATOM 3078 C C . SER A 1 374 ? -2.431 13.328 15.466 1.00 93.06 374 SER A C 1
ATOM 3080 O O . SER A 1 374 ? -3.539 13.873 15.469 1.00 93.06 374 SER A O 1
ATOM 3082 N N . LYS A 1 375 ? -2.163 12.196 14.815 1.00 93.88 375 LYS A N 1
ATOM 3083 C CA . LYS A 1 375 ? -3.181 11.245 14.356 1.00 93.88 375 LYS A CA 1
ATOM 3084 C C . LYS A 1 375 ? -3.280 10.141 15.401 1.00 93.88 375 LYS A C 1
ATOM 3086 O O . LYS A 1 375 ? -2.247 9.662 15.869 1.00 93.88 375 LYS A O 1
ATOM 3091 N N . ASN A 1 376 ? -4.496 9.773 15.785 1.00 96.50 376 ASN A N 1
ATOM 3092 C CA . ASN A 1 376 ? -4.729 8.818 16.859 1.00 96.50 376 ASN A CA 1
ATOM 3093 C C . ASN A 1 376 ? -5.731 7.759 16.411 1.00 96.50 376 ASN A C 1
ATOM 3095 O O . ASN A 1 376 ? -6.658 8.079 15.667 1.00 96.50 376 ASN A O 1
ATOM 3099 N N . ILE A 1 377 ? -5.550 6.540 16.910 1.00 96.62 377 ILE A N 1
ATOM 3100 C CA . ILE A 1 377 ? -6.518 5.445 16.818 1.00 96.62 377 ILE A CA 1
ATOM 3101 C C . ILE A 1 377 ? -6.880 5.088 18.256 1.00 96.62 377 ILE A C 1
ATOM 3103 O O . ILE A 1 377 ? -6.000 4.744 19.052 1.00 96.62 377 ILE A O 1
ATOM 3107 N N . GLY A 1 378 ? -8.148 5.273 18.611 1.00 97.31 378 GLY A N 1
ATOM 3108 C CA . GLY A 1 378 ? -8.659 5.013 19.950 1.00 97.31 378 GLY A CA 1
ATOM 3109 C C . GLY A 1 378 ? -9.461 3.721 20.004 1.00 97.31 378 GLY A C 1
ATOM 3110 O O . GLY A 1 378 ? -10.193 3.404 19.066 1.00 97.31 378 GLY A O 1
ATOM 3111 N N . ILE A 1 379 ? -9.352 3.021 21.132 1.00 98.38 379 ILE A N 1
ATOM 3112 C CA . ILE A 1 379 ? -10.264 1.948 21.530 1.00 98.38 379 ILE A CA 1
ATOM 3113 C C . ILE A 1 379 ? -11.171 2.513 22.617 1.00 98.38 379 ILE A C 1
ATOM 3115 O O . ILE A 1 379 ? -10.690 3.015 23.639 1.00 98.38 379 ILE A O 1
ATOM 3119 N N . PHE A 1 380 ? -12.478 2.428 22.399 1.00 98.56 380 PHE A N 1
ATOM 3120 C CA . PHE A 1 380 ? -13.488 3.012 23.269 1.00 98.56 380 PHE A CA 1
ATOM 3121 C C . PHE A 1 380 ? -14.401 1.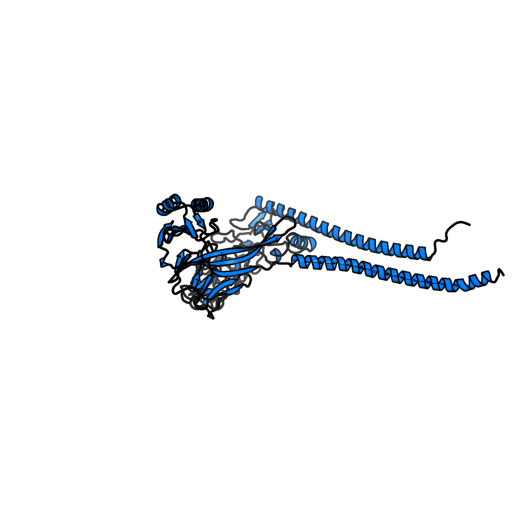926 23.825 1.00 98.56 380 PHE A C 1
ATOM 3123 O O . PHE A 1 380 ? -14.963 1.139 23.072 1.00 98.56 380 PHE A O 1
ATOM 3130 N N . SER A 1 381 ? -14.566 1.887 25.143 1.00 98.12 381 SER A N 1
ATOM 3131 C CA . SER A 1 381 ? -15.471 0.971 25.832 1.00 98.12 381 SER A CA 1
ATOM 3132 C C . SER A 1 381 ? -16.913 1.479 25.786 1.00 98.12 381 SER A C 1
ATOM 3134 O O . SER A 1 381 ? -17.197 2.637 26.106 1.00 98.12 381 SER A O 1
ATOM 3136 N N . LEU A 1 382 ? -17.837 0.581 25.442 1.00 98.31 382 LEU A N 1
ATOM 3137 C CA . LEU A 1 382 ? -19.288 0.769 25.549 1.00 98.31 382 LEU A CA 1
ATOM 3138 C C . LEU A 1 382 ? -19.866 0.162 26.847 1.00 98.31 382 LEU A C 1
ATOM 3140 O O . LEU A 1 382 ? -21.077 0.253 27.103 1.00 98.31 382 LEU A O 1
ATOM 3144 N N . GLY A 1 383 ? -19.008 -0.427 27.685 1.00 97.38 383 GLY A N 1
ATOM 3145 C CA . GLY A 1 383 ? -19.367 -1.112 28.928 1.00 97.38 383 GLY A CA 1
ATOM 3146 C C . GLY A 1 383 ? -19.667 -2.602 28.745 1.00 97.38 383 GLY A C 1
ATOM 3147 O O . GLY A 1 383 ? -19.287 -3.209 27.742 1.00 97.38 383 GLY A O 1
ATOM 3148 N N . GLU A 1 384 ? -20.344 -3.190 29.734 1.00 97.75 384 GLU A N 1
ATOM 3149 C CA . GLU A 1 384 ? -20.576 -4.635 29.788 1.00 97.75 384 GLU A CA 1
ATOM 3150 C C . GLU A 1 384 ? -21.515 -5.102 28.667 1.00 97.75 384 GLU A C 1
ATOM 3152 O O . GLU A 1 384 ? -22.595 -4.553 28.452 1.00 97.75 384 GLU A O 1
ATOM 3157 N N . LYS A 1 385 ? -21.119 -6.172 27.978 1.00 96.19 385 LYS A N 1
ATOM 3158 C CA . LYS A 1 385 ? -21.826 -6.776 26.845 1.00 96.19 385 LYS A CA 1
ATOM 3159 C C . LYS A 1 385 ? -23.254 -7.189 27.186 1.00 96.19 385 LYS A C 1
ATOM 3161 O O . LYS A 1 385 ? -24.133 -7.059 26.348 1.00 96.19 385 LYS A O 1
ATOM 3166 N N . LYS A 1 386 ? -23.499 -7.633 28.422 1.00 96.69 386 LYS A N 1
ATOM 3167 C CA . LYS A 1 386 ? -24.828 -8.046 28.905 1.00 96.69 386 LYS A CA 1
ATOM 3168 C C . LYS A 1 386 ? -25.866 -6.913 28.904 1.00 96.69 386 LYS A C 1
ATOM 3170 O O . LYS A 1 386 ? -27.058 -7.194 28.925 1.00 96.69 386 LYS A O 1
ATOM 3175 N N . ASP A 1 387 ? -25.414 -5.656 28.911 1.00 97.69 387 ASP A N 1
ATOM 3176 C CA . ASP A 1 387 ? -26.291 -4.482 28.916 1.00 97.69 387 ASP A CA 1
ATOM 3177 C C . ASP A 1 387 ? -26.743 -4.091 27.501 1.00 97.69 387 ASP A C 1
ATOM 3179 O O . ASP A 1 387 ? -27.589 -3.208 27.344 1.00 97.69 387 ASP A O 1
ATOM 3183 N N . TRP A 1 388 ? -26.154 -4.714 26.478 1.00 98.12 388 TRP A N 1
ATOM 3184 C CA . TRP A 1 388 ? -26.389 -4.424 25.074 1.00 98.12 388 TRP A CA 1
ATOM 3185 C C . TRP A 1 388 ? -27.111 -5.586 24.404 1.00 98.12 388 TRP A C 1
ATOM 3187 O O . TRP A 1 388 ? -26.671 -6.733 24.442 1.00 98.12 388 TRP A O 1
ATOM 3197 N N . GLU A 1 389 ? -28.204 -5.271 23.727 1.00 98.06 389 GLU A N 1
ATOM 3198 C CA . GLU A 1 389 ? -29.002 -6.236 22.984 1.00 98.06 389 GLU A CA 1
ATOM 3199 C C . GLU A 1 389 ? -29.044 -5.838 21.514 1.00 98.06 389 GLU A C 1
ATOM 3201 O O . GLU A 1 389 ? -29.474 -4.734 21.168 1.00 98.06 389 GLU A O 1
ATOM 3206 N N . LYS A 1 390 ? -28.596 -6.741 20.641 1.00 97.81 390 LYS A N 1
ATOM 3207 C CA . LYS A 1 390 ? -28.699 -6.551 19.196 1.00 97.81 390 LYS A CA 1
ATOM 3208 C C . LYS A 1 390 ? -30.155 -6.717 18.779 1.00 97.81 390 LYS A C 1
ATOM 3210 O O . LYS A 1 390 ? -30.741 -7.770 19.010 1.00 97.81 390 LYS A O 1
ATOM 3215 N N . ILE A 1 391 ? -30.717 -5.692 18.146 1.00 97.88 391 ILE A N 1
ATOM 3216 C CA . ILE A 1 391 ? -32.108 -5.700 17.686 1.00 97.88 391 ILE A CA 1
ATOM 3217 C C . ILE A 1 391 ? -32.186 -6.120 16.221 1.00 97.88 391 ILE A C 1
ATOM 3219 O O . ILE A 1 391 ? -33.031 -6.940 15.868 1.00 97.88 391 ILE A O 1
ATOM 3223 N N . LYS A 1 392 ? -31.327 -5.556 15.359 1.00 95.81 392 LYS A N 1
ATOM 3224 C CA . LYS A 1 392 ? -31.417 -5.779 13.911 1.00 95.81 392 LYS A CA 1
ATOM 3225 C C . LYS A 1 392 ? -30.125 -5.442 13.162 1.00 95.81 392 LYS A C 1
ATOM 3227 O O . LYS A 1 392 ? -29.444 -4.480 13.504 1.00 95.81 392 LYS A O 1
ATOM 3232 N N . ASP A 1 393 ? -29.853 -6.201 12.103 1.00 96.38 393 ASP A N 1
ATOM 3233 C CA . ASP A 1 393 ? -28.880 -5.866 11.057 1.00 96.38 393 ASP A CA 1
ATOM 3234 C C . ASP A 1 393 ? -29.520 -5.022 9.946 1.00 96.38 393 ASP A C 1
ATOM 3236 O O . ASP A 1 393 ? -30.609 -5.347 9.464 1.00 96.38 393 ASP A O 1
ATOM 3240 N N . ILE A 1 394 ? -28.830 -3.972 9.501 1.00 94.88 394 ILE A N 1
ATOM 3241 C CA . ILE A 1 394 ? -29.219 -3.172 8.333 1.00 94.88 394 ILE A CA 1
ATOM 3242 C C . ILE A 1 394 ? -28.351 -3.608 7.159 1.00 94.88 394 ILE A C 1
ATOM 3244 O O . ILE A 1 394 ? -27.127 -3.653 7.270 1.00 94.88 394 ILE A O 1
ATOM 3248 N N . ASP A 1 395 ? -28.999 -3.972 6.055 1.00 90.62 395 ASP A N 1
ATOM 3249 C CA . ASP A 1 395 ? -28.360 -4.554 4.875 1.00 90.62 395 ASP A CA 1
ATOM 3250 C C . ASP A 1 395 ? -27.434 -5.742 5.210 1.00 90.62 395 ASP A C 1
ATOM 3252 O O . ASP A 1 395 ? -26.306 -5.860 4.755 1.00 90.62 395 ASP A O 1
ATOM 3256 N N . SER A 1 396 ? -27.906 -6.651 6.069 1.00 87.50 396 SER A N 1
ATOM 3257 C CA . SER A 1 396 ? -27.112 -7.794 6.567 1.00 87.50 396 SER A CA 1
ATOM 3258 C C . SER A 1 396 ? -25.845 -7.394 7.346 1.00 87.50 396 SER A C 1
ATOM 3260 O O . SER A 1 396 ? -24.930 -8.199 7.487 1.00 87.50 396 SER A O 1
ATOM 3262 N N . GLY A 1 397 ? -25.806 -6.168 7.875 1.00 85.94 397 GLY A N 1
ATOM 3263 C CA . GLY A 1 397 ? -24.718 -5.642 8.698 1.00 85.94 397 GLY A CA 1
ATOM 3264 C C . GLY A 1 397 ? -23.684 -4.828 7.921 1.00 85.94 397 GLY A C 1
ATOM 3265 O O . GLY A 1 397 ? -22.826 -4.225 8.555 1.00 85.94 397 GLY A O 1
ATOM 3266 N N . THR A 1 398 ? -23.776 -4.760 6.587 1.00 90.56 398 THR A N 1
ATOM 3267 C CA . THR A 1 398 ? -22.832 -3.998 5.747 1.00 90.56 398 THR A CA 1
ATOM 3268 C C . THR A 1 398 ? -22.935 -2.496 5.995 1.00 90.56 398 THR A C 1
ATOM 3270 O O . THR A 1 398 ? -21.919 -1.817 6.047 1.00 90.56 398 THR A O 1
ATOM 3273 N N . THR A 1 399 ? -24.156 -1.988 6.192 1.00 94.25 399 THR A N 1
ATOM 3274 C CA . THR A 1 399 ? -24.410 -0.576 6.506 1.00 94.25 399 THR A CA 1
ATOM 3275 C C . THR A 1 399 ? -24.245 -0.304 7.998 1.00 94.25 399 THR A C 1
ATOM 3277 O O . THR A 1 399 ? -23.649 0.689 8.397 1.00 94.25 399 THR A O 1
ATOM 3280 N N . GLY A 1 400 ? -24.773 -1.193 8.840 1.00 96.12 400 GLY A N 1
ATOM 3281 C CA . GLY A 1 400 ? -24.712 -1.034 10.287 1.00 96.12 400 GLY A CA 1
ATOM 3282 C C . GLY A 1 400 ? -25.733 -1.890 11.024 1.00 96.12 400 GLY A C 1
ATOM 3283 O O . GLY A 1 400 ? -26.374 -2.781 10.458 1.00 96.12 400 GLY A O 1
ATOM 3284 N N . GLN A 1 401 ? -25.892 -1.628 12.319 1.00 97.69 401 GLN A N 1
ATOM 3285 C CA . GLN A 1 401 ? -26.746 -2.409 13.215 1.00 97.69 401 GLN A CA 1
ATOM 3286 C C . GLN A 1 401 ? -27.516 -1.519 14.190 1.00 97.69 401 GLN A C 1
ATOM 3288 O O . GLN A 1 401 ? -27.013 -0.498 14.652 1.00 97.69 401 GLN A O 1
ATOM 3293 N N . VAL A 1 402 ? -28.723 -1.944 14.568 1.00 98.25 402 VAL A N 1
ATOM 3294 C CA . VAL A 1 402 ? -29.517 -1.311 15.629 1.00 98.25 402 VAL A CA 1
ATOM 3295 C C . VAL A 1 402 ? -29.401 -2.121 16.914 1.00 98.25 402 VAL A C 1
ATOM 3297 O O . VAL A 1 402 ? -29.650 -3.329 16.934 1.00 98.25 402 VAL A O 1
ATOM 3300 N N . TRP A 1 403 ? -29.070 -1.431 17.999 1.00 98.56 403 TRP A N 1
ATOM 3301 C CA . TRP A 1 403 ? -28.844 -1.992 19.326 1.00 98.56 403 TRP A CA 1
ATOM 3302 C C . TRP A 1 403 ? -29.689 -1.283 20.379 1.00 98.56 403 TRP A C 1
ATOM 3304 O O . TRP A 1 403 ? -30.042 -0.111 20.236 1.00 98.56 403 TRP A O 1
ATOM 3314 N N . ARG A 1 404 ? -29.990 -1.985 21.470 1.00 98.25 404 ARG A N 1
ATOM 3315 C CA . ARG A 1 404 ? -30.697 -1.456 22.637 1.00 98.25 404 ARG A CA 1
ATOM 3316 C C . ARG A 1 404 ? -29.813 -1.541 23.876 1.00 98.25 404 ARG A C 1
ATOM 3318 O O . ARG A 1 404 ? -29.161 -2.556 24.105 1.00 98.25 404 ARG A O 1
ATOM 3325 N N . LYS A 1 405 ? -29.844 -0.486 24.693 1.00 97.81 405 LYS A N 1
ATOM 3326 C CA . LYS A 1 405 ? -29.284 -0.469 26.052 1.00 97.81 405 LYS A CA 1
ATOM 3327 C C . LYS A 1 405 ? -30.253 0.242 26.987 1.00 97.81 405 LYS A C 1
ATOM 3329 O O . LYS A 1 405 ? -30.487 1.448 26.867 1.00 97.81 405 LYS A O 1
ATOM 3334 N N . GLY A 1 406 ? -30.848 -0.513 27.909 1.00 95.88 406 GLY A N 1
ATOM 3335 C CA . GLY A 1 406 ? -31.971 -0.034 28.718 1.00 95.88 406 GLY A CA 1
ATOM 3336 C C . GLY A 1 406 ? -33.130 0.448 27.835 1.00 95.88 406 GLY A C 1
ATOM 3337 O O . GLY A 1 406 ? -33.573 -0.267 26.942 1.00 95.88 406 GLY A O 1
ATOM 3338 N N . ASN A 1 407 ? -33.587 1.684 28.048 1.00 95.69 407 ASN A N 1
ATOM 3339 C CA . ASN A 1 407 ? -34.715 2.279 27.313 1.00 95.69 407 ASN A CA 1
ATOM 3340 C C . ASN A 1 407 ? -34.294 3.088 26.073 1.00 95.69 407 ASN A C 1
ATOM 3342 O O . ASN A 1 407 ? -35.082 3.882 25.561 1.00 95.69 407 ASN A O 1
ATOM 3346 N N . LYS A 1 408 ? -33.042 2.954 25.625 1.00 98.12 408 LYS A N 1
ATOM 3347 C CA . LYS A 1 408 ? -32.480 3.722 24.510 1.00 98.12 408 LYS A CA 1
ATOM 3348 C C . LYS A 1 408 ? -32.040 2.812 23.375 1.00 98.12 408 LYS A C 1
ATOM 3350 O O . LYS A 1 408 ? -31.642 1.671 23.612 1.00 98.12 408 LYS A O 1
ATOM 3355 N N . TYR A 1 409 ? -32.057 3.370 22.169 1.00 98.62 409 TYR A N 1
ATOM 3356 C CA . TYR A 1 409 ? -31.620 2.700 20.954 1.00 98.62 409 TYR A CA 1
ATOM 3357 C C . TYR A 1 409 ? -30.414 3.401 20.348 1.00 98.62 409 TYR A C 1
ATOM 3359 O O . TYR A 1 409 ? -30.264 4.622 20.445 1.00 98.62 409 TYR A O 1
ATOM 3367 N N . TYR A 1 410 ? -29.564 2.602 19.725 1.00 98.69 410 TYR A N 1
ATOM 3368 C CA . TYR A 1 410 ? -28.296 3.020 19.165 1.00 98.69 410 TYR A CA 1
ATOM 3369 C C . TYR A 1 410 ? -28.142 2.440 17.766 1.00 98.69 410 TYR A C 1
ATOM 3371 O O . TYR A 1 410 ? -28.545 1.307 17.515 1.00 98.69 410 TYR A O 1
ATOM 3379 N N . TYR A 1 411 ? -27.560 3.226 16.875 1.00 98.38 411 TYR A N 1
ATOM 3380 C CA . TYR A 1 411 ? -27.119 2.801 15.558 1.00 98.38 411 TYR A CA 1
ATOM 3381 C C . TYR A 1 411 ? -25.595 2.669 15.592 1.00 98.38 411 TYR A C 1
ATOM 3383 O O . TYR A 1 411 ? -24.903 3.629 15.936 1.00 98.38 411 TYR A O 1
ATOM 3391 N N . PHE A 1 412 ? -25.096 1.467 15.318 1.00 98.38 412 PHE A N 1
ATOM 3392 C CA . PHE A 1 412 ? -23.674 1.185 15.139 1.00 98.38 412 PHE A CA 1
ATOM 3393 C C . PHE A 1 412 ? -23.399 1.206 13.640 1.00 98.38 412 PHE A C 1
ATOM 3395 O O . PHE A 1 412 ? -23.956 0.385 12.911 1.00 98.38 412 PHE A O 1
ATOM 3402 N N . ASP A 1 413 ? -22.600 2.167 13.201 1.00 97.94 413 ASP A N 1
ATOM 3403 C CA . ASP A 1 413 ? -22.269 2.376 11.798 1.00 97.94 413 ASP A CA 1
ATOM 3404 C C . ASP A 1 413 ? -21.173 1.413 11.328 1.00 97.94 413 ASP A C 1
ATOM 3406 O O . ASP A 1 413 ? -20.304 1.008 12.106 1.00 97.94 413 ASP A O 1
ATOM 3410 N N . ASN A 1 414 ? -21.241 1.034 10.053 1.00 96.50 414 ASN A N 1
ATOM 3411 C CA . ASN A 1 414 ? -20.219 0.250 9.365 1.00 96.50 414 ASN A CA 1
ATOM 3412 C C . ASN A 1 414 ? -19.865 0.854 7.988 1.00 96.50 414 ASN A C 1
ATOM 3414 O O . ASN A 1 414 ? -19.312 0.159 7.144 1.00 96.50 414 ASN A O 1
ATOM 3418 N N . LEU A 1 415 ? -20.211 2.127 7.749 1.00 94.62 415 LEU A N 1
ATOM 3419 C CA . LEU A 1 415 ? -19.968 2.845 6.492 1.00 94.62 415 LEU A CA 1
ATOM 3420 C C . LEU A 1 415 ? -18.704 3.710 6.544 1.00 94.62 415 LEU A C 1
ATOM 3422 O O . LEU A 1 415 ? -18.041 3.887 5.526 1.00 94.62 415 LEU A O 1
ATOM 3426 N N . GLY A 1 416 ? -18.378 4.288 7.702 1.00 93.62 416 GLY A N 1
ATOM 3427 C CA . GLY A 1 416 ? -17.097 4.961 7.890 1.00 93.62 416 GLY A CA 1
ATOM 3428 C C . GLY A 1 416 ? -17.000 6.419 7.426 1.00 93.62 416 GLY A C 1
ATOM 3429 O O . GLY A 1 416 ? -17.933 7.055 6.925 1.00 93.62 416 GLY A O 1
ATOM 3430 N N . ILE A 1 417 ? -15.794 6.964 7.603 1.00 92.44 417 ILE A N 1
ATOM 3431 C CA . ILE A 1 417 ? -15.495 8.398 7.458 1.00 92.44 417 ILE A CA 1
ATOM 3432 C C . ILE A 1 417 ? -15.552 8.851 5.991 1.00 92.44 417 ILE A C 1
ATOM 3434 O O . ILE A 1 417 ? -15.945 9.986 5.715 1.00 92.44 417 ILE A O 1
ATOM 3438 N N . ASP A 1 418 ? -15.212 7.981 5.038 1.00 88.81 418 ASP A N 1
ATOM 3439 C CA . ASP A 1 418 ? -15.240 8.324 3.606 1.00 88.81 418 ASP A CA 1
ATOM 3440 C C . ASP A 1 418 ? -16.663 8.539 3.086 1.00 88.81 418 ASP A C 1
ATOM 3442 O O . ASP A 1 418 ? -16.889 9.296 2.140 1.00 88.81 418 ASP A O 1
ATOM 3446 N N . GLN A 1 419 ? -17.641 7.958 3.780 1.00 93.06 419 GLN A N 1
ATOM 3447 C CA . GLN A 1 419 ? -19.059 8.200 3.562 1.00 93.06 419 GLN A CA 1
ATOM 3448 C C . GLN A 1 419 ? -19.584 9.416 4.341 1.00 93.06 419 GLN A C 1
ATOM 3450 O O . GLN A 1 419 ? -20.790 9.641 4.388 1.00 93.06 419 GLN A O 1
ATOM 3455 N N . LEU A 1 420 ? -18.697 10.242 4.914 1.00 94.44 420 LEU A N 1
ATOM 3456 C CA . LEU A 1 420 ? -19.003 11.400 5.766 1.00 94.44 420 LEU A CA 1
ATOM 3457 C C . LEU A 1 420 ? -19.831 11.040 7.013 1.00 94.44 420 LEU A C 1
ATOM 3459 O O . LEU A 1 420 ? -20.667 11.834 7.457 1.00 94.44 420 LEU A O 1
ATOM 3463 N N . ILE A 1 421 ? -19.611 9.842 7.560 1.00 95.50 421 ILE A N 1
ATOM 3464 C CA . ILE A 1 421 ? -20.190 9.383 8.823 1.00 95.50 421 ILE A CA 1
ATOM 3465 C C . ILE A 1 421 ? -19.039 9.228 9.823 1.00 95.50 421 ILE A C 1
ATOM 3467 O O . ILE A 1 421 ? -18.295 8.251 9.834 1.00 95.50 421 ILE A O 1
ATOM 3471 N N . ASP A 1 422 ? -18.843 10.272 10.628 1.00 94.19 422 ASP A N 1
ATOM 3472 C CA . ASP A 1 422 ? -17.615 10.446 11.413 1.00 94.19 422 ASP A CA 1
ATOM 3473 C C . ASP A 1 422 ? -17.486 9.488 12.613 1.00 94.19 422 ASP A C 1
ATOM 3475 O O . ASP A 1 422 ? -16.370 9.129 13.005 1.00 94.19 422 ASP A O 1
ATOM 3479 N N . ASP A 1 423 ? -18.605 9.107 13.236 1.00 97.38 423 ASP A N 1
ATOM 3480 C CA . ASP A 1 423 ? -18.636 8.354 14.492 1.00 97.38 423 ASP A CA 1
ATOM 3481 C C . ASP A 1 423 ? -19.138 6.924 14.279 1.00 97.38 423 ASP A C 1
ATOM 3483 O O . ASP A 1 423 ? -19.992 6.670 13.441 1.00 97.38 423 ASP A O 1
ATOM 3487 N N . VAL A 1 424 ? -18.635 5.984 15.082 1.00 97.94 424 VAL A N 1
ATOM 3488 C CA . VAL A 1 424 ? -19.034 4.567 14.990 1.00 97.94 424 VAL A CA 1
ATOM 3489 C C . VAL A 1 424 ? -20.398 4.319 15.636 1.00 97.94 424 VAL A C 1
ATOM 3491 O O . VAL A 1 424 ? -21.119 3.398 15.267 1.00 97.94 424 VAL A O 1
ATOM 3494 N N . VAL A 1 425 ? -20.758 5.110 16.651 1.00 98.44 425 VAL A N 1
ATOM 3495 C CA . VAL A 1 425 ? -21.951 4.871 17.471 1.00 98.44 425 VAL A CA 1
ATOM 3496 C C . VAL A 1 425 ? -22.780 6.140 17.591 1.00 98.44 425 VAL A C 1
ATOM 3498 O O . VAL A 1 425 ? -22.297 7.183 18.034 1.00 98.44 425 VAL A O 1
ATOM 3501 N N . TYR A 1 426 ? -24.069 6.023 17.287 1.00 98.62 426 TYR A N 1
ATOM 3502 C CA . TYR A 1 426 ? -25.050 7.093 17.422 1.00 98.62 426 TYR A CA 1
ATOM 3503 C C . TYR A 1 426 ? -26.203 6.667 18.333 1.00 98.62 426 TYR A C 1
ATOM 3505 O O . TYR A 1 426 ? -26.750 5.581 18.183 1.00 98.62 426 TYR A O 1
ATOM 3513 N N . GLU A 1 427 ? -26.630 7.529 19.257 1.00 98.56 427 GLU A N 1
ATOM 3514 C CA . GLU A 1 427 ? -27.921 7.387 19.939 1.00 98.56 427 GLU A CA 1
ATOM 3515 C C . GLU A 1 427 ? -29.043 7.829 18.985 1.00 98.56 427 GLU A C 1
ATOM 3517 O O . GLU A 1 427 ? -29.003 8.934 18.433 1.00 98.56 427 GLU A O 1
ATOM 3522 N N . ILE A 1 428 ? -30.060 6.984 18.819 1.00 98.56 428 ILE A N 1
ATOM 3523 C CA . ILE A 1 428 ? -31.241 7.272 18.002 1.00 98.56 428 ILE A CA 1
ATOM 3524 C C . ILE A 1 428 ? -32.223 8.075 18.860 1.00 98.56 428 ILE A C 1
ATOM 3526 O O . ILE A 1 428 ? -32.789 7.560 19.824 1.00 98.56 428 ILE A O 1
ATOM 3530 N N . LYS A 1 429 ? -32.407 9.358 18.534 1.00 97.69 429 LYS A N 1
ATOM 3531 C CA . LYS A 1 429 ? -33.274 10.282 19.288 1.00 97.69 429 LYS A CA 1
ATOM 3532 C C . LYS A 1 429 ? -34.681 10.414 18.725 1.00 97.69 429 LYS A C 1
ATOM 3534 O O . LYS A 1 429 ? -35.581 10.827 19.450 1.00 97.69 429 LYS A O 1
ATOM 3539 N N . ASP A 1 430 ? -34.854 10.111 17.446 1.00 97.00 430 ASP A N 1
ATOM 3540 C CA . ASP A 1 430 ? -36.119 10.271 16.741 1.00 97.00 430 ASP A CA 1
ATOM 3541 C C . ASP A 1 430 ? -36.827 8.921 16.559 1.00 97.00 430 ASP A C 1
ATOM 3543 O O . ASP A 1 430 ? -36.287 8.000 15.946 1.00 97.00 430 ASP A O 1
ATOM 3547 N N . ASN A 1 431 ? -38.056 8.811 17.069 1.00 95.94 431 ASN A N 1
ATOM 3548 C CA . ASN A 1 431 ? -38.818 7.559 17.024 1.00 95.94 431 ASN A CA 1
ATOM 3549 C C . ASN A 1 431 ? -39.165 7.136 15.591 1.00 95.94 431 ASN A C 1
ATOM 3551 O O . ASN A 1 431 ? -39.131 5.947 15.298 1.00 95.94 431 ASN A O 1
ATOM 3555 N N . ARG A 1 432 ? -39.440 8.085 14.683 1.00 96.06 432 ARG A N 1
ATOM 3556 C CA . ARG A 1 432 ? -39.716 7.763 13.271 1.00 96.06 432 ARG A CA 1
ATOM 3557 C C . ARG A 1 432 ? -38.482 7.193 12.578 1.00 96.06 432 ARG A C 1
ATOM 3559 O O . ARG A 1 432 ? -38.592 6.272 11.777 1.00 96.06 432 ARG A O 1
ATOM 3566 N N . THR A 1 433 ? -37.307 7.724 12.905 1.00 96.75 433 THR A N 1
ATOM 3567 C CA . THR A 1 433 ? -36.018 7.193 12.449 1.00 96.75 433 THR A CA 1
ATOM 3568 C C . THR A 1 433 ? -35.805 5.776 12.967 1.00 96.75 433 THR A C 1
ATOM 3570 O O . THR A 1 433 ? -35.457 4.899 12.182 1.00 96.75 433 THR A O 1
ATOM 3573 N N . LEU A 1 434 ? -36.075 5.522 14.252 1.00 97.56 434 LEU A N 1
ATOM 3574 C CA . LEU A 1 434 ? -36.008 4.173 14.817 1.00 97.56 434 LEU A CA 1
ATOM 3575 C C . LEU A 1 434 ? -36.965 3.208 14.103 1.00 97.56 434 LEU A C 1
ATOM 3577 O O . LEU A 1 434 ? -36.523 2.164 13.637 1.00 97.56 434 LEU A O 1
ATOM 3581 N N . GLU A 1 435 ? -38.247 3.562 13.987 1.00 96.44 435 GLU A N 1
ATOM 3582 C CA . GLU A 1 435 ? -39.260 2.754 13.290 1.00 96.44 435 GLU A CA 1
ATOM 3583 C C . GLU A 1 435 ? -38.811 2.419 11.868 1.00 96.44 435 GLU A C 1
ATOM 3585 O O . GLU A 1 435 ? -38.835 1.258 11.465 1.00 96.44 435 GLU A O 1
ATOM 3590 N N . LYS A 1 436 ? -38.306 3.418 11.140 1.00 95.81 436 LYS A N 1
ATOM 3591 C CA . LYS A 1 436 ? -37.791 3.233 9.787 1.00 95.81 436 LYS A CA 1
ATOM 3592 C C . LYS A 1 436 ? -36.609 2.262 9.742 1.00 95.81 436 LYS A C 1
ATOM 3594 O O . LYS A 1 436 ? -36.649 1.331 8.946 1.00 95.81 436 LYS A O 1
ATOM 3599 N N . LEU A 1 437 ? -35.590 2.424 10.592 1.00 96.06 437 LEU A N 1
ATOM 3600 C CA . LEU A 1 437 ? -34.439 1.505 10.645 1.00 96.06 437 LEU A CA 1
ATOM 3601 C C . LEU A 1 437 ? -34.867 0.067 11.010 1.00 96.06 437 LEU A C 1
ATOM 3603 O O . LEU A 1 437 ? -34.306 -0.911 10.506 1.00 96.06 437 LEU A O 1
ATOM 3607 N N . LEU A 1 438 ? -35.897 -0.081 11.849 1.00 95.88 438 LEU A N 1
ATOM 3608 C CA . LEU A 1 438 ? -36.450 -1.380 12.237 1.00 95.88 438 LEU A CA 1
ATOM 3609 C C . LEU A 1 438 ? -37.324 -2.030 11.156 1.00 95.88 438 LEU A C 1
ATOM 3611 O O . LEU A 1 438 ? -37.363 -3.258 11.096 1.00 95.88 438 LEU A O 1
ATOM 3615 N N . ASP A 1 439 ? -37.939 -1.259 10.262 1.00 94.00 439 ASP A N 1
ATOM 3616 C CA . ASP A 1 439 ? -38.798 -1.772 9.186 1.00 94.00 439 ASP A CA 1
ATOM 3617 C C . ASP A 1 439 ? -38.007 -2.103 7.905 1.00 94.00 439 ASP A C 1
ATOM 3619 O O . ASP A 1 439 ? -38.129 -3.188 7.337 1.00 94.00 439 ASP A O 1
ATOM 3623 N N . ILE A 1 440 ? -37.089 -1.227 7.488 1.00 91.06 440 ILE A N 1
ATOM 3624 C CA . ILE A 1 440 ? -36.415 -1.350 6.185 1.00 91.06 440 ILE A CA 1
ATOM 3625 C C . ILE A 1 440 ? -35.308 -2.404 6.169 1.00 91.06 440 ILE A C 1
ATOM 3627 O O . ILE A 1 440 ? -34.578 -2.584 7.140 1.00 91.06 440 ILE A O 1
ATOM 3631 N N . LYS A 1 441 ? -35.119 -3.079 5.034 1.00 88.25 441 LYS A N 1
ATOM 3632 C CA . LYS A 1 441 ? -33.954 -3.957 4.838 1.00 88.25 441 LYS A CA 1
ATOM 3633 C C . LYS A 1 441 ? -32.693 -3.172 4.463 1.00 88.25 441 LYS A C 1
ATOM 3635 O O . LYS A 1 441 ? -31.613 -3.510 4.930 1.00 88.25 441 LYS A O 1
ATOM 3640 N N . TYR A 1 442 ? -32.856 -2.149 3.630 1.00 90.38 442 TYR A N 1
ATOM 3641 C CA . TYR A 1 442 ? -31.787 -1.334 3.064 1.00 90.38 442 TYR A CA 1
ATOM 3642 C C . TYR A 1 442 ? -32.059 0.142 3.351 1.00 90.38 442 TYR A C 1
ATOM 3644 O O . TYR A 1 442 ? -33.215 0.571 3.321 1.00 90.38 442 TYR A O 1
ATOM 3652 N N . ILE A 1 443 ? -30.997 0.904 3.595 1.00 92.75 443 ILE A N 1
ATOM 3653 C CA . ILE A 1 443 ? -31.026 2.360 3.705 1.00 92.75 443 ILE A CA 1
ATOM 3654 C C . ILE A 1 443 ? -29.862 2.937 2.913 1.00 92.75 443 ILE A C 1
ATOM 3656 O O . ILE A 1 443 ? -28.774 2.367 2.914 1.00 92.75 443 ILE A O 1
ATOM 3660 N N . SER A 1 444 ? -30.081 4.062 2.236 1.00 93.94 444 SER A N 1
ATOM 3661 C CA . SER A 1 444 ? -28.974 4.721 1.548 1.00 93.94 444 SER A CA 1
ATOM 3662 C C . SER A 1 444 ? -28.044 5.425 2.537 1.00 93.94 444 SER A C 1
ATOM 3664 O O . SER A 1 444 ? -28.474 5.961 3.563 1.00 93.94 444 SER A O 1
ATOM 3666 N N . THR A 1 445 ? -26.763 5.496 2.184 1.00 94.94 445 THR A N 1
ATOM 3667 C CA . THR A 1 445 ? -25.766 6.304 2.896 1.00 94.94 445 THR A CA 1
ATOM 3668 C C . THR A 1 445 ? -26.210 7.762 3.040 1.00 94.94 445 THR A C 1
ATOM 3670 O O . THR A 1 445 ? -26.015 8.377 4.087 1.00 94.94 445 THR A O 1
ATOM 3673 N N . ASP A 1 446 ? -26.849 8.320 2.007 1.00 97.06 446 ASP A N 1
ATOM 3674 C CA . ASP A 1 446 ? -27.394 9.680 2.015 1.00 97.06 446 ASP A CA 1
ATOM 3675 C C . ASP A 1 446 ? -28.391 9.863 3.153 1.00 97.06 446 ASP A C 1
ATOM 3677 O O . ASP A 1 446 ? -28.241 10.794 3.939 1.00 97.06 446 ASP A O 1
ATOM 3681 N N . GLU A 1 447 ? -29.347 8.946 3.305 1.00 96.38 447 GLU A N 1
ATOM 3682 C CA . GLU A 1 447 ? -30.344 9.007 4.375 1.00 96.38 447 GLU A CA 1
ATOM 3683 C C . GLU A 1 447 ? -29.720 8.926 5.772 1.00 96.38 447 GLU A C 1
ATOM 3685 O O . GLU A 1 447 ? -30.132 9.673 6.662 1.00 96.38 447 GLU A O 1
ATOM 3690 N N . ILE A 1 448 ? -28.701 8.081 5.974 1.00 97.19 448 ILE A N 1
ATOM 3691 C CA . ILE A 1 448 ? -27.965 8.040 7.248 1.00 97.19 448 ILE A CA 1
ATOM 3692 C C . ILE A 1 448 ? -27.298 9.394 7.520 1.00 97.19 448 ILE A C 1
ATOM 3694 O O . ILE A 1 448 ? -27.458 9.950 8.613 1.00 97.19 448 ILE A O 1
ATOM 3698 N N . ARG A 1 449 ? -26.632 9.985 6.518 1.00 97.38 449 ARG A N 1
ATOM 3699 C CA . ARG A 1 449 ? -26.051 11.332 6.634 1.00 97.38 449 ARG A CA 1
ATOM 3700 C C . ARG A 1 449 ? -27.101 12.385 6.965 1.00 97.38 449 ARG A C 1
ATOM 3702 O O . ARG A 1 449 ? -26.837 13.271 7.778 1.00 97.38 449 ARG A O 1
ATOM 3709 N N . GLU A 1 450 ? -28.291 12.305 6.370 1.00 97.62 450 GLU A N 1
ATOM 3710 C CA . GLU A 1 450 ? -29.392 13.212 6.699 1.00 97.62 450 GLU A CA 1
ATOM 3711 C C . GLU A 1 450 ? -29.826 13.057 8.154 1.00 97.62 450 GLU A C 1
ATOM 3713 O O . GLU A 1 450 ? -30.011 14.056 8.846 1.00 97.62 450 GLU A O 1
ATOM 3718 N N . PHE A 1 451 ? -29.930 11.826 8.659 1.00 97.69 451 PHE A N 1
ATOM 3719 C CA . PHE A 1 451 ? -30.286 11.589 10.055 1.00 97.69 451 PHE A CA 1
ATOM 3720 C C . PHE A 1 451 ? -29.243 12.141 11.031 1.00 97.69 451 PHE A C 1
ATOM 3722 O O . PHE A 1 451 ? -29.624 12.707 12.062 1.00 97.69 451 PHE A O 1
ATOM 3729 N N . VAL A 1 452 ? -27.952 12.033 10.710 1.00 97.25 452 VAL A N 1
ATOM 3730 C CA . VAL A 1 452 ? -26.868 12.638 11.502 1.00 97.25 452 VAL A CA 1
ATOM 3731 C C . VAL A 1 452 ? -26.940 14.168 11.439 1.00 97.25 452 VAL A C 1
ATOM 3733 O O . VAL A 1 452 ? -26.958 14.837 12.476 1.00 97.25 452 VAL A O 1
ATOM 3736 N N . ARG A 1 453 ? -27.060 14.743 10.235 1.00 97.12 453 ARG A N 1
ATOM 3737 C CA . ARG A 1 453 ? -27.151 16.197 10.006 1.00 97.12 453 ARG A CA 1
ATOM 3738 C C . ARG A 1 453 ? -28.345 16.827 10.725 1.00 97.12 453 ARG A C 1
ATOM 3740 O O . ARG A 1 453 ? -28.207 17.884 11.342 1.00 97.12 453 ARG A O 1
ATOM 3747 N N . ASP A 1 454 ? -29.492 16.154 10.691 1.00 97.44 454 ASP A N 1
ATOM 3748 C CA . ASP A 1 454 ? -30.737 16.582 11.333 1.00 97.44 454 ASP A CA 1
ATOM 3749 C C . ASP A 1 454 ? -30.762 16.294 12.847 1.00 97.44 454 ASP A C 1
ATOM 3751 O O . ASP A 1 454 ? -31.765 16.567 13.509 1.00 97.44 454 ASP A O 1
ATOM 3755 N N . LYS A 1 455 ? -29.677 15.745 13.417 1.00 97.19 455 LYS A N 1
ATOM 3756 C CA . LYS A 1 455 ? -29.556 15.354 14.834 1.00 97.19 455 LYS A CA 1
ATOM 3757 C C . LYS A 1 455 ? -30.594 14.319 15.292 1.00 97.19 455 LYS A C 1
ATOM 3759 O O . LYS A 1 455 ? -30.907 14.238 16.481 1.00 97.19 455 LYS A O 1
ATOM 3764 N N . LYS A 1 456 ? -31.114 13.515 14.361 1.00 98.12 456 LYS A N 1
ATOM 3765 C CA . LYS A 1 456 ? -31.944 12.329 14.643 1.00 98.12 456 LYS A CA 1
ATOM 3766 C C . LYS A 1 456 ? -31.074 11.173 15.141 1.00 98.12 456 LYS A C 1
ATOM 3768 O O . LYS A 1 456 ? -31.491 10.423 16.024 1.00 98.12 456 LYS A O 1
ATOM 3773 N N . LEU A 1 457 ? -29.851 11.095 14.619 1.00 98.31 457 LEU A N 1
ATOM 3774 C CA . LEU A 1 457 ? -28.737 10.306 15.135 1.00 98.31 457 LEU A CA 1
ATOM 3775 C C . LEU A 1 457 ? -27.732 11.263 15.785 1.00 98.31 457 LEU A C 1
ATOM 3777 O O . LEU A 1 457 ? -27.244 12.187 15.137 1.00 98.31 457 LEU A O 1
ATOM 3781 N N . ILE A 1 458 ? -27.442 11.075 17.073 1.00 98.19 458 ILE A N 1
ATOM 3782 C CA . ILE A 1 458 ? -26.485 11.914 17.811 1.00 98.19 458 ILE A CA 1
ATOM 3783 C C . ILE A 1 458 ? -25.307 11.057 18.248 1.00 98.19 458 ILE A C 1
ATOM 3785 O O . ILE A 1 458 ? -25.509 10.045 18.911 1.00 98.19 458 ILE A O 1
ATOM 3789 N N . ALA A 1 459 ? -24.091 11.490 17.917 1.00 97.50 459 ALA A N 1
ATOM 3790 C CA . ALA A 1 459 ? -22.863 10.791 18.272 1.00 97.50 459 ALA A CA 1
ATOM 3791 C C . ALA A 1 459 ? -22.821 10.432 19.765 1.00 97.50 459 ALA A C 1
ATOM 3793 O O . ALA A 1 459 ? -22.981 11.293 20.640 1.00 97.50 459 ALA A O 1
ATOM 3794 N N . PHE A 1 460 ? -22.595 9.155 20.050 1.00 97.38 460 PHE A N 1
ATOM 3795 C CA . PHE A 1 460 ? -22.427 8.622 21.391 1.00 97.38 460 PHE A CA 1
ATOM 3796 C C . PHE A 1 460 ? -20.959 8.256 21.594 1.00 97.38 460 PHE A C 1
ATOM 3798 O O . PHE A 1 460 ? -20.405 7.441 20.863 1.00 97.38 460 PHE A O 1
ATOM 3805 N N . LYS A 1 461 ? -20.324 8.856 22.604 1.00 94.44 461 LYS A N 1
ATOM 3806 C CA . LYS A 1 461 ? -18.905 8.629 22.894 1.00 94.44 461 LYS A CA 1
ATOM 3807 C C . LYS A 1 461 ? -18.745 7.638 24.036 1.00 94.44 461 LYS A C 1
ATOM 3809 O O . LYS A 1 461 ? -19.210 7.902 25.145 1.00 94.44 461 LYS A O 1
ATOM 3814 N N . GLY A 1 462 ? -18.076 6.525 23.750 1.00 95.81 462 GLY A N 1
ATOM 3815 C CA . GLY A 1 462 ? -17.615 5.585 24.765 1.00 95.81 462 GLY A CA 1
ATOM 3816 C C . GLY A 1 462 ? -16.458 6.150 25.591 1.00 95.81 462 GLY A C 1
ATOM 3817 O O . GLY A 1 462 ? -15.915 7.219 25.301 1.00 95.81 462 GLY A O 1
ATOM 3818 N N . GLU A 1 463 ? -16.067 5.413 26.626 1.00 97.69 463 GLU A N 1
ATOM 3819 C CA . GLU A 1 463 ? -14.882 5.741 27.419 1.00 97.69 463 GLU A CA 1
ATOM 3820 C C . GLU A 1 463 ? -13.626 5.306 26.663 1.00 97.69 463 GLU A C 1
ATOM 3822 O O . GLU A 1 463 ? -13.477 4.133 26.331 1.00 97.69 463 GLU A O 1
ATOM 3827 N N . GLU A 1 464 ? -12.710 6.232 26.390 1.00 97.75 464 GLU A N 1
ATOM 3828 C CA . GLU A 1 464 ? -11.443 5.891 25.748 1.00 97.75 464 GLU A CA 1
ATOM 3829 C C . GLU A 1 464 ? -10.544 5.119 26.719 1.00 97.75 464 GLU A C 1
ATOM 3831 O O . GLU A 1 464 ? -10.067 5.665 27.713 1.00 97.75 464 GLU A O 1
ATOM 3836 N N . VAL A 1 465 ? -10.293 3.849 26.410 1.00 97.81 465 VAL A N 1
ATOM 3837 C CA . VAL A 1 465 ? -9.512 2.935 27.257 1.00 97.81 465 VAL A CA 1
ATOM 3838 C C . VAL A 1 465 ? -8.093 2.729 26.738 1.00 97.81 465 VAL A C 1
ATOM 3840 O O . VAL A 1 465 ? -7.214 2.301 27.483 1.00 97.81 465 VAL A O 1
ATOM 3843 N N . THR A 1 466 ? -7.835 3.014 25.460 1.00 96.94 466 THR A N 1
ATOM 3844 C CA . THR A 1 466 ? -6.509 2.895 24.839 1.00 96.94 466 THR A CA 1
ATOM 3845 C C . THR A 1 466 ? -6.390 3.831 23.641 1.00 96.94 466 THR A C 1
ATOM 3847 O O . THR A 1 466 ? -7.376 4.084 22.952 1.00 96.94 466 THR A O 1
ATOM 3850 N N . ARG A 1 467 ? -5.172 4.329 23.382 1.00 96.31 467 ARG A N 1
ATOM 3851 C CA . ARG A 1 467 ? -4.883 5.276 22.301 1.00 96.31 467 ARG A CA 1
ATOM 3852 C C . ARG A 1 467 ? -3.507 5.056 21.680 1.00 96.31 467 ARG A C 1
ATOM 3854 O O . ARG A 1 467 ? -2.499 5.374 22.308 1.00 96.31 467 ARG A O 1
ATOM 3861 N N . ALA A 1 468 ? -3.460 4.636 20.421 1.00 96.50 468 ALA A N 1
ATOM 3862 C CA . ALA A 1 468 ? -2.261 4.768 19.595 1.00 96.50 468 ALA A CA 1
ATOM 3863 C C . ALA A 1 468 ? -2.142 6.217 19.099 1.00 96.50 468 ALA A C 1
ATOM 3865 O O . ALA A 1 468 ? -3.145 6.827 18.726 1.00 96.50 468 ALA A O 1
ATOM 3866 N N . SER A 1 469 ? -0.948 6.816 19.126 1.00 94.69 469 SER A N 1
ATOM 3867 C CA . SER A 1 469 ? -0.756 8.232 18.770 1.00 94.69 469 SER A CA 1
ATOM 3868 C C . SER A 1 469 ? 0.533 8.460 17.995 1.00 94.69 469 SER A C 1
ATOM 3870 O O . SER A 1 469 ? 1.622 8.351 18.552 1.00 94.69 469 SER A O 1
ATOM 3872 N N . ILE A 1 470 ? 0.405 8.923 16.754 1.00 93.25 470 ILE A N 1
ATOM 3873 C CA . ILE A 1 470 ? 1.533 9.360 15.930 1.00 93.25 470 ILE A CA 1
ATOM 3874 C C . ILE A 1 470 ? 1.630 10.875 16.042 1.00 93.25 470 ILE A C 1
ATOM 3876 O O . ILE A 1 470 ? 0.736 11.605 15.603 1.00 93.25 470 ILE A O 1
ATOM 3880 N N . LYS A 1 471 ? 2.693 11.353 16.694 1.00 90.50 471 LYS A N 1
ATOM 3881 C CA . LYS A 1 471 ? 2.899 12.777 16.990 1.00 90.50 471 LYS A CA 1
ATOM 3882 C C . LYS A 1 471 ? 3.744 13.441 15.912 1.00 90.50 471 LYS A C 1
ATOM 3884 O O . LYS A 1 471 ? 4.882 13.048 15.675 1.00 90.50 471 LYS A O 1
ATOM 3889 N N . TYR A 1 472 ? 3.228 14.530 15.360 1.00 82.88 472 TYR A N 1
ATOM 3890 C CA . TYR A 1 472 ? 3.938 15.361 14.399 1.00 82.88 472 TYR A CA 1
ATOM 3891 C C . TYR A 1 472 ? 4.736 16.450 15.110 1.00 82.88 472 TYR A C 1
ATOM 3893 O O . TYR A 1 472 ? 4.221 17.176 15.964 1.00 82.88 472 TYR A O 1
ATOM 3901 N N . LYS A 1 473 ? 6.007 16.597 14.729 1.00 71.38 473 LYS A N 1
ATOM 3902 C CA . LYS A 1 473 ? 6.822 17.751 15.124 1.00 71.38 473 LYS A CA 1
ATOM 3903 C C . LYS A 1 473 ? 6.651 18.863 14.092 1.00 71.38 473 LYS A C 1
ATOM 3905 O O . LYS A 1 473 ? 6.708 18.608 12.891 1.00 71.38 473 LYS A O 1
ATOM 3910 N N . GLU A 1 474 ? 6.480 20.106 14.549 1.00 67.06 474 GLU A N 1
ATOM 3911 C CA . GLU A 1 474 ? 6.533 21.264 13.649 1.00 67.06 474 GLU A CA 1
ATOM 3912 C C . GLU A 1 474 ? 7.916 21.313 12.971 1.00 67.06 474 GLU A C 1
ATOM 3914 O O . GLU A 1 474 ? 8.958 21.356 13.628 1.00 67.06 474 GLU A O 1
ATOM 3919 N N . SER A 1 475 ? 7.933 21.279 11.636 1.00 65.12 475 SER A N 1
ATOM 3920 C CA . SER A 1 475 ? 9.164 21.406 10.857 1.00 65.12 475 SER A CA 1
ATOM 3921 C C . SER A 1 475 ? 9.559 22.876 10.751 1.00 65.12 475 SER A C 1
ATOM 3923 O O . SER A 1 475 ? 8.940 23.646 10.019 1.00 65.12 475 SER A O 1
ATOM 3925 N N . HIS A 1 476 ? 10.635 23.257 11.439 1.00 68.81 476 HIS A N 1
ATOM 3926 C CA . HIS A 1 476 ? 11.240 24.590 11.335 1.00 68.81 476 HIS A CA 1
ATOM 3927 C C . HIS A 1 476 ? 12.329 24.673 10.254 1.00 68.81 476 HIS A C 1
ATOM 3929 O O . HIS A 1 476 ? 13.055 25.662 10.186 1.00 68.81 476 HIS A O 1
ATOM 3935 N N . LYS A 1 477 ? 12.471 23.654 9.388 1.00 70.62 477 LYS A N 1
ATOM 3936 C CA . LYS A 1 477 ? 13.570 23.580 8.404 1.00 70.62 477 LYS A CA 1
ATOM 3937 C C . LYS A 1 477 ? 13.651 24.824 7.514 1.00 70.62 477 LYS A C 1
ATOM 3939 O O . LYS A 1 477 ? 14.740 25.354 7.321 1.00 70.62 477 LYS A O 1
ATOM 3944 N N . ALA A 1 478 ? 12.517 25.309 7.007 1.00 65.62 478 ALA A N 1
ATOM 3945 C CA . ALA A 1 478 ? 12.478 26.489 6.143 1.00 65.62 478 ALA A CA 1
ATOM 3946 C C . ALA A 1 478 ? 12.822 27.786 6.896 1.00 65.62 478 ALA A C 1
ATOM 3948 O O . ALA A 1 478 ? 13.554 28.618 6.370 1.00 65.62 478 ALA A O 1
ATOM 3949 N N . GLU A 1 479 ? 12.331 27.945 8.129 1.00 74.31 479 GLU A N 1
ATOM 3950 C CA . GLU A 1 479 ? 12.628 29.107 8.976 1.00 74.31 479 GLU A CA 1
ATOM 3951 C C . GLU A 1 479 ? 14.118 29.147 9.330 1.00 74.31 479 GLU A C 1
ATOM 3953 O O . GLU A 1 479 ? 14.769 30.164 9.110 1.00 74.31 479 GLU A O 1
ATOM 3958 N N . ILE A 1 480 ? 14.680 28.014 9.768 1.00 75.56 480 ILE A N 1
ATOM 3959 C CA . ILE A 1 480 ? 16.111 27.864 10.059 1.00 75.56 480 ILE A CA 1
ATOM 3960 C C . ILE A 1 480 ? 16.942 28.155 8.806 1.00 75.56 480 ILE A C 1
ATOM 3962 O O . ILE A 1 480 ? 17.889 28.937 8.874 1.00 75.56 480 ILE A O 1
ATOM 3966 N N . PHE A 1 481 ? 16.579 27.575 7.657 1.00 74.88 481 PHE A N 1
ATOM 3967 C CA . PHE A 1 481 ? 17.270 27.826 6.392 1.00 74.88 481 PHE A CA 1
ATOM 3968 C C . PHE A 1 481 ? 17.251 29.312 6.019 1.00 74.88 481 PHE A C 1
ATOM 3970 O O . PHE A 1 481 ? 18.298 29.869 5.700 1.00 74.88 481 PHE A O 1
ATOM 3977 N N . LEU A 1 482 ? 16.090 29.971 6.101 1.00 70.44 482 LEU A N 1
ATOM 3978 C CA . LEU A 1 482 ? 15.959 31.398 5.804 1.00 70.44 482 LEU A CA 1
ATOM 3979 C C . LEU A 1 482 ? 16.784 32.251 6.767 1.00 70.44 482 LEU A C 1
ATOM 3981 O O . LEU A 1 482 ? 17.494 33.147 6.315 1.00 70.44 482 LEU A O 1
ATOM 3985 N N . THR A 1 483 ? 16.736 31.972 8.072 1.00 78.44 483 THR A N 1
ATOM 3986 C CA . THR A 1 483 ? 17.550 32.681 9.064 1.00 78.44 483 THR A CA 1
ATOM 3987 C C . THR A 1 483 ? 19.033 32.543 8.738 1.00 78.44 483 THR A C 1
ATOM 3989 O O . THR A 1 483 ? 19.709 33.558 8.600 1.00 78.44 483 THR A O 1
ATOM 3992 N N . VAL A 1 484 ? 19.525 31.319 8.522 1.00 75.94 484 VAL A N 1
ATOM 3993 C CA . VAL A 1 484 ? 20.928 31.064 8.159 1.00 75.94 484 VAL A CA 1
ATOM 3994 C C . VAL A 1 484 ? 21.300 31.781 6.859 1.00 75.94 484 VAL A C 1
ATOM 3996 O O . VAL A 1 484 ? 22.324 32.463 6.809 1.00 75.94 484 VAL A O 1
ATOM 3999 N N . PHE A 1 485 ? 20.456 31.696 5.828 1.00 73.62 485 PHE A N 1
ATOM 4000 C CA . PHE A 1 485 ? 20.674 32.355 4.541 1.00 73.62 485 PHE A CA 1
ATOM 4001 C C . PHE A 1 485 ? 20.793 33.878 4.688 1.00 73.62 485 PHE A C 1
ATOM 4003 O O . PHE A 1 485 ? 21.761 34.466 4.203 1.00 73.62 485 PHE A O 1
ATOM 4010 N N . PHE A 1 486 ? 19.864 34.525 5.402 1.00 72.06 486 PHE A N 1
ATOM 4011 C CA . PHE A 1 486 ? 19.913 35.970 5.630 1.00 72.06 486 PHE A CA 1
ATOM 4012 C C . PHE A 1 486 ? 21.100 36.380 6.503 1.00 72.06 486 PHE A C 1
ATOM 4014 O O . PHE A 1 486 ? 21.742 37.387 6.205 1.00 72.06 486 PHE A O 1
ATOM 4021 N N . THR A 1 487 ? 21.444 35.610 7.539 1.00 79.62 487 THR A N 1
ATOM 4022 C CA . THR A 1 487 ? 22.617 35.891 8.379 1.00 79.62 487 THR A CA 1
ATOM 4023 C C . THR A 1 487 ? 23.912 35.821 7.571 1.00 79.62 487 THR A C 1
ATOM 4025 O O . THR A 1 487 ? 24.743 36.720 7.690 1.00 79.62 487 THR A O 1
ATOM 4028 N N . ILE A 1 488 ? 24.072 34.817 6.701 1.00 73.25 488 ILE A N 1
ATOM 4029 C CA . ILE A 1 488 ? 25.233 34.706 5.804 1.00 73.25 488 ILE A CA 1
ATOM 4030 C C . ILE A 1 488 ? 25.239 35.857 4.795 1.00 73.25 488 ILE A C 1
ATOM 4032 O O . ILE A 1 488 ? 26.263 36.519 4.628 1.00 73.25 488 ILE A O 1
ATOM 4036 N N . PHE A 1 489 ? 24.101 36.140 4.157 1.00 76.06 489 PHE A N 1
ATOM 4037 C CA . PHE A 1 489 ? 23.986 37.215 3.174 1.00 76.06 489 PHE A CA 1
ATOM 4038 C C . PHE A 1 489 ? 24.357 38.577 3.777 1.00 76.06 489 PHE A C 1
ATOM 4040 O O . PHE A 1 489 ? 25.191 39.295 3.221 1.00 76.06 489 PHE A O 1
ATOM 4047 N N . ILE A 1 490 ? 23.807 38.914 4.947 1.00 77.81 490 ILE A N 1
ATOM 4048 C CA . ILE A 1 490 ? 24.134 40.146 5.679 1.00 77.81 490 ILE A CA 1
ATOM 4049 C C . ILE A 1 490 ? 25.597 40.122 6.138 1.00 77.81 490 ILE A C 1
ATOM 4051 O O . ILE A 1 490 ? 26.301 41.117 5.966 1.00 77.81 490 ILE A O 1
ATOM 4055 N N . GLY A 1 491 ? 26.084 38.991 6.656 1.00 75.38 491 GLY A N 1
ATOM 4056 C CA . GLY A 1 491 ? 27.465 38.818 7.105 1.00 75.38 491 GLY A CA 1
ATOM 4057 C C . GLY A 1 491 ? 28.490 39.086 6.001 1.00 75.38 491 GLY A C 1
ATOM 4058 O O . GLY A 1 491 ? 29.455 39.812 6.232 1.00 75.38 491 GLY A O 1
ATOM 4059 N N . ILE A 1 492 ? 28.243 38.598 4.781 1.00 71.62 492 ILE A N 1
ATOM 4060 C CA . ILE A 1 492 ? 29.078 38.877 3.603 1.00 71.62 492 ILE A CA 1
ATOM 4061 C C . ILE A 1 492 ? 29.093 40.382 3.297 1.00 71.62 492 ILE A C 1
ATOM 4063 O O . ILE A 1 492 ? 30.163 40.958 3.094 1.00 71.62 492 ILE A O 1
ATOM 4067 N N . HIS A 1 493 ? 27.935 41.048 3.325 1.00 72.75 493 HIS A N 1
ATOM 4068 C CA . HIS A 1 493 ? 27.855 42.493 3.080 1.00 72.75 493 HIS A CA 1
ATOM 4069 C C . HIS A 1 493 ? 28.592 43.305 4.156 1.00 72.75 493 HIS A C 1
ATOM 4071 O O . HIS A 1 493 ? 29.340 44.231 3.830 1.00 72.75 493 HIS A O 1
ATOM 4077 N N . VAL A 1 494 ? 28.439 42.940 5.432 1.00 77.69 494 VAL A N 1
ATOM 4078 C CA . VAL A 1 494 ? 29.139 43.580 6.556 1.00 77.69 494 VAL A CA 1
ATOM 4079 C C . VAL A 1 494 ? 30.647 43.355 6.460 1.00 77.69 494 VAL A C 1
ATOM 4081 O O . VAL A 1 494 ? 31.407 44.306 6.636 1.00 77.69 494 VAL A O 1
ATOM 4084 N N . LEU A 1 495 ? 31.098 42.144 6.121 1.00 73.38 495 LEU A N 1
ATOM 4085 C CA . LEU A 1 495 ? 32.516 41.836 5.935 1.00 73.38 495 LEU A CA 1
ATOM 4086 C C . LEU A 1 495 ? 33.126 42.677 4.807 1.00 73.38 495 LEU A C 1
ATOM 4088 O O . LEU A 1 495 ? 34.190 43.268 4.990 1.00 73.38 495 LEU A O 1
ATOM 4092 N N . ILE A 1 496 ? 32.433 42.802 3.671 1.00 71.81 496 ILE A N 1
ATOM 4093 C CA . ILE A 1 496 ? 32.860 43.664 2.558 1.00 71.81 496 ILE A CA 1
ATOM 4094 C C . ILE A 1 496 ? 32.980 45.127 3.022 1.00 71.81 496 ILE A C 1
ATOM 4096 O O . ILE A 1 496 ? 33.979 45.790 2.726 1.00 71.81 496 ILE A O 1
ATOM 4100 N N . LEU A 1 497 ? 32.008 45.635 3.791 1.00 72.19 497 LEU A N 1
ATOM 4101 C CA . LEU A 1 497 ? 32.044 46.992 4.355 1.00 72.19 497 LEU A CA 1
ATOM 4102 C C . LEU A 1 497 ? 33.166 47.183 5.390 1.00 72.19 497 LEU A C 1
ATOM 4104 O O . LEU A 1 497 ? 33.807 48.235 5.413 1.00 72.19 497 LEU A O 1
ATOM 4108 N N . TYR A 1 498 ? 33.445 46.177 6.217 1.00 76.06 498 TYR A N 1
ATOM 4109 C CA . TYR A 1 498 ? 34.521 46.210 7.206 1.00 76.06 498 TYR A CA 1
ATOM 4110 C C . TYR A 1 498 ? 35.902 46.219 6.543 1.00 76.06 498 TYR A C 1
ATOM 4112 O O . TYR A 1 498 ? 36.734 47.076 6.854 1.00 76.06 498 TYR A O 1
ATOM 4120 N N . LEU A 1 499 ? 36.136 45.316 5.583 1.00 72.12 499 LEU A N 1
ATOM 4121 C CA . LEU A 1 499 ? 37.373 45.278 4.798 1.00 72.12 499 LEU A CA 1
ATOM 4122 C C . LEU A 1 499 ? 37.606 46.618 4.086 1.00 72.12 499 LEU A C 1
ATOM 4124 O O . LEU A 1 499 ? 38.730 47.122 4.045 1.00 72.12 499 LEU A O 1
ATOM 4128 N N . LYS A 1 500 ? 36.525 47.250 3.615 1.00 63.19 500 LYS A N 1
ATOM 4129 C CA . LYS A 1 500 ? 36.540 48.594 3.035 1.00 63.19 500 LYS A CA 1
ATOM 4130 C C . LYS A 1 500 ? 36.935 49.674 4.048 1.00 63.19 500 LYS A C 1
ATOM 4132 O O . LYS A 1 500 ? 37.813 50.480 3.745 1.00 63.19 500 LYS A O 1
ATOM 4137 N N . TRP A 1 501 ? 36.322 49.707 5.233 1.00 72.62 501 TRP A N 1
ATOM 4138 C CA . TRP A 1 501 ? 36.676 50.677 6.279 1.00 72.62 501 TRP A CA 1
ATOM 4139 C C . TRP A 1 501 ? 38.136 50.532 6.710 1.00 72.62 501 TRP A C 1
ATOM 4141 O O . TRP A 1 501 ? 38.854 51.525 6.827 1.00 72.62 501 TRP A O 1
ATOM 4151 N N . ARG A 1 502 ? 38.602 49.289 6.873 1.00 73.00 502 ARG A N 1
ATOM 4152 C CA . ARG A 1 502 ? 39.992 48.994 7.227 1.00 73.00 502 ARG A CA 1
ATOM 4153 C C . ARG A 1 502 ? 40.965 49.507 6.167 1.00 73.00 502 ARG A C 1
ATOM 4155 O O . ARG A 1 502 ? 41.979 50.096 6.533 1.00 73.00 502 ARG A O 1
ATOM 4162 N N . LYS A 1 503 ? 40.643 49.334 4.880 1.00 72.19 503 LYS A N 1
ATOM 4163 C CA . LYS A 1 503 ? 41.460 49.852 3.775 1.00 72.19 503 LYS A CA 1
ATOM 4164 C C . LYS A 1 503 ? 41.531 51.382 3.778 1.00 72.19 503 LYS A C 1
ATOM 4166 O O . LYS A 1 503 ? 42.628 51.920 3.726 1.00 72.19 503 LYS A O 1
ATOM 4171 N N . VAL A 1 504 ? 40.398 52.073 3.933 1.00 71.94 504 VAL A N 1
ATOM 4172 C CA . VAL A 1 504 ? 40.380 53.547 4.042 1.00 71.94 504 VAL A CA 1
ATOM 4173 C C . VAL A 1 504 ? 41.210 54.014 5.236 1.00 71.94 504 VAL A C 1
ATOM 4175 O O . VAL A 1 504 ? 42.017 54.920 5.100 1.00 71.94 504 VAL A O 1
ATOM 4178 N N . LYS A 1 505 ? 41.074 53.363 6.396 1.00 71.00 505 LYS A N 1
ATOM 4179 C CA . LYS A 1 505 ? 41.834 53.718 7.602 1.00 71.00 505 LYS A CA 1
ATOM 4180 C C . LYS A 1 505 ? 43.348 53.540 7.429 1.00 71.00 505 LYS A C 1
ATOM 4182 O O . LYS A 1 505 ? 44.108 54.311 8.008 1.00 71.00 505 LYS A O 1
ATOM 4187 N N . LEU A 1 506 ? 43.779 52.531 6.670 1.00 73.12 506 LEU A N 1
ATOM 4188 C CA . LEU A 1 506 ? 45.186 52.336 6.302 1.00 73.12 506 LEU A CA 1
ATOM 4189 C C . LEU A 1 506 ? 45.673 53.461 5.381 1.00 73.12 506 LEU A C 1
ATOM 4191 O O . LEU A 1 506 ? 46.671 54.096 5.703 1.00 73.12 506 LEU A O 1
ATOM 4195 N N . GLU A 1 507 ? 44.918 53.778 4.325 1.00 72.94 507 GLU A N 1
ATOM 4196 C CA . GLU A 1 507 ? 45.239 54.886 3.412 1.00 72.94 507 GLU A CA 1
ATOM 4197 C C . GLU A 1 507 ? 45.294 56.242 4.151 1.00 72.94 507 GLU A C 1
ATOM 4199 O O . GLU A 1 507 ? 46.207 57.032 3.928 1.00 72.94 507 GLU A O 1
ATOM 4204 N N . THR A 1 508 ? 44.372 56.513 5.086 1.00 69.50 508 THR A N 1
ATOM 4205 C CA . THR A 1 508 ? 44.389 57.741 5.903 1.00 69.50 508 THR A CA 1
ATOM 4206 C C . THR A 1 508 ? 45.614 57.808 6.815 1.00 69.50 508 THR A C 1
ATOM 4208 O O . THR A 1 508 ? 46.228 58.865 6.920 1.00 69.50 508 THR A O 1
ATOM 4211 N N . LYS A 1 509 ? 46.013 56.690 7.441 1.00 72.69 509 LYS A N 1
ATOM 4212 C CA . LYS A 1 509 ? 47.230 56.645 8.268 1.00 72.69 509 LYS A CA 1
ATOM 4213 C C . LYS A 1 509 ? 48.488 56.951 7.457 1.00 72.69 509 LYS A C 1
ATOM 4215 O O . LYS A 1 509 ? 49.337 57.698 7.932 1.00 72.69 509 LYS A O 1
ATOM 4220 N N . GLU A 1 510 ? 48.599 56.398 6.251 1.00 73.94 510 GLU A N 1
ATOM 4221 C CA . GLU A 1 510 ? 49.724 56.679 5.352 1.00 73.94 510 GLU A CA 1
ATOM 4222 C C . GLU A 1 510 ? 49.771 58.164 4.957 1.00 73.94 510 GLU A C 1
ATOM 4224 O O . GLU A 1 510 ? 50.842 58.774 4.975 1.00 73.94 510 GLU A O 1
ATOM 4229 N N . ILE A 1 511 ? 48.612 58.776 4.680 1.00 71.56 511 ILE A N 1
ATOM 4230 C CA . ILE A 1 511 ? 48.507 60.214 4.384 1.00 71.56 511 ILE A CA 1
ATOM 4231 C C . ILE A 1 511 ? 48.910 61.066 5.598 1.00 71.56 511 ILE A C 1
ATOM 4233 O O . ILE A 1 511 ? 49.682 62.011 5.440 1.00 71.56 511 ILE A O 1
ATOM 4237 N N . ASP A 1 512 ? 48.437 60.738 6.803 1.00 73.19 512 ASP A N 1
ATOM 4238 C CA . ASP A 1 512 ? 48.774 61.474 8.030 1.00 73.19 512 ASP A CA 1
ATOM 4239 C C . ASP A 1 512 ? 50.276 61.414 8.347 1.00 73.19 512 ASP A C 1
ATOM 4241 O O . ASP A 1 512 ? 50.876 62.413 8.759 1.00 73.19 512 ASP A O 1
ATOM 4245 N N . GLU A 1 513 ? 50.913 60.258 8.139 1.00 76.56 513 GLU A N 1
ATOM 4246 C CA . GLU A 1 513 ? 52.365 60.121 8.274 1.00 76.56 513 GLU A CA 1
ATOM 4247 C C . GLU A 1 513 ? 53.122 60.951 7.232 1.00 76.56 513 GLU A C 1
ATOM 4249 O O . GLU A 1 513 ? 54.130 61.584 7.562 1.00 76.56 513 GLU A O 1
ATOM 4254 N N . GLU A 1 514 ? 52.638 60.997 5.989 1.00 74.81 514 GLU A N 1
ATOM 4255 C CA . GLU A 1 514 ? 53.246 61.800 4.929 1.00 74.81 514 GLU A CA 1
ATOM 4256 C C . GLU A 1 514 ? 53.091 63.312 5.191 1.00 74.81 514 GLU A C 1
ATOM 4258 O O . GLU A 1 514 ? 54.068 64.054 5.052 1.00 74.81 514 GLU A O 1
ATOM 4263 N N . ILE A 1 515 ? 51.932 63.766 5.689 1.00 72.44 515 ILE A N 1
ATOM 4264 C CA . ILE A 1 515 ? 51.711 65.153 6.145 1.00 72.44 515 ILE A CA 1
ATOM 4265 C C . ILE A 1 515 ? 52.659 65.498 7.299 1.00 72.44 515 ILE A C 1
ATOM 4267 O O . ILE A 1 515 ? 53.325 66.534 7.255 1.00 72.44 515 ILE A O 1
ATOM 4271 N N . LYS A 1 516 ? 52.790 64.626 8.310 1.00 75.38 516 LYS A N 1
ATOM 4272 C CA . LYS A 1 516 ? 53.741 64.834 9.418 1.00 75.38 516 LYS A CA 1
ATOM 4273 C C . LYS A 1 516 ? 55.180 64.969 8.920 1.00 75.38 516 LYS A C 1
ATOM 4275 O O . LYS A 1 516 ? 55.906 65.843 9.395 1.00 75.38 516 LYS A O 1
ATOM 4280 N N . ARG A 1 517 ? 55.600 64.148 7.949 1.00 76.12 517 ARG A N 1
ATOM 4281 C CA . ARG A 1 517 ? 56.936 64.255 7.334 1.00 76.12 517 ARG A CA 1
ATOM 4282 C C . ARG A 1 517 ? 57.124 65.573 6.584 1.00 76.12 517 ARG A C 1
ATOM 4284 O O . ARG A 1 517 ? 58.200 66.157 6.684 1.00 76.12 517 ARG A O 1
ATOM 4291 N N . GLN A 1 518 ? 56.119 66.039 5.840 1.00 74.75 518 GLN A N 1
ATOM 4292 C CA . GLN A 1 518 ? 56.201 67.321 5.133 1.00 74.75 518 GLN A CA 1
ATOM 4293 C C . GLN A 1 518 ? 56.239 68.510 6.097 1.00 74.75 518 GLN A C 1
ATOM 4295 O O . GLN A 1 518 ? 57.108 69.366 5.950 1.00 74.75 518 GLN A O 1
ATOM 4300 N N . ASN A 1 519 ? 55.395 68.522 7.132 1.00 72.69 519 ASN A N 1
ATOM 4301 C CA . ASN A 1 519 ? 55.410 69.569 8.157 1.00 72.69 519 ASN A CA 1
ATOM 4302 C C . ASN A 1 519 ? 56.783 69.669 8.833 1.00 72.69 519 ASN A C 1
ATOM 4304 O O . ASN A 1 519 ? 57.337 70.759 8.910 1.00 72.69 519 ASN A O 1
ATOM 4308 N N . LYS A 1 520 ? 57.396 68.533 9.193 1.00 76.19 520 LYS A N 1
ATOM 4309 C CA . LYS A 1 520 ? 58.742 68.493 9.788 1.00 76.19 520 LYS A CA 1
ATOM 4310 C C . LYS A 1 520 ? 59.846 69.041 8.865 1.00 76.19 520 LYS A C 1
ATOM 4312 O O . LYS A 1 520 ? 60.875 69.499 9.349 1.00 76.19 520 LYS A O 1
ATOM 4317 N N . LYS A 1 521 ? 59.657 69.003 7.539 1.00 74.50 521 LYS A N 1
ATOM 4318 C CA . LYS A 1 521 ? 60.580 69.618 6.562 1.00 74.50 521 LYS A CA 1
ATOM 4319 C C . LYS A 1 521 ? 60.357 71.124 6.390 1.00 74.50 521 LYS A C 1
ATOM 4321 O O . LYS A 1 521 ? 61.297 71.828 6.039 1.00 74.50 521 LYS A O 1
ATOM 4326 N N . ILE A 1 522 ? 59.133 71.604 6.601 1.00 71.56 522 ILE A N 1
ATOM 4327 C CA . ILE A 1 522 ? 58.745 73.013 6.429 1.00 71.56 522 ILE A CA 1
ATOM 4328 C C . ILE A 1 522 ? 58.993 73.822 7.714 1.00 71.56 522 ILE A C 1
ATOM 4330 O O . ILE A 1 522 ? 59.334 74.999 7.644 1.00 71.56 522 ILE A O 1
ATOM 4334 N N . GLU A 1 523 ? 58.893 73.192 8.884 1.00 73.19 523 GLU A N 1
ATOM 4335 C CA . GLU A 1 523 ? 59.096 73.802 10.207 1.00 73.19 523 GLU A CA 1
ATOM 4336 C C . GLU A 1 523 ? 60.415 74.602 10.345 1.00 73.19 523 GLU A C 1
ATOM 4338 O O . GLU A 1 523 ? 60.364 75.746 10.803 1.00 73.19 523 GLU A O 1
ATOM 4343 N N . PRO A 1 524 ? 61.582 74.113 9.865 1.00 67.75 524 PRO A N 1
ATOM 4344 C CA . PRO A 1 524 ? 62.829 74.882 9.894 1.00 67.75 524 PRO A CA 1
ATOM 4345 C C . PRO A 1 524 ? 62.819 76.078 8.929 1.00 67.75 524 PRO A C 1
ATOM 4347 O O . PRO A 1 524 ? 63.436 77.102 9.211 1.00 67.75 524 PRO A O 1
ATOM 4350 N N . LEU A 1 525 ? 62.117 75.962 7.795 1.00 68.81 525 LEU A N 1
ATOM 4351 C CA . LEU A 1 525 ? 62.016 77.013 6.776 1.00 68.81 525 LEU A CA 1
ATOM 4352 C C . LEU A 1 525 ? 61.118 78.166 7.245 1.00 68.81 525 LEU A C 1
ATOM 4354 O O . LEU A 1 525 ? 61.439 79.324 6.998 1.00 68.81 525 LEU A O 1
ATOM 4358 N N . ILE A 1 526 ? 60.031 77.860 7.960 1.00 64.69 526 ILE A N 1
ATOM 4359 C CA . ILE A 1 526 ? 59.172 78.869 8.601 1.00 64.69 526 ILE A CA 1
ATOM 4360 C C . ILE A 1 526 ? 59.941 79.586 9.714 1.00 64.69 526 ILE A C 1
ATOM 4362 O O . ILE A 1 526 ? 59.915 80.813 9.780 1.00 64.69 526 ILE A O 1
ATOM 4366 N N . LYS A 1 527 ? 60.672 78.835 10.549 1.00 66.25 527 LYS A N 1
ATOM 4367 C CA . LYS A 1 527 ? 61.504 79.404 11.615 1.00 66.25 527 LYS A CA 1
ATOM 4368 C C . LYS A 1 527 ? 62.578 80.343 11.051 1.00 66.25 527 LYS A C 1
ATOM 4370 O O . LYS A 1 527 ? 62.642 81.497 11.447 1.00 66.25 527 LYS A O 1
ATOM 4375 N N . SER A 1 528 ? 63.290 79.911 10.007 1.00 63.12 528 SER A N 1
ATOM 4376 C CA . SER A 1 528 ? 64.255 80.743 9.271 1.00 63.12 528 SER A CA 1
ATOM 4377 C C . SER A 1 528 ? 63.653 82.004 8.633 1.00 63.12 528 SER A C 1
ATOM 4379 O O . SER A 1 528 ? 64.391 82.959 8.390 1.00 63.12 528 SER A O 1
ATOM 4381 N N . TYR A 1 529 ? 62.370 81.998 8.268 1.00 61.19 529 TYR A N 1
ATOM 4382 C CA . TYR A 1 529 ? 61.704 83.153 7.665 1.00 61.19 529 TYR A CA 1
ATOM 4383 C C . TYR A 1 529 ? 61.240 84.164 8.723 1.00 61.19 529 TYR A C 1
ATOM 4385 O O . TYR A 1 529 ? 61.284 85.368 8.475 1.00 61.19 529 TYR A O 1
ATOM 4393 N N . ASN A 1 530 ? 60.834 83.684 9.901 1.00 59.88 530 ASN A N 1
ATOM 4394 C CA . ASN A 1 530 ? 60.471 84.530 11.039 1.00 59.88 530 ASN A CA 1
ATOM 4395 C C . ASN A 1 530 ? 61.709 85.147 11.709 1.00 59.88 530 ASN A C 1
ATOM 4397 O O . ASN A 1 530 ? 61.689 86.341 11.982 1.00 59.88 530 ASN A O 1
ATOM 4401 N N . ASP A 1 531 ? 62.811 84.400 11.827 1.00 58.53 531 ASP A N 1
ATOM 4402 C CA . ASP A 1 531 ? 64.100 84.892 12.354 1.00 58.53 531 ASP A CA 1
ATOM 4403 C C . ASP A 1 531 ? 64.774 85.944 11.437 1.00 58.53 531 ASP A C 1
ATOM 4405 O O . ASP A 1 531 ? 65.776 86.542 11.804 1.00 58.53 531 ASP A O 1
ATOM 4409 N N . LYS A 1 532 ? 64.257 86.163 10.216 1.00 58.94 532 LYS A N 1
ATOM 4410 C CA . LYS A 1 532 ? 64.694 87.228 9.287 1.00 58.94 532 LYS A CA 1
ATOM 4411 C C . LYS A 1 532 ? 63.827 88.494 9.348 1.00 58.94 532 LYS A C 1
ATOM 4413 O O . LYS A 1 532 ? 64.066 89.421 8.573 1.00 58.94 532 LYS A O 1
ATOM 4418 N N . LYS A 1 533 ? 62.771 88.498 10.168 1.00 55.31 533 LYS A N 1
ATOM 4419 C CA . LYS A 1 533 ? 61.818 89.611 10.323 1.00 55.31 533 LYS A CA 1
ATOM 4420 C C . LYS A 1 533 ? 61.873 90.291 11.697 1.00 55.31 533 LYS A C 1
ATOM 4422 O O . LYS A 1 533 ? 61.180 91.293 11.866 1.00 55.31 533 LYS A O 1
ATOM 4427 N N . GLU A 1 534 ? 62.683 89.778 12.616 1.00 46.47 534 GLU A N 1
ATOM 4428 C CA . GLU A 1 534 ? 63.229 90.500 13.777 1.00 46.47 534 GLU A CA 1
ATOM 4429 C C . GLU A 1 534 ? 64.661 90.939 13.455 1.00 46.47 534 GLU A C 1
ATOM 4431 O O . GLU A 1 534 ? 65.054 92.025 13.936 1.00 46.47 534 GLU A O 1
#

Radius of gyration: 37.86 Å; chains: 1; bounding box: 104×117×72 Å

InterPro domains:
  IPR027375 DKNYY family [PF13644] (71-247)

pLDDT: mean 88.28, std 13.01, range [35.88, 98.69]

Organism: Fusobacterium vincentii (NCBI:txid155615)